Protein AF-0000000086188029 (afdb_homodimer)

Structure (mmCIF, N/CA/C/O backbone):
data_AF-0000000086188029-model_v1
#
loop_
_entity.id
_entity.type
_entity.pdbx_description
1 polymer 'Uncharacterized protein'
#
loop_
_atom_site.group_PDB
_atom_site.id
_atom_site.type_symbol
_atom_site.label_atom_id
_atom_site.label_alt_id
_atom_site.label_comp_id
_atom_site.label_asym_id
_atom_site.label_entity_id
_atom_site.label_seq_id
_atom_site.pdbx_PDB_ins_code
_atom_site.Cartn_x
_atom_site.Cartn_y
_atom_site.Cartn_z
_atom_site.occupancy
_atom_site.B_iso_or_equiv
_atom_site.auth_seq_id
_atom_site.auth_comp_id
_atom_site.auth_asym_id
_atom_site.auth_atom_id
_atom_site.pdbx_PDB_model_num
ATOM 1 N N . MET A 1 1 ? -3.707 -47.312 -7.195 1 42.97 1 MET A N 1
ATOM 2 C CA . MET A 1 1 ? -4.637 -46.344 -6.641 1 42.97 1 MET A CA 1
ATOM 3 C C . MET A 1 1 ? -4.766 -45.125 -7.566 1 42.97 1 MET A C 1
ATOM 5 O O . MET A 1 1 ? -3.785 -44.688 -8.172 1 42.97 1 MET A O 1
ATOM 9 N N . ALA A 1 2 ? -5.902 -44.906 -8.102 1 54.75 2 ALA A N 1
ATOM 10 C CA . ALA A 1 2 ? -6.168 -43.906 -9.141 1 54.75 2 ALA A CA 1
ATOM 11 C C . ALA A 1 2 ? -5.629 -42.531 -8.742 1 54.75 2 ALA A C 1
ATOM 13 O O . ALA A 1 2 ? -5.777 -42.094 -7.59 1 54.75 2 ALA A O 1
ATOM 14 N N . ILE A 1 3 ? -4.641 -42.188 -9.375 1 70.62 3 ILE A N 1
ATOM 15 C CA . ILE A 1 3 ? -4.051 -40.875 -9.125 1 70.62 3 ILE A CA 1
ATOM 16 C C . ILE A 1 3 ? -5.152 -39.812 -9.078 1 70.62 3 ILE A C 1
ATOM 18 O O . ILE A 1 3 ? -6.066 -39.812 -9.906 1 70.62 3 ILE A O 1
ATOM 22 N N . ASP A 1 4 ? -5.332 -39.062 -7.969 1 85.88 4 ASP A N 1
ATOM 23 C CA . ASP A 1 4 ? -6.234 -37.906 -7.812 1 85.88 4 ASP A CA 1
ATOM 24 C C . ASP A 1 4 ? -6.113 -36.938 -8.992 1 85.88 4 ASP A C 1
ATOM 26 O O . ASP A 1 4 ? -5.02 -36.719 -9.508 1 85.88 4 ASP A O 1
ATOM 30 N N . GLU A 1 5 ? -7.199 -36.656 -9.656 1 87.88 5 GLU A N 1
ATOM 31 C CA . GLU A 1 5 ? -7.285 -35.812 -10.852 1 87.88 5 GLU A CA 1
ATOM 32 C C . GLU A 1 5 ? -6.465 -34.531 -10.695 1 87.88 5 GLU A C 1
ATOM 34 O O . GLU A 1 5 ? -5.859 -34.062 -11.656 1 87.88 5 GLU A O 1
ATOM 39 N N . GLY A 1 6 ? -6.422 -34.125 -9.531 1 91.56 6 GLY A N 1
ATOM 40 C CA . GLY A 1 6 ? -5.641 -32.906 -9.266 1 91.56 6 GLY A CA 1
ATOM 41 C C . GLY A 1 6 ? -4.145 -33.156 -9.375 1 91.56 6 GLY A C 1
ATOM 42 O O . GLY A 1 6 ? -3.42 -32.312 -9.922 1 91.56 6 GLY A O 1
ATOM 43 N N . ARG A 1 7 ? -3.707 -34.25 -8.922 1 91.5 7 ARG A N 1
ATOM 44 C CA . ARG A 1 7 ? -2.295 -34.625 -9.008 1 91.5 7 ARG A CA 1
ATOM 45 C C . ARG A 1 7 ? -1.877 -34.844 -10.453 1 91.5 7 ARG A C 1
ATOM 47 O O . ARG A 1 7 ? -0.82 -34.375 -10.883 1 91.5 7 ARG A O 1
ATOM 54 N N . ALA A 1 8 ? -2.723 -35.531 -11.133 1 93.69 8 ALA A N 1
ATOM 55 C CA . ALA A 1 8 ? -2.439 -35.812 -12.539 1 93.69 8 ALA A CA 1
ATOM 56 C C . ALA A 1 8 ? -2.348 -34.5 -13.336 1 93.69 8 ALA A C 1
ATOM 58 O O . ALA A 1 8 ? -1.458 -34.344 -14.172 1 93.69 8 ALA A O 1
ATOM 59 N N . TRP A 1 9 ? -3.262 -33.625 -13.062 1 95.81 9 TRP A N 1
ATOM 60 C CA . TRP A 1 9 ? -3.273 -32.344 -13.75 1 95.81 9 TRP A CA 1
ATOM 61 C C . TRP A 1 9 ? -1.998 -31.562 -13.461 1 95.81 9 TRP A C 1
ATOM 63 O O . TRP A 1 9 ? -1.397 -31 -14.367 1 95.81 9 TRP A O 1
ATOM 73 N N . ALA A 1 10 ? -1.555 -31.594 -12.227 1 96.5 10 ALA A N 1
ATOM 74 C CA . ALA A 1 10 ? -0.354 -30.875 -11.82 1 96.5 10 ALA A CA 1
ATOM 75 C C . ALA A 1 10 ? 0.879 -31.406 -12.547 1 96.5 10 ALA A C 1
ATOM 77 O O . ALA A 1 10 ? 1.712 -30.625 -13.016 1 96.5 10 ALA A O 1
ATOM 78 N N . LEU A 1 11 ? 0.917 -32.688 -12.68 1 94.69 11 LEU A N 1
ATOM 79 C CA . LEU A 1 11 ? 2.045 -33.312 -13.359 1 94.69 11 LEU A CA 1
ATOM 80 C C . LEU A 1 11 ? 2.041 -33 -14.844 1 94.69 11 LEU A C 1
ATOM 82 O O . LEU A 1 11 ? 3.08 -32.625 -15.414 1 94.69 11 LEU A O 1
ATOM 86 N N . ARG A 1 12 ? 0.924 -33.031 -15.422 1 95.25 12 ARG A N 1
ATOM 87 C CA . ARG A 1 12 ? 0.798 -32.781 -16.844 1 95.25 12 ARG A CA 1
ATOM 88 C C . ARG A 1 12 ? 1.091 -31.312 -17.172 1 95.25 12 ARG A C 1
ATOM 90 O O . ARG A 1 12 ? 1.709 -31.016 -18.203 1 95.25 12 ARG A O 1
ATOM 97 N N . THR A 1 13 ? 0.708 -30.469 -16.297 1 95.69 13 THR A N 1
ATOM 98 C CA . THR A 1 13 ? 0.765 -29.047 -16.578 1 95.69 13 THR A CA 1
ATOM 99 C C . THR A 1 13 ? 2.119 -28.469 -16.188 1 95.69 13 THR A C 1
ATOM 101 O O . THR A 1 13 ? 2.719 -27.703 -16.938 1 95.69 13 THR A O 1
ATOM 104 N N . LEU A 1 14 ? 2.664 -28.875 -15 1 96.56 14 LEU A N 1
ATOM 105 C CA . LEU A 1 14 ? 3.824 -28.188 -14.453 1 96.56 14 LEU A CA 1
ATOM 106 C C . LEU A 1 14 ? 5.051 -29.094 -14.469 1 96.56 14 LEU A C 1
ATOM 108 O O . LEU A 1 14 ? 6.16 -28.656 -14.164 1 96.56 14 LEU A O 1
ATOM 112 N N . GLY A 1 15 ? 4.875 -30.297 -14.82 1 95.75 15 GLY A N 1
ATOM 113 C CA . GLY A 1 15 ? 6.008 -31.203 -14.898 1 95.75 15 GLY A CA 1
ATOM 114 C C . GLY A 1 15 ? 6.332 -31.875 -13.586 1 95.75 15 GLY A C 1
ATOM 115 O O . GLY A 1 15 ? 5.441 -32.094 -12.758 1 95.75 15 GLY A O 1
ATOM 116 N N . ALA A 1 16 ? 7.617 -32.25 -13.414 1 95 16 ALA A N 1
ATOM 117 C CA . ALA A 1 16 ? 8.07 -33.156 -12.359 1 95 16 ALA A CA 1
ATOM 118 C C . ALA A 1 16 ? 7.762 -32.594 -10.977 1 95 16 ALA A C 1
ATOM 120 O O . ALA A 1 16 ? 7.434 -33.344 -10.047 1 95 16 ALA A O 1
ATOM 121 N N . ASP A 1 17 ? 7.805 -31.297 -10.891 1 96.88 17 ASP A N 1
ATOM 122 C CA . ASP A 1 17 ? 7.609 -30.688 -9.578 1 96.88 17 ASP A CA 1
ATOM 123 C C . ASP A 1 17 ? 6.156 -30.266 -9.383 1 96.88 17 ASP A C 1
ATOM 125 O O . ASP A 1 17 ? 5.82 -29.625 -8.383 1 96.88 17 ASP A O 1
ATOM 129 N N . GLY A 1 18 ? 5.32 -30.609 -10.273 1 96.94 18 GLY A N 1
ATOM 130 C CA . GLY A 1 18 ? 3.943 -30.141 -10.273 1 96.94 18 GLY A CA 1
ATOM 131 C C . GLY A 1 18 ? 3.193 -30.5 -9.008 1 96.94 18 GLY A C 1
ATOM 132 O O . GLY A 1 18 ? 2.461 -29.672 -8.461 1 96.94 18 GLY A O 1
ATOM 133 N N . VAL A 1 19 ? 3.371 -31.719 -8.531 1 94.75 19 VAL A N 1
ATOM 134 C CA . VAL A 1 19 ? 2.643 -32.188 -7.355 1 94.75 19 VAL A CA 1
ATOM 135 C C . VAL A 1 19 ? 3.127 -31.422 -6.117 1 94.75 19 VAL A C 1
ATOM 137 O O . VAL A 1 19 ? 2.322 -31.031 -5.266 1 94.75 19 VAL A O 1
ATOM 140 N N . LEU A 1 20 ? 4.383 -31.203 -6.051 1 95.56 20 LEU A N 1
ATOM 141 C CA . LEU A 1 20 ? 4.938 -30.453 -4.93 1 95.56 20 LEU A CA 1
ATOM 142 C C . LEU A 1 20 ? 4.441 -29.016 -4.945 1 95.56 20 LEU A C 1
ATOM 144 O O . LEU A 1 20 ? 4.113 -28.453 -3.895 1 95.56 20 LEU A O 1
ATOM 148 N N . VAL A 1 21 ? 4.359 -28.422 -6.098 1 97.75 21 VAL A N 1
ATOM 149 C CA . VAL A 1 21 ? 3.84 -27.078 -6.246 1 97.75 21 VAL A CA 1
ATOM 150 C C . VAL A 1 21 ? 2.398 -27.016 -5.742 1 97.75 21 VAL A C 1
ATOM 152 O O . VAL A 1 21 ? 2.045 -26.141 -4.949 1 97.75 21 VAL A O 1
ATOM 155 N N . ARG A 1 22 ? 1.617 -27.984 -6.168 1 97 22 ARG A N 1
ATOM 156 C CA . ARG A 1 22 ? 0.218 -28.094 -5.766 1 97 22 ARG A CA 1
ATOM 157 C C . ARG A 1 22 ? 0.084 -28.125 -4.25 1 97 22 ARG A C 1
ATOM 159 O O . ARG A 1 22 ? -0.774 -27.453 -3.678 1 97 22 ARG A O 1
ATOM 166 N N . GLU A 1 23 ? 0.95 -28.75 -3.605 1 95.31 23 GLU A N 1
ATOM 167 C CA . GLU A 1 23 ? 0.865 -28.969 -2.164 1 95.31 23 GLU A CA 1
ATOM 168 C C . GLU A 1 23 ? 1.388 -27.766 -1.393 1 95.31 23 GLU A C 1
ATOM 170 O O . GLU A 1 23 ? 0.994 -27.531 -0.247 1 95.31 23 GLU A O 1
ATOM 175 N N . GLN A 1 24 ? 2.223 -26.938 -2.029 1 97.19 24 GLN A N 1
ATOM 176 C CA . GLN A 1 24 ? 2.9 -25.859 -1.31 1 97.19 24 GLN A CA 1
ATOM 177 C C . GLN A 1 24 ? 2.146 -24.547 -1.448 1 97.19 24 GLN A C 1
ATOM 179 O O . GLN A 1 24 ? 2.281 -23.656 -0.606 1 97.19 24 GLN A O 1
ATOM 184 N N . ILE A 1 25 ? 1.317 -24.391 -2.43 1 98.19 25 ILE A N 1
ATOM 185 C CA . ILE A 1 25 ? 0.701 -23.125 -2.775 1 98.19 25 ILE A CA 1
ATOM 186 C C . ILE A 1 25 ? -0.103 -22.594 -1.588 1 98.19 25 ILE A C 1
ATOM 188 O O . ILE A 1 25 ? 0.079 -21.453 -1.16 1 98.19 25 ILE A O 1
ATOM 192 N N . SER A 1 26 ? -0.961 -23.438 -1.042 1 97.69 26 SER A N 1
ATOM 193 C CA . SER A 1 26 ? -1.829 -22.984 0.039 1 97.69 26 SER A CA 1
ATOM 194 C C . SER A 1 26 ? -1.02 -22.578 1.268 1 97.69 26 SER A C 1
ATOM 196 O O . SER A 1 26 ? -1.342 -21.594 1.937 1 97.69 26 SER A O 1
ATOM 198 N N . ALA A 1 27 ? 0.042 -23.328 1.546 1 97.06 27 ALA A N 1
ATOM 199 C CA . ALA A 1 27 ? 0.89 -23.016 2.695 1 97.06 27 ALA A CA 1
ATOM 200 C C . ALA A 1 27 ? 1.595 -21.672 2.512 1 97.06 27 ALA A C 1
ATOM 202 O O . ALA A 1 27 ? 1.707 -20.891 3.457 1 97.06 27 ALA A O 1
ATOM 203 N N . ILE A 1 28 ? 2.037 -21.422 1.304 1 98.25 28 ILE A N 1
ATOM 204 C CA . ILE A 1 28 ? 2.717 -20.172 1.01 1 98.25 28 ILE A CA 1
ATOM 205 C C . ILE A 1 28 ? 1.755 -19 1.213 1 98.25 28 ILE A C 1
ATOM 207 O O . ILE A 1 28 ? 2.09 -18.016 1.884 1 98.25 28 ILE A O 1
ATOM 211 N N . ILE A 1 29 ? 0.528 -19.094 0.675 1 98.44 29 ILE A N 1
ATOM 212 C CA . ILE A 1 29 ? -0.437 -18 0.744 1 98.44 29 ILE A CA 1
ATOM 213 C C . ILE A 1 29 ? -0.903 -17.812 2.186 1 98.44 29 ILE A C 1
ATOM 215 O O . ILE A 1 29 ? -1.102 -16.688 2.639 1 98.44 29 ILE A O 1
ATOM 219 N N . ARG A 1 30 ? -1.008 -18.875 2.922 1 98 30 ARG A N 1
ATOM 220 C CA . ARG A 1 30 ? -1.372 -18.781 4.332 1 98 30 ARG A CA 1
ATOM 221 C C . ARG A 1 30 ? -0.3 -18.047 5.133 1 98 30 ARG A C 1
ATOM 223 O O . ARG A 1 30 ? -0.615 -17.219 5.98 1 98 30 ARG A O 1
ATOM 230 N N . ASP A 1 31 ? 0.893 -18.406 4.859 1 98.06 31 ASP A N 1
ATOM 231 C CA . ASP A 1 31 ? 1.989 -17.719 5.535 1 98.06 31 ASP A CA 1
ATOM 232 C C . ASP A 1 31 ? 1.995 -16.234 5.203 1 98.06 31 ASP A C 1
ATOM 234 O O . ASP A 1 31 ? 2.164 -15.398 6.09 1 98.06 31 ASP A O 1
ATOM 238 N N . CYS A 1 32 ? 1.836 -15.914 3.922 1 98.5 32 CYS A N 1
ATOM 239 C CA . CYS A 1 32 ? 1.718 -14.523 3.518 1 98.5 32 CYS A CA 1
ATOM 240 C C . CYS A 1 32 ? 0.578 -13.836 4.258 1 98.5 32 CYS A C 1
ATOM 242 O O . CYS A 1 32 ? 0.743 -12.727 4.77 1 98.5 32 CYS A O 1
ATOM 244 N N . HIS A 1 33 ? -0.571 -14.547 4.344 1 98.56 33 HIS A N 1
ATOM 245 C CA . HIS A 1 33 ? -1.747 -14 5.016 1 98.56 33 HIS A CA 1
ATOM 246 C C . HIS A 1 33 ? -1.452 -13.688 6.477 1 98.56 33 HIS A C 1
ATOM 248 O O . HIS A 1 33 ? -1.731 -12.586 6.949 1 98.56 33 HIS A O 1
ATOM 254 N N . GLU A 1 34 ? -0.835 -14.562 7.125 1 98.31 34 GLU A N 1
ATOM 255 C CA . GLU A 1 34 ? -0.554 -14.398 8.547 1 98.31 34 GLU A CA 1
ATOM 256 C C . GLU A 1 34 ? 0.415 -13.242 8.789 1 98.31 34 GLU A C 1
ATOM 258 O O . GLU A 1 34 ? 0.197 -12.422 9.68 1 98.31 34 GLU A O 1
ATOM 263 N N . LYS A 1 35 ? 1.438 -13.203 7.996 1 98.5 35 LYS A N 1
ATOM 264 C CA . LYS A 1 35 ? 2.412 -12.125 8.141 1 98.5 35 LYS A CA 1
ATOM 265 C C . LYS A 1 35 ? 1.764 -10.766 7.898 1 98.5 35 LYS A C 1
ATOM 267 O O . LYS A 1 35 ? 2.023 -9.812 8.633 1 98.5 35 LYS A O 1
ATOM 272 N N . MET A 1 36 ? 0.879 -10.727 6.949 1 98.56 36 MET A N 1
ATOM 273 C CA . MET A 1 36 ? 0.275 -9.445 6.602 1 98.56 36 MET A CA 1
ATOM 274 C C . MET A 1 36 ? -0.797 -9.055 7.613 1 98.56 36 MET A C 1
ATOM 276 O O . MET A 1 36 ? -0.998 -7.867 7.887 1 98.56 36 MET A O 1
ATOM 280 N N . VAL A 1 37 ? -1.455 -10.062 8.203 1 98.5 37 VAL A N 1
ATOM 281 C CA . VAL A 1 37 ? -2.383 -9.789 9.297 1 98.5 37 VAL A CA 1
ATOM 282 C C . VAL A 1 37 ? -1.632 -9.172 10.469 1 98.5 37 VAL A C 1
ATOM 284 O O . VAL A 1 37 ? -2.07 -8.164 11.031 1 98.5 37 VAL A O 1
ATOM 287 N N . ASN A 1 38 ? -0.541 -9.742 10.742 1 98.38 38 ASN A N 1
ATOM 288 C CA . ASN A 1 38 ? 0.282 -9.227 11.828 1 98.38 38 ASN A CA 1
ATOM 289 C C . ASN A 1 38 ? 0.8 -7.82 11.523 1 98.38 38 ASN A C 1
ATOM 291 O O . ASN A 1 38 ? 0.809 -6.953 12.398 1 98.38 38 ASN A O 1
ATOM 295 N N . ALA A 1 39 ? 1.244 -7.598 10.344 1 98.62 39 ALA A N 1
ATOM 296 C CA . ALA A 1 39 ? 1.725 -6.281 9.938 1 98.62 39 ALA A CA 1
ATOM 297 C C . ALA A 1 39 ? 0.612 -5.238 10.023 1 98.62 39 ALA A C 1
ATOM 299 O O . ALA A 1 39 ? 0.837 -4.117 10.484 1 98.62 39 ALA A O 1
ATOM 300 N N . GLN A 1 40 ? -0.575 -5.637 9.609 1 98.12 40 GLN A N 1
ATOM 301 C CA . GLN A 1 40 ? -1.731 -4.75 9.688 1 98.12 40 GLN A CA 1
ATOM 302 C C . GLN A 1 40 ? -2.041 -4.375 11.133 1 98.12 40 GLN A C 1
ATOM 304 O O . GLN A 1 40 ? -2.326 -3.213 11.43 1 98.12 40 GLN A O 1
ATOM 309 N N . ALA A 1 41 ? -2.002 -5.32 11.977 1 97.69 41 ALA A N 1
ATOM 310 C CA . ALA A 1 41 ? -2.252 -5.082 13.398 1 97.69 41 ALA A CA 1
ATOM 311 C C . ALA A 1 41 ? -1.208 -4.141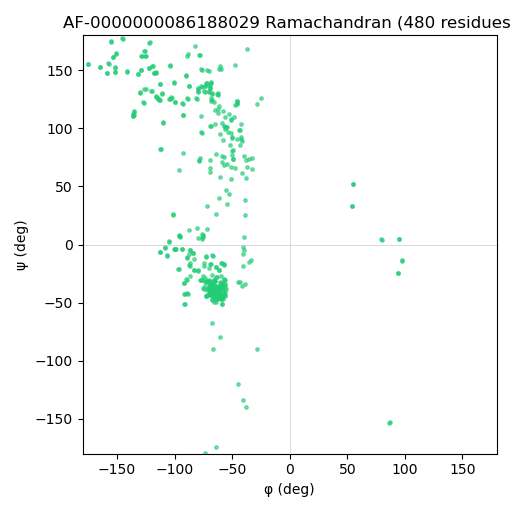 13.992 1 97.69 41 ALA A C 1
ATOM 313 O O . ALA A 1 41 ? -1.543 -3.23 14.75 1 97.69 41 ALA A O 1
ATOM 314 N N . GLU A 1 42 ? 0.048 -4.352 13.609 1 97.56 42 GLU A N 1
ATOM 315 C CA . GLU A 1 42 ? 1.138 -3.52 14.109 1 97.56 42 GLU A CA 1
ATOM 316 C C . GLU A 1 42 ? 0.981 -2.072 13.648 1 97.56 42 GLU A C 1
ATOM 318 O O . GLU A 1 42 ? 1.288 -1.142 14.398 1 97.56 42 GLU A O 1
ATOM 323 N N . ALA A 1 43 ? 0.568 -1.874 12.461 1 97.5 43 ALA A N 1
ATOM 324 C CA . ALA A 1 43 ? 0.39 -0.534 11.906 1 97.5 43 ALA A CA 1
ATOM 325 C C . ALA A 1 43 ? -0.685 0.235 12.672 1 97.5 43 ALA A C 1
ATOM 327 O O . ALA A 1 43 ? -0.65 1.467 12.727 1 97.5 43 ALA A O 1
ATOM 328 N N . ASP A 1 44 ? -1.634 -0.504 13.25 1 96.5 44 ASP A N 1
ATOM 329 C CA . ASP A 1 44 ? -2.707 0.105 14.031 1 96.5 44 ASP A CA 1
ATOM 330 C C . ASP A 1 44 ? -3.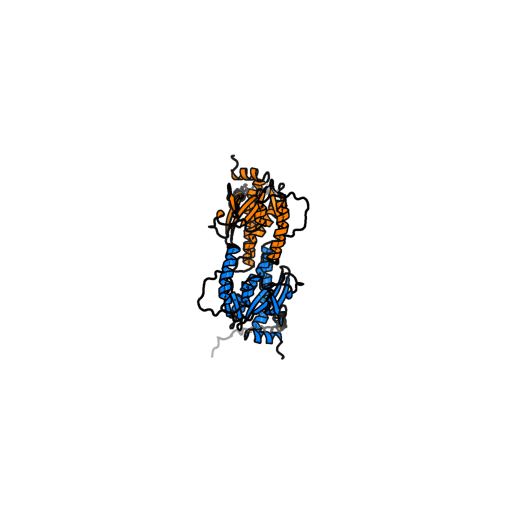451 1.158 13.211 1 96.5 44 ASP A C 1
ATOM 332 O O . ASP A 1 44 ? -3.553 2.314 13.625 1 96.5 44 ASP A O 1
ATOM 336 N N . MET A 1 45 ? -3.865 0.73 12.039 1 95 45 MET A N 1
ATOM 337 C CA . MET A 1 45 ? -4.617 1.574 11.117 1 95 45 MET A CA 1
ATOM 338 C C . MET A 1 45 ? -6.023 1.023 10.898 1 95 45 MET A C 1
ATOM 340 O O . MET A 1 45 ? -6.223 -0.193 10.883 1 95 45 MET A O 1
ATOM 344 N N . LYS A 1 46 ? -6.938 1.951 10.68 1 89.5 46 LYS A N 1
ATOM 345 C CA . LYS A 1 46 ? -8.297 1.542 10.328 1 89.5 46 LYS A CA 1
ATOM 346 C C . LYS A 1 46 ? -8.367 1.04 8.891 1 89.5 46 LYS A C 1
ATOM 348 O O . LYS A 1 46 ? -9.023 0.034 8.609 1 89.5 46 LYS A O 1
ATOM 353 N N . HIS A 1 47 ? -7.641 1.663 8.016 1 90.12 47 HIS A N 1
ATOM 354 C CA . HIS A 1 47 ? -7.574 1.242 6.621 1 90.12 47 HIS A CA 1
ATOM 355 C C . HIS A 1 47 ? -6.699 0.004 6.461 1 90.12 47 HIS A C 1
ATOM 357 O O . HIS A 1 47 ? -5.691 -0.144 7.156 1 90.12 47 HIS A O 1
ATOM 363 N N . THR A 1 48 ? -7.02 -0.759 5.504 1 93 48 THR A N 1
ATOM 364 C CA . THR A 1 48 ? -6.352 -2.051 5.379 1 93 48 THR A CA 1
ATOM 365 C C . THR A 1 48 ? -5.277 -2 4.301 1 93 48 THR A C 1
ATOM 367 O O . THR A 1 48 ? -4.996 -3.008 3.646 1 93 48 THR A O 1
ATOM 370 N N . GLY A 1 49 ? -4.785 -0.857 4.062 1 91.88 49 GLY A N 1
ATOM 371 C CA . GLY A 1 49 ? -3.775 -0.692 3.027 1 91.88 49 GLY A CA 1
ATOM 372 C C . GLY A 1 49 ? -2.531 -1.526 3.268 1 91.88 49 GLY A C 1
ATOM 373 O O . GLY A 1 49 ? -1.899 -1.997 2.32 1 91.88 49 GLY A O 1
ATOM 374 N N . VAL A 1 50 ? -2.176 -1.706 4.504 1 95.12 50 VAL A N 1
ATOM 375 C CA . VAL A 1 50 ? -1.017 -2.52 4.859 1 95.12 50 VAL A CA 1
ATOM 376 C C . VAL A 1 50 ? -1.259 -3.971 4.449 1 95.12 50 VAL A C 1
ATOM 378 O O . VAL A 1 50 ? -0.465 -4.555 3.707 1 95.12 50 VAL A O 1
ATOM 381 N N . TYR A 1 51 ? -2.426 -4.523 4.824 1 97.56 51 TYR A N 1
ATOM 382 C CA . TYR A 1 51 ? -2.762 -5.887 4.441 1 97.56 51 TYR A CA 1
ATOM 383 C C . TYR A 1 51 ? -2.828 -6.027 2.924 1 97.56 51 TYR A C 1
ATOM 385 O O . TYR A 1 51 ? -2.443 -7.062 2.373 1 97.56 51 TYR A O 1
ATOM 393 N N . GLY A 1 52 ? -3.273 -5.051 2.33 1 94.31 52 GLY A N 1
ATOM 394 C CA . GLY A 1 52 ? -3.455 -5.078 0.888 1 94.31 52 GLY A CA 1
ATOM 395 C C . GLY A 1 52 ? -2.17 -5.344 0.128 1 94.31 52 GLY A C 1
ATOM 396 O O . GLY A 1 52 ? -2.205 -5.766 -1.03 1 94.31 52 GLY A O 1
ATOM 397 N N . GLN A 1 53 ? -1.041 -5.199 0.756 1 94.25 53 GLN A N 1
ATOM 398 C CA . GLN A 1 53 ? 0.244 -5.457 0.116 1 94.25 53 GLN A CA 1
ATOM 399 C C . GLN A 1 53 ? 0.5 -6.957 -0.02 1 94.25 53 GLN A C 1
ATOM 401 O O . GLN A 1 53 ? 1.529 -7.371 -0.559 1 94.25 53 GLN A O 1
ATOM 406 N N . ILE A 1 54 ? -0.468 -7.766 0.314 1 96.88 54 ILE A N 1
ATOM 407 C CA . ILE A 1 54 ? -0.314 -9.219 0.292 1 96.88 54 ILE A CA 1
ATOM 408 C C . ILE A 1 54 ? -0.093 -9.688 -1.143 1 96.88 54 ILE A C 1
ATOM 410 O O . ILE A 1 54 ? 0.628 -10.664 -1.378 1 96.88 54 ILE A O 1
ATOM 414 N N . TRP A 1 55 ? -0.63 -9.047 -2.025 1 93.75 55 TRP A N 1
ATOM 415 C CA . TRP A 1 55 ? -0.47 -9.484 -3.408 1 93.75 55 TRP A CA 1
ATOM 416 C C . TRP A 1 55 ? 1.003 -9.516 -3.801 1 93.75 55 TRP A C 1
ATOM 418 O O . TRP A 1 55 ? 1.458 -10.461 -4.449 1 93.75 55 TRP A O 1
ATOM 428 N N . ARG A 1 56 ? 1.727 -8.508 -3.432 1 93 56 ARG A N 1
ATOM 429 C CA . ARG A 1 56 ? 3.152 -8.445 -3.736 1 93 56 ARG A CA 1
ATOM 430 C C . ARG A 1 56 ? 3.93 -9.484 -2.938 1 93 56 ARG A C 1
ATOM 432 O O . ARG A 1 56 ? 4.855 -10.109 -3.459 1 93 56 ARG A O 1
ATOM 439 N N . LYS A 1 57 ? 3.576 -9.641 -1.699 1 96.12 57 LYS A N 1
ATOM 440 C CA . LYS A 1 57 ? 4.246 -10.633 -0.865 1 96.12 57 LYS A CA 1
ATOM 441 C C . LYS A 1 57 ? 4.102 -12.031 -1.451 1 96.12 57 LYS A C 1
ATOM 443 O O . LYS A 1 57 ? 5.074 -12.789 -1.52 1 96.12 57 LYS A O 1
ATOM 448 N N . CYS A 1 58 ? 2.859 -12.352 -1.879 1 97.12 58 CYS A N 1
ATOM 449 C CA . CYS A 1 58 ? 2.615 -13.68 -2.432 1 97.12 58 CYS A CA 1
ATOM 450 C C . CYS A 1 58 ? 3.428 -13.906 -3.701 1 97.12 58 CYS A C 1
ATOM 452 O O . CYS A 1 58 ? 3.992 -14.977 -3.902 1 97.12 58 CYS A O 1
ATOM 454 N N . LEU A 1 59 ? 3.461 -12.906 -4.508 1 95.12 59 LEU A N 1
ATOM 455 C CA . LEU A 1 59 ? 4.25 -13 -5.73 1 95.12 59 LEU A CA 1
ATOM 456 C C . LEU A 1 59 ? 5.715 -13.297 -5.414 1 95.12 59 LEU A C 1
ATOM 458 O O . LEU A 1 59 ? 6.301 -14.227 -5.969 1 95.12 59 LEU A O 1
ATOM 462 N N . ASP A 1 60 ? 6.258 -12.594 -4.484 1 96.12 60 ASP A N 1
ATOM 463 C CA . ASP A 1 60 ? 7.656 -12.758 -4.102 1 96.12 60 ASP A CA 1
ATOM 464 C C . ASP A 1 60 ? 7.895 -14.117 -3.441 1 96.12 60 ASP A C 1
ATOM 466 O O . ASP A 1 60 ? 8.914 -14.766 -3.691 1 96.12 60 ASP A O 1
ATOM 470 N N . GLU A 1 61 ? 6.957 -14.516 -2.605 1 97.88 61 GLU A N 1
ATOM 471 C CA . GLU A 1 61 ? 7.121 -15.773 -1.881 1 97.88 61 GLU A CA 1
ATOM 472 C C . GLU A 1 61 ? 6.996 -16.969 -2.818 1 97.88 61 GLU A C 1
ATOM 474 O O . GLU A 1 61 ? 7.633 -18 -2.605 1 97.88 61 GLU A O 1
ATOM 479 N N . PHE A 1 62 ? 6.129 -16.844 -3.895 1 98.25 62 PHE A N 1
ATOM 480 C CA . PHE A 1 62 ? 6.105 -17.891 -4.91 1 98.25 62 PHE A CA 1
ATOM 481 C C . PHE A 1 62 ? 7.492 -18.094 -5.504 1 98.25 62 PHE A C 1
ATOM 483 O O . PHE A 1 62 ? 7.945 -19.234 -5.648 1 98.25 62 PHE A O 1
ATOM 490 N N . VAL A 1 63 ? 8.188 -16.969 -5.742 1 97.31 63 VAL A N 1
ATOM 491 C CA . VAL A 1 63 ? 9.523 -17.047 -6.324 1 97.31 63 VAL A CA 1
ATOM 492 C C . VAL A 1 63 ? 10.508 -17.578 -5.289 1 97.31 63 VAL A C 1
ATOM 494 O O . VAL A 1 63 ? 11.305 -18.469 -5.582 1 97.31 63 VAL A O 1
ATOM 497 N N . THR A 1 64 ? 10.438 -17.094 -4.059 1 97.31 64 THR A N 1
ATOM 498 C CA . THR A 1 64 ? 11.391 -17.438 -3.006 1 97.31 64 THR A CA 1
ATOM 499 C C . THR A 1 64 ? 11.258 -18.922 -2.627 1 97.31 64 THR A C 1
ATOM 501 O O . THR A 1 64 ? 12.266 -19.609 -2.469 1 97.31 64 THR A O 1
ATOM 504 N N . VAL A 1 65 ? 10.031 -19.438 -2.514 1 98 65 VAL A N 1
ATOM 505 C CA . VAL A 1 65 ? 9.805 -20.781 -1.997 1 98 65 VAL A CA 1
ATOM 506 C C . VAL A 1 65 ? 9.797 -21.781 -3.15 1 98 65 VAL A C 1
ATOM 508 O O . VAL A 1 65 ? 10.562 -22.75 -3.152 1 98 65 VAL A O 1
ATOM 511 N N . LEU A 1 66 ? 9 -21.516 -4.203 1 98.38 66 LEU A N 1
ATOM 512 C CA . LEU A 1 66 ? 8.852 -22.469 -5.301 1 98.38 66 LEU A CA 1
ATOM 513 C C . LEU A 1 66 ? 10.039 -22.391 -6.254 1 98.38 66 LEU A C 1
ATOM 515 O O . LEU A 1 66 ? 10.312 -23.328 -6.996 1 98.38 66 LEU A O 1
ATOM 519 N N . GLY A 1 67 ? 10.703 -21.234 -6.227 1 97.5 67 GLY A N 1
ATOM 520 C CA . GLY A 1 67 ? 11.867 -21.047 -7.078 1 97.5 67 GLY A CA 1
ATOM 521 C C . GLY A 1 67 ? 13.039 -21.938 -6.699 1 97.5 67 GLY A C 1
ATOM 522 O O . GLY A 1 67 ? 13.977 -22.109 -7.477 1 97.5 67 GLY A O 1
ATOM 523 N N . ARG A 1 68 ? 12.945 -22.578 -5.59 1 97.31 68 ARG A N 1
ATOM 524 C CA . ARG A 1 68 ? 14.023 -23.438 -5.105 1 97.31 68 ARG A CA 1
ATOM 525 C C . ARG A 1 68 ? 13.859 -24.859 -5.633 1 97.31 68 ARG A C 1
ATOM 527 O O . ARG A 1 68 ? 14.773 -25.688 -5.512 1 97.31 68 ARG A O 1
ATOM 534 N N . LEU A 1 69 ? 12.711 -25.172 -6.219 1 97.19 69 LEU A N 1
ATOM 535 C CA . LEU A 1 69 ? 12.477 -26.5 -6.75 1 97.19 69 LEU A CA 1
ATOM 536 C C . LEU A 1 69 ? 13.32 -26.75 -7.996 1 97.19 69 LEU A C 1
ATOM 538 O O . LEU A 1 69 ? 13.594 -25.828 -8.758 1 97.19 69 LEU A O 1
ATOM 542 N N . PRO A 1 70 ? 13.719 -27.969 -8.25 1 96.44 70 PRO A N 1
ATOM 543 C CA . PRO A 1 70 ? 14.688 -28.312 -9.297 1 96.44 70 PRO A CA 1
ATOM 544 C C . PRO A 1 70 ? 14.242 -27.859 -10.688 1 96.44 70 PRO A C 1
ATOM 546 O O . PRO A 1 70 ? 15.062 -27.375 -11.477 1 96.44 70 PRO A O 1
ATOM 549 N N . SER A 1 71 ? 12.992 -27.953 -11 1 96.19 71 SER A N 1
ATOM 550 C CA . SER A 1 71 ? 12.555 -27.688 -12.359 1 96.19 71 SER A CA 1
ATOM 551 C C . SER A 1 71 ? 12.07 -26.25 -12.508 1 96.19 71 SER A C 1
ATOM 553 O O . SER A 1 71 ? 11.586 -25.859 -13.57 1 96.19 71 SER A O 1
ATOM 555 N N . ALA A 1 72 ? 12.273 -25.438 -11.445 1 97.75 72 ALA A N 1
ATOM 556 C CA . ALA A 1 72 ? 11.75 -24.078 -11.445 1 97.75 72 ALA A CA 1
ATOM 557 C C . ALA A 1 72 ? 12.555 -23.188 -12.398 1 97.75 72 ALA A C 1
ATOM 559 O O . ALA A 1 72 ? 13.773 -23.297 -12.484 1 97.75 72 ALA A O 1
ATOM 560 N N . GLU A 1 73 ? 11.844 -22.344 -13.125 1 95.69 73 GLU A N 1
ATOM 561 C CA . GLU A 1 73 ? 12.422 -21.281 -13.938 1 95.69 73 GLU A CA 1
ATOM 562 C C . GLU A 1 73 ? 11.992 -19.906 -13.438 1 95.69 73 GLU A C 1
ATOM 564 O O . GLU A 1 73 ? 10.797 -19.656 -13.211 1 95.69 73 GLU A O 1
ATOM 569 N N . ILE A 1 74 ? 12.945 -19.094 -13.227 1 95.81 74 ILE A N 1
ATOM 570 C CA . ILE A 1 74 ? 12.633 -17.734 -12.82 1 95.81 74 ILE A CA 1
ATOM 571 C C . ILE A 1 74 ? 12.477 -16.859 -14.062 1 95.81 74 ILE A C 1
ATOM 573 O O . ILE A 1 74 ? 13.352 -16.828 -14.93 1 95.81 74 ILE A O 1
ATOM 577 N N . VAL A 1 75 ? 11.367 -16.188 -14.164 1 91.44 75 VAL A N 1
ATOM 578 C CA . VAL A 1 75 ? 11.031 -15.344 -15.305 1 91.44 75 VAL A CA 1
ATOM 579 C C . VAL A 1 75 ? 11.055 -13.875 -14.891 1 91.44 75 VAL A C 1
ATOM 581 O O . VAL A 1 75 ? 10.109 -13.391 -14.258 1 91.44 75 VAL A O 1
ATOM 584 N N . PRO A 1 76 ? 12.07 -13.234 -15.297 1 88.75 76 PRO A N 1
ATOM 585 C CA . PRO A 1 76 ? 12.148 -11.82 -14.93 1 88.75 76 PRO A CA 1
ATOM 586 C C . PRO A 1 76 ? 11.094 -10.969 -15.641 1 88.75 76 PRO A C 1
ATOM 588 O O . PRO A 1 76 ? 10.789 -11.211 -16.812 1 88.75 76 PRO A O 1
ATOM 591 N N . ARG A 1 77 ? 10.492 -10.141 -14.883 1 82.38 77 ARG A N 1
ATOM 592 C CA . ARG A 1 77 ? 9.586 -9.109 -15.398 1 82.38 77 ARG A CA 1
ATOM 593 C C . ARG A 1 77 ? 10.055 -7.719 -14.984 1 82.38 77 ARG A C 1
ATOM 595 O O . ARG A 1 77 ? 11.047 -7.578 -14.266 1 82.38 77 ARG A O 1
ATOM 602 N N . ARG A 1 78 ? 9.367 -6.738 -15.523 1 72.38 78 ARG A N 1
ATOM 603 C CA . ARG A 1 78 ? 9.68 -5.379 -15.102 1 72.38 78 ARG A CA 1
ATOM 604 C C . ARG A 1 78 ? 9.266 -5.141 -13.656 1 72.38 78 ARG A C 1
ATOM 606 O O . ARG A 1 78 ? 8.07 -5.086 -13.352 1 72.38 78 ARG A O 1
ATOM 613 N N . GLY A 1 79 ? 10.203 -5.164 -12.781 1 74.81 79 GLY A N 1
ATOM 614 C CA . GLY A 1 79 ? 9.93 -4.801 -11.398 1 74.81 79 GLY A CA 1
ATOM 615 C C . GLY A 1 79 ? 9.695 -6 -10.5 1 74.81 79 GLY A C 1
ATOM 616 O O . GLY A 1 79 ? 9.531 -5.855 -9.289 1 74.81 79 GLY A O 1
ATOM 617 N N . TYR A 1 80 ? 9.492 -7.156 -11.188 1 83.06 80 TYR A N 1
ATOM 618 C CA . TYR A 1 80 ? 9.336 -8.336 -10.344 1 83.06 80 TYR A CA 1
ATOM 619 C C . TYR A 1 80 ? 9.727 -9.602 -11.102 1 83.06 80 TYR A C 1
ATOM 621 O O . TYR A 1 80 ? 10.148 -9.539 -12.258 1 83.06 80 TYR A O 1
ATOM 629 N N . LYS A 1 81 ? 9.727 -10.688 -10.43 1 89.75 81 LYS A N 1
ATOM 630 C CA . LYS A 1 81 ? 10.016 -12 -10.992 1 89.75 81 LYS A CA 1
ATOM 631 C C . LYS A 1 81 ? 8.828 -12.945 -10.82 1 89.75 81 LYS A C 1
ATOM 633 O O . LYS A 1 81 ? 7.992 -12.742 -9.938 1 89.75 81 LYS A O 1
ATOM 638 N N . LEU A 1 82 ? 8.828 -13.875 -11.75 1 94.62 82 LEU A N 1
ATOM 639 C CA . LEU A 1 82 ? 7.84 -14.945 -11.68 1 94.62 82 LEU A CA 1
ATOM 640 C C . LEU A 1 82 ? 8.516 -16.312 -11.711 1 94.62 82 LEU A C 1
ATOM 642 O O . LEU A 1 82 ? 9.703 -16.422 -12.031 1 94.62 82 LEU A O 1
ATOM 646 N N . VAL A 1 83 ? 7.785 -17.281 -11.305 1 97.06 83 VAL A N 1
ATOM 647 C CA . VAL A 1 83 ? 8.281 -18.656 -11.391 1 97.06 83 VAL A CA 1
ATOM 648 C C . VAL A 1 83 ? 7.465 -19.438 -12.406 1 97.06 83 VAL A C 1
ATOM 650 O O . VAL A 1 83 ? 6.246 -19.266 -12.5 1 97.06 83 VAL A O 1
ATOM 653 N N . ALA A 1 84 ? 8.18 -20.234 -13.195 1 96.5 84 ALA A N 1
ATOM 654 C CA . ALA A 1 84 ? 7.543 -21.109 -14.188 1 96.5 84 ALA A CA 1
ATOM 655 C C . ALA A 1 84 ? 8.039 -22.547 -14.062 1 96.5 84 ALA A C 1
ATOM 657 O O . ALA A 1 84 ? 9.133 -22.781 -13.555 1 96.5 84 ALA A O 1
ATOM 658 N N . PHE A 1 85 ? 7.176 -23.438 -14.414 1 95.62 85 PHE A N 1
ATOM 659 C CA . PHE A 1 85 ? 7.461 -24.859 -14.5 1 95.62 85 PHE A CA 1
ATOM 660 C C . PHE A 1 85 ? 7.008 -25.422 -15.844 1 95.62 85 PHE A C 1
ATOM 662 O O . PHE A 1 85 ? 5.871 -25.188 -16.266 1 95.62 85 PHE A O 1
ATOM 669 N N . ASN A 1 86 ? 7.852 -26.109 -16.453 1 94.69 86 ASN A N 1
ATOM 670 C CA . ASN A 1 86 ? 7.477 -26.703 -17.734 1 94.69 86 ASN A CA 1
ATOM 671 C C . ASN A 1 86 ? 6.953 -25.656 -18.703 1 94.69 86 ASN A C 1
ATOM 673 O O . ASN A 1 86 ? 5.969 -25.891 -19.406 1 94.69 86 ASN A O 1
ATOM 677 N N . GLY A 1 87 ? 7.523 -24.438 -18.594 1 90.81 87 GLY A N 1
ATOM 678 C CA . GLY A 1 87 ? 7.16 -23.359 -19.5 1 90.81 87 GLY A CA 1
ATOM 679 C C . GLY A 1 87 ? 5.855 -22.688 -19.125 1 90.81 87 GLY A C 1
ATOM 680 O O . GLY A 1 87 ? 5.363 -21.812 -19.844 1 90.81 87 GLY A O 1
ATOM 681 N N . VAL A 1 88 ? 5.266 -23.078 -18.016 1 94 88 VAL A N 1
ATOM 682 C CA . VAL A 1 88 ? 3.988 -22.516 -17.578 1 94 88 VAL A CA 1
ATOM 683 C C . VAL A 1 88 ? 4.219 -21.547 -16.422 1 94 88 VAL A C 1
ATOM 685 O O . VAL A 1 88 ? 4.754 -21.938 -15.375 1 94 88 VAL A O 1
ATOM 688 N N . ILE A 1 89 ? 3.754 -20.328 -16.547 1 95.81 89 ILE A N 1
ATOM 689 C CA . ILE A 1 89 ? 3.924 -19.297 -15.539 1 95.81 89 ILE A CA 1
ATOM 690 C C . ILE A 1 89 ? 2.898 -19.5 -14.422 1 95.81 89 ILE A C 1
ATOM 692 O O . ILE A 1 89 ? 1.73 -19.781 -14.688 1 95.81 89 ILE A O 1
ATOM 696 N N . LEU A 1 90 ? 3.369 -19.391 -13.203 1 97.31 90 LEU A N 1
ATOM 697 C CA . LEU A 1 90 ? 2.49 -19.422 -12.039 1 97.31 90 LEU A CA 1
ATOM 698 C C . LEU A 1 90 ? 2.283 -18.016 -11.477 1 97.31 90 LEU A C 1
ATOM 700 O O . LEU A 1 90 ? 3.25 -17.312 -11.172 1 97.31 90 LEU A O 1
ATOM 704 N N . PHE A 1 91 ? 0.963 -17.609 -11.32 1 97.06 91 PHE A N 1
ATOM 705 C CA . PHE A 1 91 ? 0.703 -16.234 -10.938 1 97.06 91 PHE A CA 1
ATOM 706 C C . PHE A 1 91 ? -0.367 -16.156 -9.852 1 97.06 91 PHE A C 1
ATOM 708 O O . PHE A 1 91 ? -1.542 -16.422 -10.117 1 97.06 91 PHE A O 1
ATOM 715 N N . PRO A 1 92 ? 0.037 -15.734 -8.609 1 98 92 PRO A N 1
ATOM 716 C CA . PRO A 1 92 ? -0.986 -15.484 -7.586 1 98 92 PRO A CA 1
ATOM 717 C C . PRO A 1 92 ? -1.774 -14.203 -7.844 1 98 92 PRO A C 1
ATOM 719 O O . PRO A 1 92 ? -1.198 -13.188 -8.242 1 98 92 PRO A O 1
ATOM 722 N N . TRP A 1 93 ? -3.102 -14.336 -7.66 1 97.56 93 TRP A N 1
ATOM 723 C CA . TRP A 1 93 ? -3.99 -13.211 -7.945 1 97.56 93 TRP A CA 1
ATOM 724 C C . TRP A 1 93 ? -5.027 -13.047 -6.84 1 97.56 93 TRP A C 1
ATOM 726 O O . TRP A 1 93 ? -5.938 -13.867 -6.707 1 97.56 93 TRP A O 1
ATOM 736 N N . ARG A 1 94 ? -4.887 -11.961 -6.078 1 97.5 94 ARG A N 1
ATOM 737 C CA . ARG A 1 94 ? -5.941 -11.641 -5.117 1 97.5 94 ARG A CA 1
ATOM 738 C C . ARG A 1 94 ? -7.152 -11.031 -5.816 1 97.5 94 ARG A C 1
ATOM 740 O O . ARG A 1 94 ? -7.23 -9.812 -5.977 1 97.5 94 ARG A O 1
ATOM 747 N N . PHE A 1 95 ? -8.109 -11.844 -6.121 1 95.44 95 PHE A N 1
ATOM 748 C CA . PHE A 1 95 ? -9.195 -11.383 -6.977 1 95.44 95 PHE A CA 1
ATOM 749 C C . PHE A 1 95 ? -10.289 -10.719 -6.148 1 95.44 95 PHE A C 1
ATOM 751 O O . PHE A 1 95 ? -11.117 -9.984 -6.688 1 95.44 95 PHE A O 1
ATOM 758 N N . ALA A 1 96 ? -10.258 -11.031 -4.762 1 95.38 96 ALA A N 1
ATOM 759 C CA . ALA A 1 96 ? -11.359 -10.508 -3.957 1 95.38 96 ALA A CA 1
ATOM 760 C C . ALA A 1 96 ? -10.938 -10.32 -2.502 1 95.38 96 ALA A C 1
ATOM 762 O O . ALA A 1 96 ? -9.984 -10.961 -2.041 1 95.38 96 ALA A O 1
ATOM 763 N N . ARG A 1 97 ? -11.758 -9.477 -1.781 1 95.31 97 ARG A N 1
ATOM 764 C CA . ARG A 1 97 ? -11.547 -9.227 -0.358 1 95.31 97 ARG A CA 1
ATOM 765 C C . ARG A 1 97 ? -12.602 -9.938 0.483 1 95.31 97 ARG A C 1
ATOM 767 O O . ARG A 1 97 ? -12.5 -9.984 1.71 1 95.31 97 ARG A O 1
ATOM 774 N N . GLU A 1 98 ? -13.57 -10.445 -0.307 1 95.12 98 GLU A N 1
ATOM 775 C CA . GLU A 1 98 ? -14.688 -11.094 0.367 1 95.12 98 GLU A CA 1
ATOM 776 C C . GLU A 1 98 ? -14.961 -12.477 -0.211 1 95.12 98 GLU A C 1
ATOM 778 O O . GLU A 1 98 ? -14.625 -12.75 -1.364 1 95.12 98 GLU A O 1
ATOM 783 N N . ARG A 1 99 ? -15.688 -13.25 0.577 1 93.56 99 ARG A N 1
ATOM 784 C CA . ARG A 1 99 ? -15.945 -14.641 0.225 1 93.56 99 ARG A CA 1
ATOM 785 C C . ARG A 1 99 ? -16.938 -14.734 -0.937 1 93.56 99 ARG A C 1
ATOM 787 O O . ARG A 1 99 ? -16.812 -15.633 -1.779 1 93.56 99 ARG A O 1
ATOM 794 N N . SER A 1 100 ? -17.797 -13.852 -1.036 1 95.12 100 SER A N 1
ATOM 795 C CA . SER A 1 100 ? -18.938 -13.992 -1.925 1 95.12 100 SER A CA 1
ATOM 796 C C . SER A 1 100 ? -18.609 -13.523 -3.336 1 95.12 100 SER A C 1
ATOM 798 O O . SER A 1 100 ? -19.406 -13.688 -4.258 1 95.12 100 SER A O 1
ATOM 800 N N . THR A 1 101 ? -17.484 -13.016 -3.525 1 94.75 101 THR A N 1
ATOM 801 C CA . THR A 1 101 ? -17.141 -12.461 -4.836 1 94.75 101 THR A CA 1
ATOM 802 C C . THR A 1 101 ? -16.828 -13.578 -5.824 1 94.75 101 THR A C 1
ATOM 804 O O . THR A 1 101 ? -16.078 -14.508 -5.504 1 94.75 101 THR A O 1
ATOM 807 N N . ASP A 1 102 ? -17.359 -13.414 -6.969 1 94.56 102 ASP A N 1
ATOM 808 C CA . ASP A 1 102 ? -17.109 -14.383 -8.039 1 94.56 102 ASP A CA 1
ATOM 809 C C . ASP A 1 102 ? -15.836 -14.023 -8.812 1 94.56 102 ASP A C 1
ATOM 811 O O . ASP A 1 102 ? -15.641 -12.867 -9.195 1 94.56 102 ASP A O 1
ATOM 815 N N . ILE A 1 103 ? -15.039 -15.008 -9.086 1 94.75 103 ILE A N 1
ATOM 816 C CA . ILE A 1 103 ? -13.789 -14.82 -9.812 1 94.75 103 ILE A CA 1
ATOM 817 C C . ILE A 1 103 ? -14.078 -14.227 -11.188 1 94.75 103 ILE A C 1
ATOM 819 O O . ILE A 1 103 ? -13.352 -13.336 -11.648 1 94.75 103 ILE A O 1
ATOM 823 N N . GLY A 1 104 ? -15.109 -14.648 -11.789 1 93.25 104 GLY A N 1
ATOM 824 C CA . GLY A 1 104 ? -15.461 -14.211 -13.125 1 93.25 104 GLY A CA 1
ATOM 825 C C . GLY A 1 104 ? -15.977 -12.781 -13.172 1 93.25 104 GLY A C 1
ATOM 826 O O . GLY A 1 104 ? -16.109 -12.195 -14.258 1 93.25 104 GLY A O 1
ATOM 827 N N . SER A 1 105 ? -16.234 -12.195 -12.094 1 92.19 105 SER A N 1
ATOM 828 C CA . SER A 1 105 ? -16.781 -10.844 -12.047 1 92.19 105 SER A CA 1
ATOM 829 C C . SER A 1 105 ? -15.672 -9.805 -11.922 1 92.19 105 SER A C 1
ATOM 831 O O . SER A 1 105 ? -15.938 -8.594 -11.961 1 92.19 105 SER A O 1
ATOM 833 N N . ARG A 1 106 ? -14.422 -10.32 -11.805 1 92.56 106 ARG A N 1
ATOM 834 C CA . ARG A 1 106 ? -13.305 -9.406 -11.586 1 92.56 106 ARG A CA 1
ATOM 835 C C . ARG A 1 106 ? -12.367 -9.391 -12.789 1 92.56 106 ARG A C 1
ATOM 837 O O . ARG A 1 106 ? -11.906 -10.445 -13.234 1 92.56 106 ARG A O 1
ATOM 844 N N . PRO A 1 107 ? -12.164 -8.195 -13.305 1 91.31 107 PRO A N 1
ATOM 845 C CA . PRO A 1 107 ? -11.203 -8.141 -14.406 1 91.31 107 PRO A CA 1
ATOM 846 C C . PRO A 1 107 ? -9.773 -8.43 -13.953 1 91.31 107 PRO A C 1
ATOM 848 O O . PRO A 1 107 ? -9.359 -7.984 -12.883 1 91.31 107 PRO A O 1
ATOM 851 N N . PHE A 1 108 ? -9.125 -9.164 -14.773 1 90.88 108 PHE A N 1
ATOM 852 C CA . PHE A 1 108 ? -7.723 -9.469 -14.508 1 90.88 108 PHE A CA 1
ATOM 853 C C . PHE A 1 108 ? -6.812 -8.438 -15.164 1 90.88 108 PHE A C 1
ATOM 855 O O . PHE A 1 108 ? -5.832 -7.996 -14.57 1 90.88 108 PHE A O 1
ATOM 862 N N . ALA A 1 109 ? -7.105 -8.047 -16.391 1 85.19 109 ALA A N 1
ATOM 863 C CA . ALA A 1 109 ? -6.27 -7.188 -17.234 1 85.19 109 ALA A CA 1
ATOM 864 C C . ALA A 1 109 ? -6.422 -5.723 -16.828 1 85.19 109 ALA A C 1
ATOM 866 O O . ALA A 1 109 ? -6.945 -4.914 -17.594 1 85.19 109 ALA A O 1
ATOM 867 N N . VAL A 1 110 ? -5.859 -5.438 -15.734 1 81 110 VAL A N 1
ATOM 868 C CA . VAL A 1 110 ? -5.992 -4.074 -15.227 1 81 110 VAL A CA 1
ATOM 869 C C . VAL A 1 110 ? -4.719 -3.285 -15.531 1 81 110 VAL A C 1
ATOM 871 O O . VAL A 1 110 ? -4.629 -2.098 -15.219 1 81 110 VAL A O 1
ATOM 874 N N . SER A 1 111 ? -3.725 -3.988 -16.109 1 74.56 111 SER A N 1
ATOM 875 C CA . SER A 1 111 ? -2.467 -3.354 -16.484 1 74.56 111 SER A CA 1
ATOM 876 C C . SER A 1 111 ? -1.834 -4.059 -17.688 1 74.56 111 SER A C 1
ATOM 878 O O . SER A 1 111 ? -2.148 -5.215 -17.969 1 74.56 111 SER A O 1
ATOM 880 N N . ASP A 1 112 ? -0.922 -3.395 -18.266 1 74.12 112 ASP A N 1
ATOM 881 C CA . ASP A 1 112 ? -0.198 -3.977 -19.391 1 74.12 112 ASP A CA 1
ATOM 882 C C . ASP A 1 112 ? 0.636 -5.176 -18.953 1 74.12 112 ASP A C 1
ATOM 884 O O . ASP A 1 112 ? 0.8 -6.137 -19.703 1 74.12 112 ASP A O 1
ATOM 888 N N . THR A 1 113 ? 1.06 -5.109 -17.766 1 74 113 THR A N 1
ATOM 889 C CA . THR A 1 113 ? 1.881 -6.184 -17.219 1 74 113 THR A CA 1
ATOM 890 C C . THR A 1 113 ? 1.073 -7.473 -17.094 1 74 113 THR A C 1
ATOM 892 O O . THR A 1 113 ? 1.545 -8.547 -17.469 1 74 113 THR A O 1
ATOM 895 N N . ARG A 1 114 ? -0.17 -7.336 -16.672 1 85.12 114 ARG A N 1
ATOM 896 C CA . ARG A 1 114 ? -1.045 -8.5 -16.547 1 85.12 114 ARG A CA 1
ATOM 897 C C . ARG A 1 114 ? -1.408 -9.062 -17.906 1 85.12 114 ARG A C 1
ATOM 899 O O . ARG A 1 114 ? -1.443 -10.281 -18.094 1 85.12 114 ARG A O 1
ATOM 906 N N . VAL A 1 115 ? -1.584 -8.148 -18.766 1 83.75 115 VAL A N 1
ATOM 907 C CA . VAL A 1 115 ? -1.931 -8.57 -20.125 1 83.75 115 VAL A CA 1
ATOM 908 C C . VAL A 1 115 ? -0.748 -9.305 -20.75 1 83.75 115 VAL A C 1
ATOM 910 O O . VAL A 1 115 ? -0.924 -10.344 -21.391 1 83.75 115 VAL A O 1
ATOM 913 N N . SER A 1 116 ? 0.425 -8.789 -20.453 1 83.94 116 SER A N 1
ATOM 914 C CA . SER A 1 116 ? 1.634 -9.328 -21.078 1 83.94 116 SER A CA 1
ATOM 915 C C . SER A 1 116 ? 1.935 -10.734 -20.578 1 83.94 116 SER A C 1
ATOM 917 O O . SER A 1 116 ? 2.68 -11.477 -21.219 1 83.94 116 SER A O 1
ATOM 919 N N . LEU A 1 117 ? 1.351 -11.109 -19.516 1 88.62 117 LEU A N 1
ATOM 920 C CA . LEU A 1 117 ? 1.529 -12.469 -19 1 88.62 117 LEU A CA 1
ATOM 921 C C . LEU A 1 117 ? 1.062 -13.5 -20.031 1 88.62 117 LEU A C 1
ATOM 923 O O . LEU A 1 117 ? 1.593 -14.609 -20.094 1 88.62 117 LEU A O 1
ATOM 927 N N . PHE A 1 118 ? 0.07 -13.102 -20.703 1 88.75 118 PHE A N 1
ATOM 928 C CA . PHE A 1 118 ? -0.573 -14.031 -21.625 1 88.75 118 PHE A CA 1
ATOM 929 C C . PHE A 1 118 ? -0.099 -13.805 -23.047 1 88.75 118 PHE A C 1
ATOM 931 O O . PHE A 1 118 ? -0.517 -14.516 -23.969 1 88.75 118 PHE A O 1
ATOM 938 N N . GLY A 1 119 ? 0.685 -12.812 -23.094 1 74.75 119 GLY A N 1
ATOM 939 C CA . GLY A 1 119 ? 1.152 -12.492 -24.422 1 74.75 119 GLY A CA 1
ATOM 940 C C . GLY A 1 119 ? 2.418 -13.234 -24.812 1 74.75 119 GLY A C 1
ATOM 941 O O . GLY A 1 119 ? 3.012 -13.93 -23.984 1 74.75 119 GLY A O 1
ATOM 942 N N . GLU A 1 120 ? 2.939 -13.422 -25.906 1 54.94 120 GLU A N 1
ATOM 943 C CA . GLU A 1 120 ? 4.016 -14.133 -26.578 1 54.94 120 GLU A CA 1
ATOM 944 C C . GLU A 1 120 ? 5.363 -13.875 -25.906 1 54.94 120 GLU A C 1
ATOM 946 O O . GLU A 1 120 ? 5.691 -12.727 -25.594 1 54.94 120 GLU A O 1
ATOM 951 N N . GLN A 1 121 ? 6.027 -15.055 -25.188 1 47.47 121 GLN A N 1
ATOM 952 C CA . GLN A 1 121 ? 7.395 -15.133 -24.688 1 47.47 121 GLN A CA 1
ATOM 953 C C . GLN A 1 121 ? 8.383 -14.547 -25.688 1 47.47 121 GLN A C 1
ATOM 955 O O . GLN A 1 121 ? 8.477 -15.023 -26.828 1 47.47 121 GLN A O 1
ATOM 960 N N . ARG A 1 122 ? 8.797 -13.43 -25.75 1 40.03 122 ARG A N 1
ATOM 961 C CA . ARG A 1 122 ? 9.914 -13.039 -26.594 1 40.03 122 ARG A CA 1
ATOM 962 C C . ARG A 1 122 ? 11.195 -13.758 -26.188 1 40.03 122 ARG A C 1
ATOM 964 O O . ARG A 1 122 ? 11.43 -13.992 -25 1 40.03 122 ARG A O 1
ATOM 971 N N . GLU A 1 123 ? 11.883 -14.727 -26.969 1 37.28 123 GLU A N 1
ATOM 972 C CA . GLU A 1 123 ? 13.297 -15.039 -26.812 1 37.28 123 GLU A CA 1
ATOM 973 C C . GLU A 1 123 ? 14.07 -13.867 -26.219 1 37.28 123 GLU A C 1
ATOM 975 O O . GLU A 1 123 ? 13.781 -12.711 -26.531 1 37.28 123 GLU A O 1
ATOM 980 N N . SER A 1 124 ? 14.805 -14.07 -25.125 1 33.91 124 SER A N 1
ATOM 981 C CA . SER A 1 124 ? 15.805 -13.312 -24.375 1 33.91 124 SER A CA 1
ATOM 982 C C . SER A 1 124 ? 16.75 -12.578 -25.328 1 33.91 124 SER A C 1
ATOM 984 O O . SER A 1 124 ? 17.797 -12.078 -24.891 1 33.91 124 SER A O 1
ATOM 986 N N . THR A 1 125 ? 16.922 -12.844 -26.578 1 30.19 125 THR A N 1
ATOM 987 C CA . THR A 1 125 ? 18.141 -12.148 -26.984 1 30.19 125 THR A CA 1
ATOM 988 C C . THR A 1 125 ? 18.234 -10.773 -26.312 1 30.19 125 THR A C 1
ATOM 990 O O . THR A 1 125 ? 19.234 -10.453 -25.688 1 30.19 125 THR A O 1
ATOM 993 N N . GLN A 1 126 ? 18.734 -9.664 -27.141 1 30.69 126 GLN A N 1
ATOM 994 C CA . GLN A 1 126 ? 19.5 -8.469 -26.797 1 30.69 126 GLN A CA 1
ATOM 995 C C . GLN A 1 126 ? 18.672 -7.52 -25.938 1 30.69 126 GLN A C 1
ATOM 997 O O . GLN A 1 126 ? 19.188 -6.512 -25.438 1 30.69 126 GLN A O 1
ATOM 1002 N N . GLN A 1 127 ? 17.453 -7.25 -26.172 1 29.89 127 GLN A N 1
ATOM 1003 C CA . GLN A 1 127 ? 17.156 -5.844 -25.938 1 29.89 127 GLN A CA 1
ATOM 1004 C C . GLN A 1 127 ? 17.109 -5.535 -24.438 1 29.89 127 GLN A C 1
ATOM 1006 O O . GLN A 1 127 ? 16.906 -6.438 -23.625 1 29.89 127 GLN A O 1
ATOM 1011 N N . ARG A 1 128 ? 16.781 -4.078 -24.016 1 28.64 128 ARG A N 1
ATOM 1012 C CA . ARG A 1 128 ? 16.953 -2.861 -23.234 1 28.64 128 ARG A CA 1
ATOM 1013 C C . ARG A 1 128 ? 16.234 -2.967 -21.891 1 28.64 128 ARG A C 1
ATOM 1015 O O . ARG A 1 128 ? 15.344 -3.793 -21.719 1 28.64 128 ARG A O 1
ATOM 1022 N N . LEU A 1 129 ? 16.453 -1.961 -20.938 1 28.11 129 LEU A N 1
ATOM 1023 C CA . LEU A 1 129 ? 16.531 -1.368 -19.594 1 28.11 129 LEU A CA 1
ATOM 1024 C C . LEU A 1 129 ? 15.141 -1.169 -19.016 1 28.11 129 LEU A C 1
ATOM 1026 O O . LEU A 1 129 ? 14.656 -0.039 -18.922 1 28.11 129 LEU A O 1
ATOM 1030 N N . ASP A 1 130 ? 14.266 -1.981 -19.312 1 28.66 130 ASP A N 1
ATOM 1031 C CA . ASP A 1 130 ? 12.938 -1.531 -18.906 1 28.66 130 ASP A CA 1
ATOM 1032 C C . ASP A 1 130 ? 12.844 -1.423 -17.375 1 28.66 130 ASP A C 1
ATOM 1034 O O . ASP A 1 130 ? 12.883 -2.434 -16.672 1 28.66 130 ASP A O 1
ATOM 1038 N N . ILE A 1 131 ? 13.352 -0.448 -16.781 1 27.89 131 ILE A N 1
ATOM 1039 C CA . ILE A 1 131 ? 13.383 0.033 -15.398 1 27.89 131 ILE A CA 1
ATOM 1040 C C . ILE A 1 131 ? 11.961 0.086 -14.836 1 27.89 131 ILE A C 1
ATOM 1042 O O . ILE A 1 131 ? 11.188 0.983 -15.18 1 27.89 131 ILE A O 1
ATOM 1046 N N . GLU A 1 132 ? 11.328 -0.93 -14.859 1 30.22 132 GLU A N 1
ATOM 1047 C CA . GLU A 1 132 ? 10.023 -0.881 -14.203 1 30.22 132 GLU A CA 1
ATOM 1048 C C . GLU A 1 132 ? 10.156 -0.408 -12.758 1 30.22 132 GLU A C 1
ATOM 1050 O O . GLU A 1 132 ? 10.367 -1.217 -11.852 1 30.22 132 GLU A O 1
ATOM 1055 N N . PHE A 1 133 ? 10.914 0.669 -12.562 1 28.58 133 PHE A N 1
ATOM 1056 C CA . PHE A 1 133 ? 10.977 1.295 -11.242 1 28.58 133 PHE A CA 1
ATOM 1057 C C . PHE A 1 133 ? 9.578 1.548 -10.695 1 28.58 133 PHE A C 1
ATOM 1059 O O . PHE A 1 133 ? 8.758 2.199 -11.344 1 28.58 133 PHE A O 1
ATOM 1066 N N . GLU A 1 134 ? 9.055 0.599 -10.273 1 32.69 134 GLU A N 1
ATOM 1067 C CA . GLU A 1 134 ? 7.977 1.059 -9.406 1 32.69 134 GLU A CA 1
ATOM 1068 C C . GLU A 1 134 ? 8.391 2.297 -8.617 1 32.69 134 GLU A C 1
ATOM 1070 O O . GLU A 1 134 ? 9.203 2.209 -7.695 1 32.69 134 GLU A O 1
ATOM 1075 N N . HIS A 1 135 ? 8.781 3.307 -9.383 1 30.66 135 HIS A N 1
ATOM 1076 C CA . HIS A 1 135 ? 9.188 4.598 -8.844 1 30.66 135 HIS A CA 1
ATOM 1077 C C . HIS A 1 135 ? 7.996 5.344 -8.25 1 30.66 135 HIS A C 1
ATOM 1079 O O . HIS A 1 135 ? 7.316 6.098 -8.945 1 30.66 135 HIS A O 1
ATOM 1085 N N . PRO A 1 136 ? 7.578 4.754 -7.395 1 37.56 136 PRO A N 1
ATOM 1086 C CA . PRO A 1 136 ? 6.465 5.438 -6.734 1 37.56 136 PRO A CA 1
ATOM 1087 C C . PRO A 1 136 ? 6.629 6.957 -6.727 1 37.56 136 PRO A C 1
ATOM 1089 O O . PRO A 1 136 ? 5.664 7.684 -6.473 1 37.56 136 PRO A O 1
ATOM 1092 N N . GLU A 1 137 ? 7.82 7.422 -7.039 1 35.53 137 GLU A N 1
ATOM 1093 C CA . GLU A 1 137 ? 8.203 8.812 -7.27 1 35.53 137 GLU A CA 1
ATOM 1094 C C . GLU A 1 137 ? 7.957 9.219 -8.719 1 35.53 137 GLU A C 1
ATOM 1096 O O . GLU A 1 137 ? 8.055 10.398 -9.062 1 35.53 137 GLU A O 1
ATOM 1101 N N . LEU A 1 138 ? 7.754 8.258 -9.672 1 39.38 138 LEU A N 1
ATOM 1102 C CA . LEU A 1 138 ? 7.461 8.578 -11.062 1 39.38 138 LEU A CA 1
ATOM 1103 C C . LEU A 1 138 ? 5.992 8.953 -11.234 1 39.38 138 LEU A C 1
ATOM 1105 O O . LEU A 1 138 ? 5.117 8.375 -10.594 1 39.38 138 LEU A O 1
ATOM 1109 N N . THR A 1 139 ? 5.746 10.07 -11.93 1 36.34 139 THR A N 1
ATOM 1110 C CA . THR A 1 139 ? 4.398 10.531 -12.25 1 36.34 139 THR A CA 1
ATOM 1111 C C . THR A 1 139 ? 3.652 9.492 -13.078 1 36.34 139 THR A C 1
ATOM 1113 O O . THR A 1 139 ? 4.27 8.602 -13.664 1 36.34 139 THR A O 1
ATOM 1116 N N . GLU A 1 140 ? 2.379 9.375 -13.023 1 42.41 140 GLU A N 1
ATOM 1117 C CA . GLU A 1 140 ? 1.521 8.539 -13.859 1 42.41 140 GLU A CA 1
ATOM 1118 C C . GLU A 1 140 ? 1.995 8.531 -15.312 1 42.41 140 GLU A C 1
ATOM 1120 O O . GLU A 1 140 ? 1.994 7.488 -15.969 1 42.41 140 GLU A O 1
ATOM 1125 N N . GLU A 1 141 ? 2.475 9.57 -15.695 1 42.56 141 GLU A N 1
ATOM 1126 C CA . GLU A 1 141 ? 2.93 9.742 -17.078 1 42.56 141 GLU A CA 1
ATOM 1127 C C . GLU A 1 141 ? 4.195 8.938 -17.344 1 42.56 141 GLU A C 1
ATOM 1129 O O . GLU A 1 141 ? 4.32 8.312 -18.391 1 42.56 141 GLU A O 1
ATOM 1134 N N . GLU A 1 142 ? 5.059 9.008 -16.406 1 43.69 142 GLU A N 1
ATOM 1135 C CA . GLU A 1 142 ? 6.324 8.305 -16.609 1 43.69 142 GLU A CA 1
ATOM 1136 C C . GLU A 1 142 ? 6.125 6.793 -16.578 1 43.69 142 GLU A C 1
ATOM 1138 O O . GLU A 1 142 ? 6.742 6.062 -17.359 1 43.69 142 GLU A O 1
ATOM 1143 N N . ARG A 1 143 ? 5.207 6.434 -15.812 1 46.91 143 ARG A N 1
ATOM 1144 C CA . ARG A 1 143 ? 4.867 5.016 -15.727 1 46.91 143 ARG A CA 1
ATOM 1145 C C . ARG A 1 143 ? 4.207 4.531 -17.016 1 46.91 143 ARG A C 1
ATOM 1147 O O . ARG A 1 143 ? 4.496 3.428 -17.484 1 46.91 143 ARG A O 1
ATOM 1154 N N . GLU A 1 144 ? 3.418 5.367 -17.547 1 46.88 144 GLU A N 1
ATOM 1155 C CA . GLU A 1 144 ? 2.771 5.059 -18.812 1 46.88 144 GLU A CA 1
ATOM 1156 C C . GLU A 1 144 ? 3.797 4.91 -19.938 1 46.88 144 GLU A C 1
ATOM 1158 O O . GLU A 1 144 ? 3.662 4.035 -20.797 1 46.88 144 GLU A O 1
ATOM 1163 N N . LEU A 1 145 ? 4.789 5.723 -19.812 1 44.91 145 LEU A N 1
ATOM 1164 C CA . LEU A 1 145 ? 5.816 5.691 -20.859 1 44.91 145 LEU A CA 1
ATOM 1165 C C . LEU A 1 145 ? 6.645 4.414 -20.75 1 44.91 145 LEU A C 1
ATOM 1167 O O . LEU A 1 145 ? 6.945 3.783 -21.766 1 44.91 145 LEU A O 1
ATOM 1171 N N . LEU A 1 146 ? 6.973 4.098 -19.594 1 46.06 146 LEU A N 1
ATOM 1172 C CA . LEU A 1 146 ? 7.762 2.883 -19.422 1 46.06 146 LEU A CA 1
ATOM 1173 C C . LEU A 1 146 ? 6.941 1.648 -19.781 1 46.06 146 LEU A C 1
ATOM 1175 O O . LEU A 1 146 ? 7.465 0.711 -20.391 1 46.06 146 LEU A O 1
ATOM 1179 N N . ASP A 1 147 ? 5.723 1.789 -19.422 1 47.59 147 ASP A N 1
ATOM 1180 C CA . ASP A 1 147 ? 4.84 0.681 -19.781 1 47.59 147 ASP A CA 1
ATOM 1181 C C . ASP A 1 147 ? 4.684 0.563 -21.297 1 47.59 147 ASP A C 1
ATOM 1183 O O . ASP A 1 147 ? 4.648 -0.543 -21.828 1 47.59 147 ASP A O 1
ATOM 1187 N N . ALA A 1 148 ? 4.695 1.675 -21.922 1 46.19 148 ALA A N 1
ATOM 1188 C CA . ALA A 1 148 ? 4.531 1.678 -23.375 1 46.19 148 ALA A CA 1
ATOM 1189 C C . ALA A 1 148 ? 5.734 1.046 -24.062 1 46.19 148 ALA A C 1
ATOM 1191 O O . ALA A 1 148 ? 5.578 0.254 -25 1 46.19 148 ALA A O 1
ATOM 1192 N N . GLU A 1 149 ? 6.891 1.414 -23.672 1 43.59 149 GLU A N 1
ATOM 1193 C CA . GLU A 1 149 ? 8.094 0.887 -24.312 1 43.59 149 GLU A CA 1
ATOM 1194 C C . GLU A 1 149 ? 8.266 -0.602 -24.031 1 43.59 149 GLU A C 1
ATOM 1196 O O . GLU A 1 149 ? 8.648 -1.369 -24.906 1 43.59 149 GLU A O 1
ATOM 1201 N N . SER A 1 150 ? 7.91 -0.928 -22.859 1 43.25 150 SER A N 1
ATOM 1202 C CA . SER A 1 150 ? 8.008 -2.342 -22.516 1 43.25 150 SER A CA 1
ATOM 1203 C C . SER A 1 150 ? 6.969 -3.168 -23.266 1 43.25 150 SER A C 1
ATOM 1205 O O . SER A 1 150 ? 7.254 -4.281 -23.703 1 43.25 150 SER A O 1
ATOM 1207 N N . LYS A 1 151 ? 5.793 -2.512 -23.5 1 44.12 151 LYS A N 1
ATOM 1208 C CA . LYS A 1 151 ? 4.738 -3.145 -24.281 1 44.12 151 LYS A CA 1
ATOM 1209 C C . LYS A 1 151 ? 5.219 -3.467 -25.688 1 44.12 151 LYS A C 1
ATOM 1211 O O . LYS A 1 151 ? 4.914 -4.535 -26.219 1 44.12 151 LYS A O 1
ATOM 1216 N N . ALA A 1 152 ? 5.914 -2.557 -26.312 1 42.78 152 ALA A N 1
ATOM 1217 C CA . ALA A 1 152 ? 6.359 -2.727 -27.703 1 42.78 152 ALA A CA 1
ATOM 1218 C C . ALA A 1 152 ? 7.332 -3.895 -27.828 1 42.78 152 ALA A C 1
ATOM 1220 O O . ALA A 1 152 ? 7.258 -4.676 -28.781 1 42.78 152 ALA A O 1
ATOM 1221 N N . LEU A 1 153 ? 8.133 -4.027 -26.891 1 40.53 153 LEU A N 1
ATOM 1222 C CA . LEU A 1 153 ? 9.109 -5.105 -26.938 1 40.53 153 LEU A CA 1
ATOM 1223 C C . LEU A 1 153 ? 8.445 -6.453 -26.672 1 40.53 153 LEU A C 1
ATOM 1225 O O . LEU A 1 153 ? 8.773 -7.449 -27.328 1 40.53 153 LEU A O 1
ATOM 1229 N N . GLU A 1 154 ? 7.449 -6.449 -25.781 1 44.53 154 GLU A N 1
ATOM 1230 C CA . GLU A 1 154 ? 6.707 -7.664 -25.453 1 44.53 154 GLU A CA 1
ATOM 1231 C C . GLU A 1 154 ? 5.887 -8.148 -26.641 1 44.53 154 GLU A C 1
ATOM 1233 O O . GLU A 1 154 ? 5.75 -9.352 -26.859 1 44.53 154 GLU A O 1
ATOM 1238 N N . GLU A 1 155 ? 5.332 -7.262 -27.438 1 41 155 GLU A N 1
ATOM 1239 C CA . GLU A 1 155 ? 4.504 -7.641 -28.578 1 41 155 GLU A CA 1
ATOM 1240 C C . GLU A 1 155 ? 5.301 -8.453 -29.594 1 41 155 GLU A C 1
ATOM 1242 O O . GLU A 1 155 ? 4.754 -9.352 -30.25 1 41 155 GLU A O 1
ATOM 1247 N N . ALA A 1 156 ? 6.492 -8.211 -29.812 1 40.03 156 ALA A N 1
ATOM 1248 C CA . ALA A 1 156 ? 7.215 -8.82 -30.938 1 40.03 156 ALA A CA 1
ATOM 1249 C C . ALA A 1 156 ? 7.547 -10.281 -30.641 1 40.03 156 ALA A C 1
ATOM 1251 O O . ALA A 1 156 ? 7.781 -11.062 -31.562 1 40.03 156 ALA A O 1
ATOM 1252 N N . LEU A 1 157 ? 7.703 -10.773 -29.375 1 41.66 157 LEU A N 1
ATOM 1253 C CA . LEU A 1 157 ? 8.094 -12.156 -29.109 1 41.66 157 LEU A CA 1
ATOM 1254 C C . LEU A 1 157 ? 6.867 -13.023 -28.844 1 41.66 157 LEU A C 1
ATOM 1256 O O . LEU A 1 157 ? 6.383 -13.086 -27.719 1 41.66 157 LEU A O 1
ATOM 1260 N N . SER A 1 158 ? 5.902 -13.32 -29.656 1 42.09 158 SER A N 1
ATOM 1261 C CA . SER A 1 158 ? 4.484 -13.664 -29.656 1 42.09 158 SER A CA 1
ATOM 1262 C C . SER A 1 158 ? 4.273 -15.125 -29.297 1 42.09 158 SER A C 1
ATOM 1264 O O . SER A 1 158 ? 3.17 -15.656 -29.453 1 42.09 158 SER A O 1
ATOM 1266 N N . THR A 1 159 ? 5.18 -16.109 -28.891 1 52.12 159 THR A N 1
ATOM 1267 C CA . THR A 1 159 ? 4.512 -17.328 -28.453 1 52.12 159 THR A CA 1
ATOM 1268 C C . THR A 1 159 ? 3.75 -17.094 -27.156 1 52.12 159 THR A C 1
ATOM 1270 O O . THR A 1 159 ? 4.227 -16.375 -26.281 1 52.12 159 THR A O 1
ATOM 1273 N N . HIS A 1 160 ? 2.43 -17.406 -27.094 1 62.12 160 HIS A N 1
ATOM 1274 C CA . HIS A 1 160 ? 1.52 -17.172 -25.969 1 62.12 160 HIS A CA 1
ATOM 1275 C C . HIS A 1 160 ? 1.937 -18 -24.75 1 62.12 160 HIS A C 1
ATOM 1277 O O . HIS A 1 160 ? 2.166 -19.203 -24.859 1 62.12 160 HIS A O 1
ATOM 1283 N N . SER A 1 161 ? 2.309 -17.469 -23.719 1 82.56 161 SER A N 1
ATOM 1284 C CA . SER A 1 161 ? 2.705 -18.125 -22.484 1 82.56 161 SER A CA 1
ATOM 1285 C C . SER A 1 161 ? 1.519 -18.812 -21.812 1 82.56 161 SER A C 1
ATOM 1287 O O . SER A 1 161 ? 0.394 -18.312 -21.859 1 82.56 161 SER A O 1
ATOM 1289 N N . ARG A 1 162 ? 1.669 -20.156 -21.547 1 92.25 162 ARG A N 1
ATOM 1290 C CA . ARG A 1 162 ? 0.703 -20.812 -20.672 1 92.25 162 ARG A CA 1
ATOM 1291 C C . ARG A 1 162 ? 0.819 -20.312 -19.25 1 92.25 162 ARG A C 1
ATOM 1293 O O . ARG A 1 162 ? 1.924 -20.172 -18.719 1 92.25 162 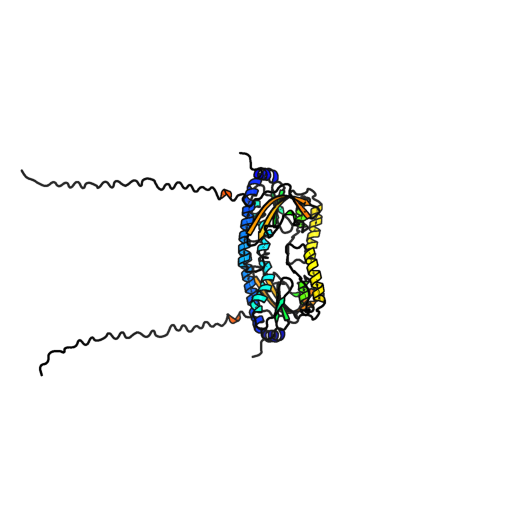ARG A O 1
ATOM 1300 N N . VAL A 1 163 ? -0.383 -19.953 -18.719 1 96.25 163 VAL A N 1
ATOM 1301 C CA . VAL A 1 163 ? -0.374 -19.328 -17.406 1 96.25 163 VAL A CA 1
ATOM 1302 C C . VAL A 1 163 ? -1.338 -20.078 -16.484 1 96.25 163 VAL A C 1
ATOM 1304 O O . VAL A 1 163 ? -2.506 -20.266 -16.828 1 96.25 163 VAL A O 1
ATOM 1307 N N . VAL A 1 164 ? -0.771 -20.547 -15.391 1 97.69 164 VAL A N 1
ATOM 1308 C CA . VAL A 1 164 ? -1.61 -20.984 -14.281 1 97.69 164 VAL A CA 1
ATOM 1309 C C . VAL A 1 164 ? -1.8 -19.844 -13.289 1 97.69 164 VAL A C 1
ATOM 1311 O O . VAL A 1 164 ? -0.825 -19.281 -12.781 1 97.69 164 VAL A O 1
ATOM 1314 N N . VAL A 1 165 ? -3.068 -19.469 -13.055 1 98.12 165 VAL A N 1
ATOM 1315 C CA . VAL A 1 165 ? -3.404 -18.422 -12.094 1 98.12 165 VAL A CA 1
ATOM 1316 C C . VAL A 1 165 ? -3.875 -19.062 -10.789 1 98.12 165 VAL A C 1
ATOM 1318 O O . VAL A 1 165 ? -4.574 -20.078 -10.797 1 98.12 165 VAL A O 1
ATOM 1321 N N . VAL A 1 166 ? -3.422 -18.453 -9.664 1 98.31 166 VAL A N 1
ATOM 1322 C CA . VAL A 1 166 ? -3.838 -18.859 -8.328 1 98.31 166 VAL A CA 1
ATOM 1323 C C . VAL A 1 166 ? -4.676 -17.75 -7.688 1 98.31 166 VAL A C 1
ATOM 1325 O O . VAL A 1 166 ? -4.168 -16.953 -6.895 1 98.31 166 VAL A O 1
ATOM 1328 N N . PRO A 1 167 ? -5.984 -17.75 -8.055 1 98.19 167 PRO A N 1
ATOM 1329 C CA . PRO A 1 167 ? -6.844 -16.75 -7.414 1 98.19 167 PRO A CA 1
ATOM 1330 C C . PRO A 1 167 ? -7.09 -17.047 -5.938 1 98.19 167 PRO A C 1
ATOM 1332 O O . PRO A 1 167 ? -7.293 -18.203 -5.562 1 98.19 167 PRO A O 1
ATOM 1335 N N . TYR A 1 168 ? -7.027 -15.977 -5.125 1 98.25 168 TYR A N 1
ATOM 1336 C CA . TYR A 1 168 ? -7.395 -16.125 -3.721 1 98.25 168 TYR A CA 1
ATOM 1337 C C . TYR A 1 168 ? -8.156 -14.906 -3.221 1 98.25 168 TYR A C 1
ATOM 1339 O O . TYR A 1 168 ? -8.016 -13.812 -3.764 1 98.25 168 TYR A O 1
ATOM 1347 N N . ALA A 1 169 ? -9.039 -15.133 -2.287 1 97.94 169 ALA A N 1
ATOM 1348 C CA . ALA A 1 169 ? -9.836 -14.094 -1.632 1 97.94 169 ALA A CA 1
ATOM 1349 C C . ALA A 1 169 ? -9.484 -13.984 -0.152 1 97.94 169 ALA A C 1
ATOM 1351 O O . ALA A 1 169 ? -9.438 -14.992 0.559 1 97.94 169 ALA A O 1
ATOM 1352 N N . SER A 1 170 ? -9.133 -12.727 0.188 1 97.81 170 SER A N 1
ATOM 1353 C CA . SER A 1 170 ? -8.711 -12.586 1.577 1 97.81 170 SER A CA 1
ATOM 1354 C C . SER A 1 170 ? -8.875 -11.141 2.053 1 97.81 170 SER A C 1
ATOM 1356 O O . SER A 1 170 ? -8.914 -10.219 1.241 1 97.81 170 SER A O 1
ATOM 1358 N N . ASN A 1 171 ? -9.016 -10.984 3.303 1 96.88 171 ASN A N 1
ATOM 1359 C CA . ASN A 1 171 ? -8.875 -9.742 4.051 1 96.88 171 ASN A CA 1
ATOM 1360 C C . ASN A 1 171 ? -8.266 -9.977 5.43 1 96.88 171 ASN A C 1
ATOM 1362 O O . ASN A 1 171 ? -7.902 -11.109 5.766 1 96.88 171 ASN A O 1
ATOM 1366 N N . PRO A 1 172 ? -8.031 -8.945 6.172 1 96.88 172 PRO A N 1
ATOM 1367 C CA . PRO A 1 172 ? -7.324 -9.172 7.434 1 96.88 172 PRO A CA 1
ATOM 1368 C C . PRO A 1 172 ? -8.039 -10.18 8.336 1 96.88 172 PRO A C 1
ATOM 1370 O O . PRO A 1 172 ? -7.418 -10.758 9.234 1 96.88 172 PRO A O 1
ATOM 1373 N N . PHE A 1 173 ? -9.242 -10.43 8.102 1 96.12 173 PHE A N 1
ATOM 1374 C CA . PHE A 1 173 ? -10.016 -11.273 9.008 1 96.12 173 PHE A CA 1
ATOM 1375 C C . PHE A 1 173 ? -9.906 -12.742 8.609 1 96.12 173 PHE A C 1
ATOM 1377 O O . PHE A 1 173 ? -10.016 -13.625 9.453 1 96.12 173 PHE A O 1
ATOM 1384 N N . ALA A 1 174 ? -9.719 -12.969 7.227 1 97.62 174 ALA A N 1
ATOM 1385 C CA . ALA A 1 174 ? -9.703 -14.383 6.844 1 97.62 174 ALA A CA 1
ATOM 1386 C C . ALA A 1 174 ? -9.141 -14.562 5.438 1 97.62 174 ALA A C 1
ATOM 1388 O O . ALA A 1 174 ? -9.164 -13.633 4.629 1 97.62 174 ALA A O 1
ATOM 1389 N N . LEU A 1 175 ? -8.586 -15.703 5.246 1 98 175 LEU A N 1
ATOM 1390 C CA . LEU A 1 175 ? -8.336 -16.25 3.916 1 98 175 LEU A CA 1
ATOM 1391 C C . LEU A 1 175 ? -9.492 -17.141 3.465 1 98 175 LEU A C 1
ATOM 1393 O O . LEU A 1 175 ? -9.641 -18.266 3.945 1 98 175 LEU A O 1
ATOM 1397 N N . TYR A 1 176 ? -10.266 -16.703 2.455 1 97.62 176 TYR A N 1
ATOM 1398 C CA . TYR A 1 176 ? -11.555 -17.312 2.152 1 97.62 176 TYR A CA 1
ATOM 1399 C C . TYR A 1 176 ? -11.406 -18.422 1.122 1 97.62 176 TYR A C 1
ATOM 1401 O O . TYR A 1 176 ? -12.164 -19.406 1.14 1 97.62 176 TYR A O 1
ATOM 1409 N N . SER A 1 177 ? -10.477 -18.234 0.256 1 97.12 177 SER A N 1
ATOM 1410 C CA . SER A 1 177 ? -10.297 -19.234 -0.79 1 97.12 177 SER A CA 1
ATOM 1411 C C . SER A 1 177 ? -8.898 -19.156 -1.396 1 97.12 177 SER A C 1
ATOM 1413 O O . SER A 1 177 ? -8.25 -18.109 -1.35 1 97.12 177 SER A O 1
ATOM 1415 N N . VAL A 1 178 ? -8.375 -20.25 -1.808 1 98.12 178 VAL A N 1
ATOM 1416 C CA . VAL A 1 178 ? -7.188 -20.438 -2.633 1 98.12 178 VAL A CA 1
ATOM 1417 C C . VAL A 1 178 ? -7.469 -21.484 -3.719 1 98.12 178 VAL A C 1
ATOM 1419 O O . VAL A 1 178 ? -7.73 -22.656 -3.416 1 98.12 178 VAL A O 1
ATOM 1422 N N . ASP A 1 179 ? -7.461 -21.047 -4.949 1 97.81 179 ASP A N 1
ATOM 1423 C CA . ASP A 1 179 ? -7.73 -21.922 -6.086 1 97.81 179 ASP A CA 1
ATOM 1424 C C . ASP A 1 179 ? -6.605 -21.859 -7.117 1 97.81 179 ASP A C 1
ATOM 1426 O O . ASP A 1 179 ? -5.668 -21.062 -6.965 1 97.81 179 ASP A O 1
ATOM 1430 N N . TRP A 1 180 ? -6.629 -22.797 -8.016 1 98.25 180 TRP A N 1
ATOM 1431 C CA . TRP A 1 180 ? -5.688 -22.656 -9.125 1 98.25 180 TRP A CA 1
ATOM 1432 C C . TRP A 1 180 ? -6.219 -23.328 -10.383 1 98.25 180 TRP A C 1
ATOM 1434 O O . TRP A 1 180 ? -7.07 -24.219 -10.312 1 98.25 180 TRP A O 1
ATOM 1444 N N . GLY A 1 181 ? -5.824 -22.844 -11.562 1 97.75 181 GLY A N 1
ATOM 1445 C CA . GLY A 1 181 ? -6.141 -23.391 -12.875 1 97.75 181 GLY A CA 1
ATOM 1446 C C . GLY A 1 181 ? -5.434 -22.656 -14.008 1 97.75 181 GLY A C 1
ATOM 1447 O O . GLY A 1 181 ? -4.988 -21.531 -13.844 1 97.75 181 GLY A O 1
ATOM 1448 N N . GLU A 1 182 ? -5.273 -23.375 -15.07 1 96.69 182 GLU A N 1
ATOM 1449 C CA . GLU A 1 182 ? -4.75 -22.719 -16.266 1 96.69 182 GLU A CA 1
ATOM 1450 C C . GLU A 1 182 ? -5.777 -21.766 -16.875 1 96.69 182 GLU A C 1
ATOM 1452 O O . GLU A 1 182 ? -6.953 -22.109 -17 1 96.69 182 GLU A O 1
ATOM 1457 N N . ALA A 1 183 ? -5.277 -20.562 -17.156 1 96.88 183 ALA A N 1
ATOM 1458 C CA . ALA A 1 183 ? -6.219 -19.531 -17.547 1 96.88 183 ALA A CA 1
ATOM 1459 C C . ALA A 1 183 ? -5.875 -18.969 -18.922 1 96.88 183 ALA A C 1
ATOM 1461 O O . ALA A 1 183 ? -4.73 -19.078 -19.375 1 96.88 183 ALA A O 1
ATOM 1462 N N . THR A 1 184 ? -6.891 -18.5 -19.625 1 94.19 184 THR A N 1
ATOM 1463 C CA . THR A 1 184 ? -6.75 -17.672 -20.828 1 94.19 184 THR A CA 1
ATOM 1464 C C . THR A 1 184 ? -7.363 -16.297 -20.625 1 94.19 184 THR A C 1
ATOM 1466 O O . THR A 1 184 ? -8.32 -16.141 -19.859 1 94.19 184 THR A O 1
ATOM 1469 N N . LEU A 1 185 ? -6.742 -15.383 -21.281 1 94.62 185 LEU A N 1
ATOM 1470 C CA . LEU A 1 185 ? -7.215 -14.008 -21.156 1 94.62 185 LEU A CA 1
ATOM 1471 C C . LEU A 1 185 ? -8.078 -13.609 -22.344 1 94.62 185 LEU A C 1
ATOM 1473 O O . LEU A 1 185 ? -7.625 -13.664 -23.484 1 94.62 185 LEU A O 1
ATOM 1477 N N . GLY A 1 186 ? -9.336 -13.188 -21.938 1 92.81 186 GLY A N 1
ATOM 1478 C CA . GLY A 1 186 ? -10.227 -12.711 -22.984 1 92.81 186 GLY A CA 1
ATOM 1479 C C . GLY A 1 186 ? -9.93 -11.289 -23.438 1 92.81 186 GLY A C 1
ATOM 1480 O O . GLY A 1 186 ? -9.266 -10.539 -22.703 1 92.81 186 GLY A O 1
ATOM 1481 N N . SER A 1 187 ? -10.445 -10.953 -24.562 1 89.56 187 SER A N 1
ATOM 1482 C CA . SER A 1 187 ? -10.289 -9.594 -25.062 1 89.56 187 SER A CA 1
ATOM 1483 C C . SER A 1 187 ? -10.977 -8.586 -24.156 1 89.56 187 SER A C 1
ATOM 1485 O O . SER A 1 187 ? -10.648 -7.395 -24.172 1 89.56 187 SER A O 1
ATOM 1487 N N . ASP A 1 188 ? -11.891 -9.125 -23.359 1 91.81 188 ASP A N 1
ATOM 1488 C CA . ASP A 1 188 ? -12.609 -8.258 -22.422 1 91.81 188 ASP A CA 1
ATOM 1489 C C . ASP A 1 188 ? -11.812 -8.039 -21.141 1 91.81 188 ASP A C 1
ATOM 1491 O O . ASP A 1 188 ? -12.234 -7.285 -20.266 1 91.81 188 ASP A O 1
ATOM 1495 N N . GLY A 1 189 ? -10.766 -8.727 -21.031 1 93.19 189 GLY A N 1
ATOM 1496 C CA . GLY A 1 189 ? -9.891 -8.516 -19.891 1 93.19 189 GLY A CA 1
ATOM 1497 C C . GLY A 1 189 ? -10.172 -9.477 -18.734 1 93.19 189 GLY A C 1
ATOM 1498 O O . GLY A 1 189 ? -9.578 -9.352 -17.672 1 93.19 189 GLY A O 1
ATOM 1499 N N . TYR A 1 190 ? -11.125 -10.438 -19 1 95.31 190 TYR A N 1
ATOM 1500 C CA . TYR A 1 190 ? -11.484 -11.406 -17.969 1 95.31 190 TYR A CA 1
ATOM 1501 C C . TYR A 1 190 ? -10.852 -12.766 -18.25 1 95.31 190 TYR A C 1
ATOM 1503 O O . TYR A 1 190 ? -10.547 -13.086 -19.406 1 95.31 190 TYR A O 1
ATOM 1511 N N . LEU A 1 191 ? -10.656 -13.523 -17.172 1 97 191 LEU A N 1
ATOM 1512 C CA . LEU A 1 191 ? -10.039 -14.836 -17.312 1 97 191 LEU A CA 1
ATOM 1513 C C . LEU A 1 191 ? -11.102 -15.914 -17.531 1 97 191 LEU A C 1
ATOM 1515 O O . LEU A 1 191 ? -12.211 -15.812 -16.984 1 97 191 LEU A O 1
ATOM 1519 N N . THR A 1 192 ? -10.688 -16.859 -18.312 1 96.19 192 THR A N 1
ATOM 1520 C CA . THR A 1 192 ? -11.445 -18.094 -18.438 1 96.19 192 THR A CA 1
ATOM 1521 C C . THR A 1 192 ? -10.586 -19.297 -18.031 1 96.19 192 THR A C 1
ATOM 1523 O O . THR A 1 192 ? -9.422 -19.391 -18.406 1 96.19 192 THR A O 1
ATOM 1526 N N . PHE A 1 193 ? -11.234 -20.141 -17.172 1 96.19 193 PHE A N 1
ATOM 1527 C CA . PHE A 1 193 ? -10.578 -21.359 -16.719 1 96.19 193 PHE A CA 1
ATOM 1528 C C . PHE A 1 193 ? -11.258 -22.594 -17.297 1 96.19 193 PHE A C 1
ATOM 1530 O O . PHE A 1 193 ? -12.492 -22.688 -17.266 1 96.19 193 PHE A O 1
ATOM 1537 N N . ALA A 1 194 ? -10.438 -23.469 -17.859 1 89.31 194 ALA A N 1
ATOM 1538 C CA . ALA A 1 194 ? -11.039 -24.734 -18.266 1 89.31 194 ALA A CA 1
ATOM 1539 C C . ALA A 1 194 ? -11.445 -25.562 -17.062 1 89.31 194 ALA A C 1
ATOM 1541 O O . ALA A 1 194 ? -12.516 -26.172 -17.047 1 89.31 194 ALA A O 1
ATOM 1542 N N . SER A 1 195 ? -10.664 -25.609 -16.031 1 92.94 195 SER A N 1
ATOM 1543 C CA . SER A 1 195 ? -10.922 -26.266 -14.75 1 92.94 195 SER A CA 1
ATOM 1544 C C . SER A 1 195 ? -10.188 -25.578 -13.609 1 92.94 195 SER A C 1
ATOM 1546 O O . SER A 1 195 ? -9.156 -24.938 -13.82 1 92.94 195 SER A O 1
ATOM 1548 N N . MET A 1 196 ? -10.852 -25.656 -12.484 1 95.44 196 MET A N 1
ATOM 1549 C CA . MET A 1 196 ? -10.242 -25.094 -11.281 1 95.44 196 MET A CA 1
ATOM 1550 C C . MET A 1 196 ? -10.32 -26.078 -10.117 1 95.44 196 MET A C 1
ATOM 1552 O O . MET A 1 196 ? -11.266 -26.859 -10.031 1 95.44 196 MET A O 1
ATOM 1556 N N . GLU A 1 197 ? -9.336 -26.031 -9.32 1 96.81 197 GLU A N 1
ATOM 1557 C CA . GLU A 1 197 ? -9.297 -26.812 -8.102 1 96.81 197 GLU A CA 1
ATOM 1558 C C . GLU A 1 197 ? -9.055 -25.938 -6.875 1 96.81 197 GLU A C 1
ATOM 1560 O O . GLU A 1 197 ? -8.219 -25.031 -6.914 1 96.81 197 GLU A O 1
ATOM 1565 N N . SER A 1 198 ? -9.859 -26.188 -5.812 1 96.31 198 SER A N 1
ATOM 1566 C CA . SER A 1 198 ? -9.578 -25.531 -4.539 1 96.31 198 SER A CA 1
ATOM 1567 C C . SER A 1 198 ? -8.367 -26.156 -3.854 1 96.31 198 SER A C 1
ATOM 1569 O O . SER A 1 198 ? -8.258 -27.375 -3.779 1 96.31 198 SER A O 1
ATOM 1571 N N . LEU A 1 199 ? -7.477 -25.281 -3.414 1 96.44 199 LEU A N 1
ATOM 1572 C CA . LEU A 1 199 ? -6.25 -25.781 -2.791 1 96.44 199 LEU A CA 1
ATOM 1573 C C . LEU A 1 199 ? -6.266 -25.531 -1.288 1 96.44 199 LEU A C 1
ATOM 1575 O O . LEU A 1 199 ? -5.344 -25.922 -0.577 1 96.44 199 LEU A O 1
ATOM 1579 N N . LEU A 1 200 ? -7.254 -24.906 -0.805 1 90.25 200 LEU A N 1
ATOM 1580 C CA . LEU A 1 200 ? -7.289 -24.484 0.591 1 90.25 200 LEU A CA 1
ATOM 1581 C C . LEU A 1 200 ? -7.086 -25.672 1.523 1 90.25 200 LEU A C 1
ATOM 1583 O O . LEU A 1 200 ? -6.418 -25.562 2.553 1 90.25 200 LEU A O 1
ATOM 1587 N N . GLU A 1 201 ? -7.586 -26.875 1.147 1 83.56 201 GLU A N 1
ATOM 1588 C CA . GLU A 1 201 ? -7.488 -28.047 2.023 1 83.56 201 GLU A CA 1
ATOM 1589 C C . GLU A 1 201 ? -6.422 -29.016 1.53 1 83.56 201 GLU A C 1
ATOM 1591 O O . GLU A 1 201 ? -6.219 -30.078 2.127 1 83.56 201 GLU A O 1
ATOM 1596 N N . VAL A 1 202 ? -5.797 -28.578 0.466 1 79.38 202 VAL A N 1
ATOM 1597 C CA . VAL A 1 202 ? -4.766 -29.438 -0.097 1 79.38 202 VAL A CA 1
ATOM 1598 C C . VAL A 1 202 ? -3.471 -29.281 0.693 1 79.38 202 VAL A C 1
ATOM 1600 O O . VAL A 1 202 ? -3.014 -28.172 0.931 1 79.38 202 VAL A O 1
ATOM 1603 N N . GLY A 1 203 ? -2.934 -30.281 1.171 1 64.5 203 GLY A N 1
ATOM 1604 C CA . GLY A 1 203 ? -1.664 -30.266 1.88 1 64.5 203 GLY A CA 1
ATOM 1605 C C . GLY A 1 203 ? -1.823 -30.141 3.385 1 64.5 203 GLY A C 1
ATOM 1606 O O . GLY A 1 203 ? -0.853 -30.281 4.129 1 64.5 203 GLY A O 1
ATOM 1607 N N . ALA A 1 204 ? -3.047 -29.531 3.799 1 59.09 204 ALA A N 1
ATOM 1608 C CA . ALA A 1 204 ? -3.303 -29.5 5.234 1 59.09 204 ALA A CA 1
ATOM 1609 C C . ALA A 1 204 ? -3.273 -30.891 5.836 1 59.09 204 ALA A C 1
ATOM 1611 O O . ALA A 1 204 ? -3.043 -31.062 7.035 1 59.09 204 ALA A O 1
ATOM 1612 N N . GLY A 1 205 ? -3.645 -31.891 5.055 1 47.97 205 GLY A N 1
ATOM 1613 C CA . GLY A 1 205 ? -3.711 -33.25 5.547 1 47.97 205 GLY A CA 1
ATOM 1614 C C . GLY A 1 205 ? -2.385 -33.781 6.082 1 47.97 205 GLY A C 1
ATOM 1615 O O . GLY A 1 205 ? -2.326 -34.812 6.715 1 47.97 205 GLY A O 1
ATOM 1616 N N . SER A 1 206 ? -1.285 -33.344 5.395 1 41.31 206 SER A N 1
ATOM 1617 C CA . SER A 1 206 ? -0.108 -34.031 5.918 1 41.31 206 SER A CA 1
ATOM 1618 C C . SER A 1 206 ? 0.112 -33.719 7.391 1 41.31 206 SER A C 1
ATOM 1620 O O . SER A 1 206 ? 1.033 -34.25 8.016 1 41.31 206 SER A O 1
ATOM 1622 N N . LEU A 1 207 ? -0.458 -32.594 7.809 1 39.88 207 LEU A N 1
ATOM 1623 C CA . LEU A 1 207 ? -0.344 -32.438 9.258 1 39.88 207 LEU A CA 1
ATOM 1624 C C . LEU A 1 207 ? -1.306 -33.375 9.977 1 39.88 207 LEU A C 1
ATOM 1626 O O . LEU A 1 207 ? -1.388 -33.375 11.211 1 39.88 207 LEU A O 1
ATOM 1630 N N . VAL A 1 208 ? -2.27 -33.906 9.305 1 36.47 208 VAL A N 1
ATOM 1631 C CA . VAL A 1 208 ? -3.209 -34.688 10.102 1 36.47 208 VAL A CA 1
ATOM 1632 C C . VAL A 1 208 ? -2.471 -35.844 10.781 1 36.47 208 VAL A C 1
ATOM 1634 O O . VAL A 1 208 ? -2.623 -36.062 11.984 1 36.47 208 VAL A O 1
ATOM 1637 N N . ASP A 1 209 ? -2.244 -36.969 9.891 1 36.16 209 ASP A N 1
ATOM 1638 C CA . ASP A 1 209 ? -2.312 -38.312 10.461 1 36.16 209 ASP A CA 1
ATOM 1639 C C . ASP A 1 209 ? -1.063 -38.625 11.281 1 36.16 209 ASP A C 1
ATOM 1641 O O . ASP A 1 209 ? -0.238 -39.438 10.883 1 36.16 209 ASP A O 1
ATOM 1645 N N . VAL A 1 210 ? -0.221 -37.688 11.516 1 33.53 210 VAL A N 1
ATOM 1646 C CA . VAL A 1 210 ? 0.7 -38.219 12.516 1 33.53 210 VAL A CA 1
ATOM 1647 C C . VAL A 1 210 ? -0.082 -38.719 13.734 1 33.53 210 VAL A C 1
ATOM 1649 O O . VAL A 1 210 ? -0.678 -37.906 14.453 1 33.53 210 VAL A O 1
ATOM 1652 N N . ASP A 1 211 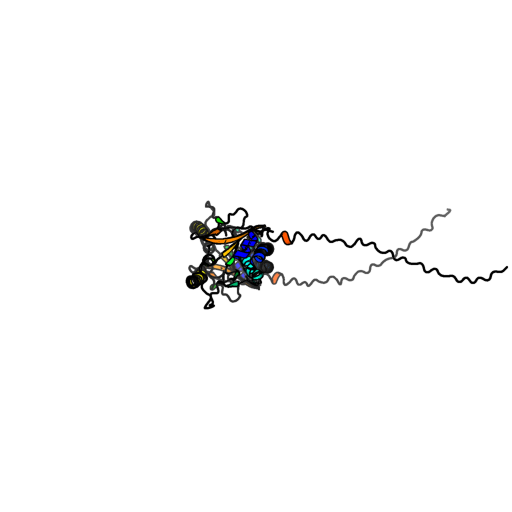? -0.801 -39.781 13.523 1 33.25 211 ASP A N 1
ATOM 1653 C CA . ASP A 1 211 ? -1.229 -40.625 14.625 1 33.25 211 ASP A CA 1
ATOM 1654 C C . ASP A 1 211 ? -0.188 -40.656 15.742 1 33.25 211 ASP A C 1
ATOM 1656 O O . ASP A 1 211 ? 0.9 -41.219 15.578 1 33.25 211 ASP A O 1
ATOM 1660 N N . LEU A 1 212 ? -0.033 -39.5 16.312 1 31.98 212 LEU A N 1
ATOM 1661 C CA . LEU A 1 212 ? 0.705 -39.531 17.578 1 31.98 212 LEU A CA 1
ATOM 1662 C C . LEU A 1 212 ? 0.334 -40.75 18.391 1 31.98 212 LEU A C 1
ATOM 1664 O O . LEU A 1 212 ? -0.414 -40.656 19.375 1 31.98 212 LEU A O 1
ATOM 1668 N N . THR A 1 213 ? -0.121 -41.781 17.703 1 33.41 213 THR A N 1
ATOM 1669 C CA . THR A 1 213 ? -0.156 -42.969 18.531 1 33.41 213 THR A CA 1
ATOM 1670 C C . THR A 1 213 ? 1.206 -43.25 19.172 1 33.41 213 THR A C 1
ATOM 1672 O O . THR A 1 213 ? 2.096 -43.812 18.547 1 33.41 213 THR A O 1
ATOM 1675 N N . ASP A 1 214 ? 1.919 -42.188 19.516 1 30.92 214 ASP A N 1
ATOM 1676 C CA . ASP A 1 214 ? 3.129 -42.438 20.297 1 30.92 214 ASP A CA 1
ATOM 1677 C C . ASP A 1 214 ? 2.881 -43.5 21.359 1 30.92 214 ASP A C 1
ATOM 1679 O O . ASP A 1 214 ? 1.974 -43.344 22.188 1 30.92 214 ASP A O 1
ATOM 1683 N N . GLU A 1 215 ? 3.061 -44.75 21.062 1 34.31 215 GLU A N 1
ATOM 1684 C CA . GLU A 1 215 ? 3.33 -45.812 22 1 34.31 215 GLU A CA 1
ATOM 1685 C C . GLU A 1 215 ? 4.148 -45.312 23.188 1 34.31 215 GLU A C 1
ATOM 1687 O O . GLU A 1 215 ? 5.27 -44.844 23.016 1 34.31 215 GLU A O 1
ATOM 1692 N N . SER A 1 216 ? 3.484 -44.531 24.141 1 32.72 216 SER A N 1
ATOM 1693 C CA . SER A 1 216 ? 4.047 -44.219 25.438 1 32.72 216 SER A CA 1
ATOM 1694 C C . SER A 1 216 ? 4.871 -45.375 26 1 32.72 216 SER A C 1
ATOM 1696 O O . SER A 1 216 ? 4.352 -46.469 26.203 1 32.72 216 SER A O 1
ATOM 1698 N N . PHE A 1 217 ? 6.059 -45.531 25.391 1 36.06 217 PHE A N 1
ATOM 1699 C CA . PHE A 1 217 ? 7.051 -46.5 25.859 1 36.06 217 PHE A CA 1
ATOM 1700 C C . PHE A 1 217 ? 7.105 -46.5 27.391 1 36.06 217 PHE A C 1
ATOM 1702 O O . PHE A 1 217 ? 8.008 -47.094 27.984 1 36.06 217 PHE A O 1
ATOM 1709 N N . PHE A 1 218 ? 6.305 -45.625 28.016 1 34.25 218 PHE A N 1
ATOM 1710 C CA . PHE A 1 218 ? 6.574 -45.5 29.453 1 34.25 218 PHE A CA 1
ATOM 1711 C C . PHE A 1 218 ? 6.469 -46.844 30.141 1 34.25 218 PHE A C 1
ATOM 1713 O O . PHE A 1 218 ? 6.891 -47 31.281 1 34.25 218 PHE A O 1
ATOM 1720 N N . ASP A 1 219 ? 5.629 -47.656 29.609 1 34 219 ASP A N 1
ATOM 1721 C CA . ASP A 1 219 ? 5.273 -48.719 30.562 1 34 219 ASP A CA 1
ATOM 1722 C C . ASP A 1 219 ? 6.391 -49.75 30.672 1 34 219 ASP A C 1
ATOM 1724 O O . ASP A 1 219 ? 6.133 -50.969 30.594 1 34 219 ASP A O 1
ATOM 1728 N N . GLY A 1 220 ? 7.527 -49.5 30.094 1 34.41 220 GLY A N 1
ATOM 1729 C CA . GLY A 1 220 ? 8.445 -50.625 30.219 1 34.41 220 GLY A CA 1
ATOM 1730 C C . GLY A 1 220 ? 8.797 -50.938 31.656 1 34.41 220 GLY A C 1
ATOM 1731 O O . GLY A 1 220 ? 8.648 -50.094 32.531 1 34.41 220 GLY A O 1
ATOM 1732 N N . PRO A 1 221 ? 8.695 -52.125 32.156 1 36.31 221 PRO A N 1
ATOM 1733 C CA . PRO A 1 221 ? 8.945 -52.469 33.562 1 36.31 221 PRO A CA 1
ATOM 1734 C C . PRO A 1 221 ? 10.305 -52 34.031 1 36.31 221 PRO A C 1
ATOM 1736 O O . PRO A 1 221 ? 11.266 -51.969 33.281 1 36.31 221 PRO A O 1
ATOM 1739 N N . ILE A 1 222 ? 10.406 -50.781 34.719 1 35.97 222 ILE A N 1
ATOM 1740 C CA . ILE A 1 222 ? 11.648 -50.281 35.281 1 35.97 222 ILE A CA 1
ATOM 1741 C C . ILE A 1 222 ? 12.391 -51.438 35.969 1 35.97 222 ILE A C 1
ATOM 1743 O O . ILE A 1 222 ? 11.852 -52.062 36.875 1 35.97 222 ILE A O 1
ATOM 1747 N N . PRO A 1 223 ? 13.453 -52.031 35.406 1 36.94 223 PRO A N 1
ATOM 1748 C CA . PRO A 1 223 ? 14.18 -53.156 36.031 1 36.94 223 PRO A CA 1
ATOM 1749 C C . PRO A 1 223 ? 14.734 -52.781 37.406 1 36.94 223 PRO A C 1
ATOM 1751 O O . PRO A 1 223 ? 15.219 -51.688 37.625 1 36.94 223 PRO A O 1
ATOM 1754 N N . ARG A 1 224 ? 14.164 -53.219 38.562 1 31.17 224 ARG A N 1
ATOM 1755 C CA . ARG A 1 224 ? 14.609 -53 39.938 1 31.17 224 ARG A CA 1
ATOM 1756 C C . ARG A 1 224 ? 16.047 -53.5 40.125 1 31.17 224 ARG A C 1
ATOM 1758 O O . ARG A 1 224 ? 16.375 -54.625 39.75 1 31.17 224 ARG A O 1
ATOM 1765 N N . PRO A 1 225 ? 17.047 -52.531 40.125 1 30.19 225 PRO A N 1
ATOM 1766 C CA . PRO A 1 225 ? 18.438 -52.969 40.281 1 30.19 225 PRO A CA 1
ATOM 1767 C C . PRO A 1 225 ? 18.672 -53.781 41.531 1 30.19 225 PRO A C 1
ATOM 1769 O O . PRO A 1 225 ? 18.094 -53.469 42.594 1 30.19 225 PRO A O 1
ATOM 1772 N N . ASP A 1 226 ? 18.938 -55.094 41.469 1 30.41 226 ASP A N 1
ATOM 1773 C CA . ASP A 1 226 ? 19.328 -56 42.562 1 30.41 226 ASP A CA 1
ATOM 1774 C C . ASP A 1 226 ? 20.594 -55.5 43.25 1 30.41 226 ASP A C 1
ATOM 1776 O O . ASP A 1 226 ? 21.641 -55.375 42.625 1 30.41 226 ASP A O 1
ATOM 1780 N N . LEU A 1 227 ? 20.547 -54.5 44.062 1 27.61 227 LEU A N 1
ATOM 1781 C CA . LEU A 1 227 ? 21.688 -54.031 44.875 1 27.61 227 LEU A CA 1
ATOM 1782 C C . LEU A 1 227 ? 22.328 -55.219 45.594 1 27.61 227 LEU A C 1
ATOM 1784 O O . LEU A 1 227 ? 21.719 -55.812 46.5 1 27.61 227 LEU A O 1
ATOM 1788 N N . GLY A 1 228 ? 23.062 -56.125 45 1 25.31 228 GLY A N 1
ATOM 1789 C CA . GLY A 1 228 ? 23.875 -57.156 45.625 1 25.31 228 GLY A CA 1
ATOM 1790 C C . GLY A 1 228 ? 24.953 -56.594 46.562 1 25.31 228 GLY A C 1
ATOM 1791 O O . GLY A 1 228 ? 25.828 -55.844 46.125 1 25.31 228 GLY A O 1
ATOM 1792 N N . VAL A 1 229 ? 24.594 -56.156 47.75 1 27.11 229 VAL A N 1
ATOM 1793 C CA . VAL A 1 229 ? 25.594 -55.781 48.75 1 27.11 229 VAL A CA 1
ATOM 1794 C C . VAL A 1 229 ? 26.672 -56.844 48.812 1 27.11 229 VAL A C 1
ATOM 1796 O O . VAL A 1 229 ? 26.359 -58.062 48.906 1 27.11 229 VAL A O 1
ATOM 1799 N N . LYS A 1 230 ? 27.984 -56.562 48.594 1 25.94 230 LYS A N 1
ATOM 1800 C CA . LYS A 1 230 ? 29.312 -57.156 48.562 1 25.94 230 LYS A CA 1
ATOM 1801 C C . LYS A 1 230 ? 29.734 -57.656 49.938 1 25.94 230 LYS A C 1
ATOM 1803 O O . LYS A 1 230 ? 29.656 -56.906 50.938 1 25.94 230 LYS A O 1
ATOM 1808 N N . GLY A 1 231 ? 29.719 -59 50.281 1 24.38 231 GLY A N 1
ATOM 1809 C CA . GLY A 1 231 ? 30.25 -59.75 51.406 1 24.38 231 GLY A CA 1
ATOM 1810 C C . GLY A 1 231 ? 31.75 -59.594 51.562 1 24.38 231 GLY A C 1
ATOM 1811 O O . GLY A 1 231 ? 32.5 -59.844 50.656 1 24.38 231 GLY A O 1
ATOM 1812 N N . ASP A 1 232 ? 32.312 -58.625 52.312 1 25.05 232 ASP A N 1
ATOM 1813 C CA . ASP A 1 232 ? 33.75 -58.438 52.562 1 25.05 232 ASP A CA 1
ATOM 1814 C C . ASP A 1 232 ? 34.344 -59.656 53.25 1 25.05 232 ASP A C 1
ATOM 1816 O O . ASP A 1 232 ? 33.875 -60.031 54.312 1 25.05 232 ASP A O 1
ATOM 1820 N N . GLU A 1 233 ? 34.938 -60.625 52.625 1 24.34 233 GLU A N 1
ATOM 1821 C CA . GLU A 1 233 ? 35.75 -61.75 53.062 1 24.34 233 GLU A CA 1
ATOM 1822 C C . GLU A 1 233 ? 37.094 -61.25 53.594 1 24.34 233 GLU A C 1
ATOM 1824 O O . GLU A 1 233 ? 37.938 -60.75 52.844 1 24.34 233 GLU A O 1
ATOM 1829 N N . VAL A 1 234 ? 37.312 -60.625 54.719 1 25.52 234 VAL A N 1
ATOM 1830 C CA . VAL A 1 234 ? 38.594 -60.25 55.312 1 25.52 234 VAL A CA 1
ATOM 1831 C C . VAL A 1 234 ? 39.375 -61.5 55.625 1 25.52 234 VAL A C 1
ATOM 1833 O O . VAL A 1 234 ? 38.812 -62.5 56.094 1 25.52 234 VAL A O 1
ATOM 1836 N N . ASP A 1 235 ? 40.781 -61.688 55.188 1 23.95 235 ASP A N 1
ATOM 1837 C CA . ASP A 1 235 ? 41.938 -62.594 55.031 1 23.95 235 ASP A CA 1
ATOM 1838 C C . ASP A 1 235 ? 42.625 -62.812 56.344 1 23.95 235 ASP A C 1
ATOM 1840 O O . ASP A 1 235 ? 42.969 -61.875 57.062 1 23.95 235 ASP A O 1
ATOM 1844 N N . GLY A 1 236 ? 42.625 -63.969 57.031 1 25.36 236 GLY A N 1
ATOM 1845 C CA . GLY A 1 236 ? 43.25 -64.562 58.219 1 25.36 236 GLY A CA 1
ATOM 1846 C C . GLY A 1 236 ? 44.719 -64.875 58 1 25.36 236 GLY A C 1
ATOM 1847 O O . GLY A 1 236 ? 45.344 -65.562 58.844 1 25.36 236 GLY A O 1
ATOM 1848 N N . GLU A 1 237 ? 45.625 -64.562 57.094 1 21.47 237 GLU A N 1
ATOM 1849 C CA . GLU A 1 237 ? 46.781 -65.438 56.906 1 21.47 237 GLU A CA 1
ATOM 1850 C C . GLU A 1 237 ? 47.688 -65.438 58.125 1 21.47 237 GLU A C 1
ATOM 1852 O O . GLU A 1 237 ? 48.156 -66.5 58.531 1 21.47 237 GLU A O 1
ATOM 1857 N N . ALA A 1 238 ? 48.75 -64.75 58.594 1 27.44 238 ALA A N 1
ATOM 1858 C CA . ALA A 1 238 ? 50.094 -65 58.062 1 27.44 238 ALA A CA 1
ATOM 1859 C C . ALA A 1 238 ? 50.75 -66.125 58.844 1 27.44 238 ALA A C 1
ATOM 1861 O O . ALA A 1 238 ? 51.875 -66.5 58.562 1 27.44 238 ALA A O 1
ATOM 1862 N N . ASP A 1 239 ? 50.438 -66.688 59.812 1 22.89 239 ASP A N 1
ATOM 1863 C CA . ASP A 1 239 ? 51.406 -67.062 60.875 1 22.89 239 ASP A CA 1
ATOM 1864 C C . ASP A 1 239 ? 52.062 -68.375 60.594 1 22.89 239 ASP A C 1
ATOM 1866 O O . ASP A 1 239 ? 53.062 -68.75 61.25 1 22.89 239 ASP A O 1
ATOM 1870 N N . GLY A 1 240 ? 51.594 -69.375 59.906 1 19.86 240 GLY A N 1
ATOM 1871 C CA . GLY A 1 240 ? 52.156 -70.688 60.188 1 19.86 240 GLY A CA 1
ATOM 1872 C C . GLY A 1 240 ? 53.656 -70.75 59.906 1 19.86 240 GLY A C 1
ATOM 1873 O O . GLY A 1 240 ? 54.219 -69.938 59.188 1 19.86 240 GLY A O 1
ATOM 1874 N N . ARG A 1 241 ? 54.344 -71.688 60.719 1 23.16 241 ARG A N 1
ATOM 1875 C CA . ARG A 1 241 ? 55.281 -72.75 61.156 1 23.16 241 ARG A CA 1
ATOM 1876 C C . ARG A 1 241 ? 55.625 -73.688 60.062 1 23.16 241 ARG A C 1
ATOM 1878 O O . ARG A 1 241 ? 56.812 -74 59.844 1 23.16 241 ARG A O 1
ATOM 1885 N N . PRO A 1 242 ? 55.125 -74.75 59.656 1 23.94 242 PRO A N 1
ATOM 1886 C CA . PRO A 1 242 ? 55.969 -75.75 58.969 1 23.94 242 PRO A CA 1
ATOM 1887 C C . PRO A 1 242 ? 56.5 -75.188 57.625 1 23.94 242 PRO A C 1
ATOM 1889 O O . PRO A 1 242 ? 55.906 -74.25 57.062 1 23.94 242 PRO A O 1
ATOM 1892 N N . MET B 1 1 ? 10.07 37.719 27.5 1 41.97 1 MET B N 1
ATOM 1893 C CA . MET B 1 1 ? 10.945 36.938 26.641 1 41.97 1 MET B CA 1
ATOM 1894 C C . MET B 1 1 ? 10.375 36.781 25.234 1 41.97 1 MET B C 1
ATOM 1896 O O . MET B 1 1 ? 9.156 36.656 25.078 1 41.97 1 MET B O 1
ATOM 1900 N N . ALA B 1 2 ? 11.039 37.312 24.266 1 53.56 2 ALA B N 1
ATOM 1901 C CA . ALA B 1 2 ? 10.555 37.438 22.891 1 53.56 2 ALA B CA 1
ATOM 1902 C C . ALA B 1 2 ? 9.984 36.125 22.375 1 53.56 2 ALA B C 1
ATOM 1904 O O . ALA B 1 2 ? 10.57 35.062 22.594 1 53.56 2 ALA B O 1
ATOM 1905 N N . ILE B 1 3 ? 8.766 36.094 22.219 1 70.44 3 ILE B N 1
ATOM 1906 C CA . ILE B 1 3 ? 8.102 34.906 21.703 1 70.44 3 ILE B CA 1
ATOM 1907 C C . ILE B 1 3 ? 8.836 34.406 20.469 1 70.44 3 ILE B C 1
ATOM 1909 O O . ILE B 1 3 ? 9.227 35.188 19.609 1 70.44 3 ILE B O 1
ATOM 1913 N N . ASP B 1 4 ? 9.367 33.156 20.438 1 85.31 4 ASP B N 1
ATOM 1914 C CA . ASP B 1 4 ? 9.969 32.469 19.297 1 85.31 4 ASP B CA 1
ATOM 1915 C C . ASP B 1 4 ? 9.102 32.625 18.047 1 85.31 4 ASP B C 1
ATOM 1917 O O . ASP B 1 4 ? 7.871 32.594 18.141 1 85.31 4 ASP B O 1
ATOM 1921 N N . GLU B 1 5 ? 9.648 33.156 16.969 1 87.44 5 GLU B N 1
ATOM 1922 C CA . GLU B 1 5 ? 8.977 33.438 15.703 1 87.44 5 GLU B CA 1
ATOM 1923 C C . GLU B 1 5 ? 8.07 32.281 15.281 1 87.44 5 GLU B C 1
ATOM 1925 O O . GLU B 1 5 ? 6.996 32.5 14.719 1 87.44 5 GLU B O 1
ATOM 1930 N N . GLY B 1 6 ? 8.5 31.156 15.633 1 91.12 6 GLY B N 1
ATOM 1931 C CA . GLY B 1 6 ? 7.699 29.984 15.305 1 91.12 6 GLY B CA 1
ATOM 1932 C C . GLY B 1 6 ? 6.418 29.891 16.125 1 91.12 6 GLY B C 1
ATOM 1933 O O . GLY B 1 6 ? 5.363 29.547 15.586 1 91.12 6 GLY B O 1
ATOM 1934 N N . ARG B 1 7 ? 6.504 30.25 17.328 1 91.12 7 ARG B N 1
ATOM 1935 C CA . ARG B 1 7 ? 5.336 30.25 18.203 1 91.12 7 ARG B CA 1
ATOM 1936 C C . ARG B 1 7 ? 4.344 31.328 17.797 1 91.12 7 ARG B C 1
ATOM 1938 O O . ARG B 1 7 ? 3.137 31.094 17.734 1 91.12 7 ARG B O 1
ATOM 1945 N N . ALA B 1 8 ? 4.891 32.469 17.516 1 93.19 8 ALA B N 1
ATOM 1946 C CA . ALA B 1 8 ? 4.039 33.562 17.078 1 93.19 8 ALA B CA 1
ATOM 1947 C C . ALA B 1 8 ? 3.303 33.219 15.789 1 93.19 8 ALA B C 1
ATOM 1949 O O . ALA B 1 8 ? 2.111 33.531 15.648 1 93.19 8 ALA B O 1
ATOM 1950 N N . TRP B 1 9 ? 4.016 32.625 14.898 1 95.5 9 TRP B N 1
ATOM 1951 C CA . TRP B 1 9 ? 3.422 32.25 13.625 1 95.5 9 TRP B CA 1
ATOM 1952 C C . TRP B 1 9 ? 2.299 31.234 13.836 1 95.5 9 TRP B C 1
ATOM 1954 O O . TRP B 1 9 ? 1.229 31.344 13.234 1 95.5 9 TRP B O 1
ATOM 1964 N N . ALA B 1 10 ? 2.51 30.297 14.719 1 96.19 10 ALA B N 1
ATOM 1965 C CA . ALA B 1 10 ? 1.522 29.25 15 1 96.19 10 ALA B CA 1
ATOM 1966 C C . ALA B 1 10 ? 0.241 29.859 15.57 1 96.19 10 ALA B C 1
ATOM 1968 O O . ALA B 1 10 ? -0.862 29.469 15.172 1 96.19 10 ALA B O 1
ATOM 1969 N N . LEU B 1 11 ? 0.432 30.812 16.422 1 94.19 11 LEU B N 1
ATOM 1970 C CA . LEU B 1 11 ? -0.713 31.469 17.047 1 94.19 11 LEU B CA 1
ATOM 1971 C C . LEU B 1 11 ? -1.483 32.312 16.016 1 94.19 11 LEU B C 1
ATOM 1973 O O . LEU B 1 11 ? -2.715 32.25 15.969 1 94.19 11 LEU B O 1
ATOM 1977 N N . ARG B 1 12 ? -0.788 32.969 15.211 1 94.81 12 ARG B N 1
ATOM 1978 C CA . ARG B 1 12 ? -1.412 33.844 14.211 1 94.81 12 ARG B CA 1
ATOM 1979 C C . ARG B 1 12 ? -2.137 33 13.156 1 94.81 12 ARG B C 1
ATOM 1981 O O . ARG B 1 12 ? -3.219 33.375 12.695 1 94.81 12 ARG B O 1
ATOM 1988 N N . THR B 1 13 ? -1.585 31.891 12.844 1 95.25 13 THR B N 1
ATOM 1989 C CA . THR B 1 13 ? -2.084 31.109 11.711 1 95.25 13 THR B CA 1
ATOM 1990 C C . THR B 1 13 ? -3.178 30.156 12.164 1 95.25 13 THR B C 1
ATOM 1992 O O . THR B 1 13 ? -4.219 30.031 11.516 1 95.25 13 THR B O 1
ATOM 1995 N N . LEU B 1 14 ? -2.986 29.484 13.359 1 96.25 14 LEU B N 1
ATOM 1996 C CA . LEU B 1 14 ? -3.867 28.375 13.719 1 96.25 14 LEU B CA 1
ATOM 1997 C C . LEU B 1 14 ? -4.723 28.75 14.93 1 96.25 14 LEU B C 1
ATOM 1999 O O . LEU B 1 14 ? -5.617 27.984 15.312 1 96.25 14 LEU B O 1
ATOM 2003 N N . GLY B 1 15 ? -4.473 29.844 15.492 1 95.5 15 GLY B N 1
ATOM 2004 C CA . GLY B 1 15 ? -5.281 30.281 16.609 1 95.5 15 GLY B CA 1
ATOM 2005 C C . GLY B 1 15 ? -4.785 29.734 17.953 1 95.5 15 GLY B C 1
ATOM 2006 O O . GLY B 1 15 ? -3.592 29.484 18.109 1 95.5 15 GLY B O 1
ATOM 2007 N N . ALA B 1 16 ? -5.711 29.609 18.906 1 94.19 16 ALA B N 1
ATOM 2008 C CA . ALA B 1 16 ? -5.41 29.375 20.328 1 94.19 16 ALA B CA 1
ATOM 2009 C C . ALA B 1 16 ? -4.613 28.094 20.516 1 94.19 16 ALA B C 1
ATOM 2011 O O . ALA B 1 16 ? -3.73 28.016 21.375 1 94.19 16 ALA B O 1
ATOM 2012 N N . ASP B 1 17 ? -4.895 27.156 19.672 1 96.56 17 ASP B N 1
ATOM 2013 C CA . ASP B 1 17 ? -4.242 25.859 19.844 1 96.56 17 ASP B CA 1
ATOM 2014 C C . ASP B 1 17 ? -3 25.75 18.969 1 96.56 17 ASP B C 1
ATOM 2016 O O . ASP B 1 17 ? -2.381 24.688 18.875 1 96.56 17 ASP B O 1
ATOM 2020 N N . GLY B 1 18 ? -2.641 26.781 18.344 1 96.69 18 GLY B N 1
ATOM 2021 C CA . GLY B 1 18 ? -1.567 26.766 17.359 1 96.69 18 GLY B CA 1
ATOM 2022 C C . GLY B 1 18 ? -0.247 26.281 17.922 1 96.69 18 GLY B C 1
ATOM 2023 O O . GLY B 1 18 ? 0.456 25.484 17.297 1 96.69 18 GLY B O 1
ATOM 2024 N N . VAL B 1 19 ? 0.092 26.734 19.125 1 94.25 19 VAL B N 1
ATOM 2025 C CA . VAL B 1 19 ? 1.371 26.375 19.734 1 94.25 19 VAL B CA 1
ATOM 2026 C C . VAL B 1 19 ? 1.377 24.906 20.094 1 94.25 19 VAL B C 1
ATOM 2028 O O . VAL B 1 19 ? 2.381 24.203 19.891 1 94.25 19 VAL B O 1
ATOM 2031 N N . LEU B 1 20 ? 0.278 24.438 20.562 1 95.38 20 LEU B N 1
ATOM 2032 C CA . LEU B 1 20 ? 0.168 23.016 20.906 1 95.38 20 LEU B CA 1
ATOM 2033 C C . LEU B 1 20 ? 0.277 22.156 19.656 1 95.38 20 LEU B C 1
ATOM 2035 O O . LEU B 1 20 ? 0.932 21.109 19.672 1 95.38 20 LEU B O 1
ATOM 2039 N N . VAL B 1 21 ? -0.33 22.578 18.594 1 97.62 21 VAL B N 1
ATOM 2040 C CA . VAL B 1 21 ? -0.244 21.875 17.312 1 97.62 21 VAL B CA 1
ATOM 2041 C C . VAL B 1 21 ? 1.213 21.797 16.859 1 97.62 21 VAL B C 1
ATOM 2043 O O . VAL B 1 21 ? 1.704 20.719 16.516 1 97.62 21 VAL B O 1
ATOM 2046 N N . ARG B 1 22 ? 1.886 22.922 16.938 1 96.88 22 ARG B N 1
ATOM 2047 C CA . ARG B 1 22 ? 3.295 23.016 16.562 1 96.88 22 ARG B CA 1
ATOM 2048 C C . ARG B 1 22 ? 4.137 22.016 17.344 1 96.88 22 ARG B C 1
ATOM 2050 O O . ARG B 1 22 ? 4.996 21.344 16.766 1 96.88 22 ARG B O 1
ATOM 2057 N N . GLU B 1 23 ? 3.838 21.797 18.531 1 95.12 23 GLU B N 1
ATOM 2058 C CA . GLU B 1 23 ? 4.641 20.969 19.422 1 95.12 23 GLU B CA 1
ATOM 2059 C C . GLU B 1 23 ? 4.301 19.484 19.234 1 95.12 23 GLU B C 1
ATOM 2061 O O . GLU B 1 23 ? 5.125 18.609 19.516 1 95.12 23 GLU B O 1
ATOM 2066 N N . GLN B 1 24 ? 3.113 19.188 18.703 1 97.19 24 GLN B N 1
ATOM 2067 C CA . GLN B 1 24 ? 2.645 17.812 18.672 1 97.19 24 GLN B CA 1
ATOM 2068 C C . GLN B 1 24 ? 2.938 17.172 17.312 1 97.19 24 GLN B C 1
ATOM 2070 O O . GLN B 1 24 ? 3.027 15.945 17.203 1 97.19 24 GLN B O 1
ATOM 2075 N N . ILE B 1 25 ? 3.137 17.938 16.281 1 98.19 25 ILE B N 1
ATOM 2076 C CA . ILE B 1 25 ? 3.227 17.438 14.914 1 98.19 25 ILE B CA 1
ATOM 2077 C C . ILE B 1 25 ? 4.359 16.422 14.805 1 98.19 25 ILE B C 1
ATOM 2079 O O . ILE B 1 25 ? 4.16 15.305 14.32 1 98.19 25 ILE B O 1
ATOM 2083 N N . SER B 1 26 ? 5.535 16.797 15.281 1 97.69 26 SER B N 1
ATOM 2084 C CA . SER B 1 26 ? 6.688 15.914 15.133 1 97.69 26 SER B CA 1
ATOM 2085 C C . SER B 1 26 ? 6.488 14.609 15.891 1 97.69 26 SER B C 1
ATOM 2087 O O . SER B 1 26 ? 6.867 13.539 15.406 1 97.69 26 SER B O 1
ATOM 2089 N N . ALA B 1 27 ? 5.875 14.695 17.062 1 97.06 27 ALA B N 1
ATOM 2090 C CA . ALA B 1 27 ? 5.629 13.5 17.859 1 97.06 27 ALA B CA 1
ATOM 2091 C C . ALA B 1 27 ? 4.648 12.562 17.156 1 97.06 27 ALA B C 1
ATOM 2093 O O . ALA B 1 27 ? 4.832 11.344 17.172 1 97.06 27 ALA B O 1
ATOM 2094 N N . ILE B 1 28 ? 3.646 13.133 16.547 1 98.19 28 ILE B N 1
ATOM 2095 C CA . ILE B 1 28 ? 2.654 12.336 15.844 1 98.19 28 ILE B CA 1
ATOM 2096 C C . ILE B 1 28 ? 3.318 11.609 14.672 1 98.19 28 ILE B C 1
ATOM 2098 O O . ILE B 1 28 ? 3.137 10.398 14.508 1 98.19 28 ILE B O 1
ATOM 2102 N N . ILE B 1 29 ? 4.129 12.312 13.867 1 98.44 29 ILE B N 1
ATOM 2103 C CA . ILE B 1 29 ? 4.746 11.727 12.68 1 98.44 29 ILE B CA 1
ATOM 2104 C C . ILE B 1 29 ? 5.789 10.688 13.094 1 98.44 29 ILE B C 1
ATOM 2106 O O . ILE B 1 29 ? 5.93 9.648 12.453 1 98.44 29 ILE B O 1
ATOM 2110 N N . ARG B 1 30 ? 6.461 10.93 14.188 1 98 30 ARG B N 1
ATOM 2111 C CA . ARG B 1 30 ? 7.418 9.961 14.703 1 98 30 ARG B CA 1
ATOM 2112 C C . ARG B 1 30 ? 6.723 8.672 15.125 1 98 30 ARG B C 1
ATOM 2114 O O . ARG B 1 30 ? 7.211 7.57 14.844 1 98 30 ARG B O 1
ATOM 2121 N N . ASP B 1 31 ? 5.652 8.844 15.805 1 98.06 31 ASP B N 1
ATOM 2122 C CA . ASP B 1 31 ? 4.891 7.668 16.203 1 98.06 31 ASP B CA 1
ATOM 2123 C C . ASP B 1 31 ? 4.402 6.883 14.992 1 98.06 31 ASP B C 1
ATOM 2125 O O . ASP B 1 31 ? 4.5 5.656 14.961 1 98.06 31 ASP B O 1
ATOM 2129 N N . CYS B 1 32 ? 3.854 7.602 13.992 1 98.5 32 CYS B N 1
ATOM 2130 C CA . CYS B 1 32 ? 3.461 6.957 12.75 1 98.5 32 CYS B CA 1
ATOM 2131 C C . CYS B 1 32 ? 4.637 6.215 12.125 1 98.5 32 CYS B C 1
ATOM 2133 O O . CYS B 1 32 ? 4.496 5.066 11.703 1 98.5 32 CYS B O 1
ATOM 2135 N N . HIS B 1 33 ? 5.812 6.883 12.125 1 98.5 33 HIS B N 1
ATOM 2136 C CA . HIS B 1 33 ? 7.02 6.301 11.547 1 98.5 33 HIS B CA 1
ATOM 2137 C C . HIS B 1 33 ? 7.391 5 12.25 1 98.5 33 HIS B C 1
ATOM 2139 O O . HIS B 1 33 ? 7.609 3.975 11.594 1 98.5 33 HIS B O 1
ATOM 2145 N N . GLU B 1 34 ? 7.363 5.016 13.508 1 98.31 34 GLU B N 1
ATOM 2146 C CA . GLU B 1 34 ? 7.762 3.848 14.289 1 98.31 34 GLU B CA 1
ATOM 2147 C C . GLU B 1 34 ? 6.797 2.686 14.07 1 98.31 34 GLU B C 1
ATOM 2149 O O . GLU B 1 34 ? 7.227 1.547 13.867 1 98.31 34 GLU B O 1
ATOM 2154 N N . LYS B 1 35 ? 5.535 2.99 14.094 1 98.5 35 LYS B N 1
ATOM 2155 C CA . LYS B 1 35 ? 4.535 1.948 13.875 1 98.5 35 LYS B CA 1
ATOM 2156 C C . LYS B 1 35 ? 4.684 1.327 12.492 1 98.5 35 LYS B C 1
ATOM 2158 O O . LYS B 1 35 ? 4.605 0.106 12.344 1 98.5 35 LYS B O 1
ATOM 2163 N N . MET B 1 36 ? 4.977 2.158 11.539 1 98.5 36 MET B N 1
ATOM 2164 C CA . MET B 1 36 ? 5.051 1.656 10.164 1 98.5 36 MET B CA 1
ATOM 2165 C C . MET B 1 36 ? 6.359 0.911 9.93 1 98.5 36 MET B C 1
ATOM 2167 O O . MET B 1 36 ? 6.402 -0.049 9.156 1 98.5 36 MET B O 1
ATOM 2171 N N . VAL B 1 37 ? 7.426 1.336 10.641 1 98.5 37 VAL B N 1
ATOM 2172 C CA . VAL B 1 37 ? 8.68 0.584 10.602 1 98.5 37 VAL B CA 1
ATOM 2173 C C . VAL B 1 37 ? 8.453 -0.821 11.156 1 98.5 37 VAL B C 1
ATOM 2175 O O . VAL B 1 37 ? 8.875 -1.808 10.547 1 98.5 37 VAL B O 1
ATOM 2178 N N . ASN B 1 38 ? 7.777 -0.854 12.219 1 98.38 38 ASN B N 1
ATOM 2179 C CA . ASN B 1 38 ? 7.477 -2.143 12.836 1 98.38 38 ASN B CA 1
ATOM 2180 C C . ASN B 1 38 ? 6.59 -2.998 11.938 1 98.38 38 ASN B C 1
ATOM 2182 O O . ASN B 1 38 ? 6.812 -4.203 11.805 1 98.38 38 ASN B O 1
ATOM 2186 N N . AL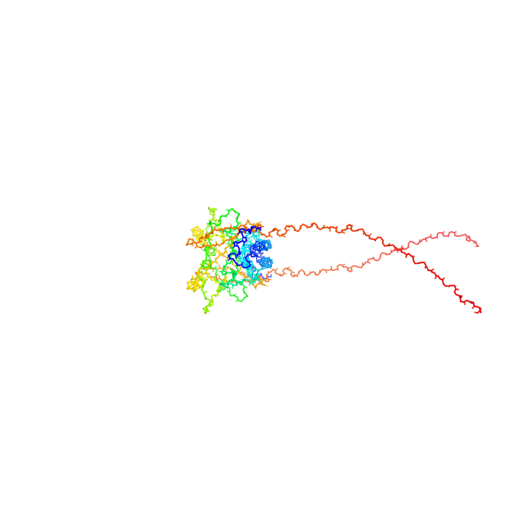A B 1 39 ? 5.602 -2.432 11.352 1 98.56 39 ALA B N 1
ATOM 2187 C CA . ALA B 1 39 ? 4.715 -3.154 10.445 1 98.56 39 ALA B CA 1
ATOM 2188 C C . ALA B 1 39 ? 5.48 -3.684 9.234 1 98.56 39 ALA B C 1
ATOM 2190 O O . ALA B 1 39 ? 5.27 -4.82 8.805 1 98.56 39 ALA B O 1
ATOM 2191 N N . GLN B 1 40 ? 6.383 -2.855 8.719 1 98.06 40 GLN B N 1
ATOM 2192 C CA . GLN B 1 40 ? 7.215 -3.268 7.594 1 98.06 40 GLN B CA 1
ATOM 2193 C C . GLN B 1 40 ? 8.078 -4.469 7.961 1 98.06 40 GLN B C 1
ATOM 2195 O O . GLN B 1 40 ? 8.211 -5.41 7.176 1 98.06 40 GLN B O 1
ATOM 2200 N N . ALA B 1 41 ? 8.656 -4.434 9.109 1 97.69 41 ALA B N 1
ATOM 2201 C CA . ALA B 1 41 ? 9.492 -5.531 9.578 1 97.69 41 ALA B CA 1
ATOM 2202 C C . ALA B 1 41 ? 8.672 -6.812 9.734 1 97.69 41 ALA B C 1
ATOM 2204 O O . ALA B 1 41 ? 9.125 -7.895 9.344 1 97.69 41 ALA B O 1
ATOM 2205 N N . GLU B 1 42 ? 7.465 -6.668 10.266 1 97.62 42 GLU B N 1
ATOM 2206 C CA . GLU B 1 42 ? 6.594 -7.816 10.469 1 97.62 42 GLU B CA 1
ATOM 2207 C C . GLU B 1 42 ? 6.195 -8.445 9.141 1 97.62 42 GLU B C 1
ATOM 2209 O O . GLU B 1 42 ? 6.082 -9.672 9.031 1 97.62 42 GLU B O 1
ATOM 2214 N N . ALA B 1 43 ? 5.949 -7.668 8.164 1 97.5 43 ALA B N 1
ATOM 2215 C CA . ALA B 1 43 ? 5.547 -8.156 6.848 1 97.5 43 ALA B CA 1
ATOM 2216 C C . ALA B 1 43 ? 6.656 -8.984 6.211 1 97.5 43 ALA B C 1
ATOM 2218 O O . ALA B 1 43 ? 6.387 -9.883 5.402 1 97.5 43 ALA B O 1
ATOM 2219 N N . ASP B 1 44 ? 7.91 -8.695 6.578 1 96.5 44 ASP B N 1
ATOM 2220 C CA . ASP B 1 44 ? 9.062 -9.43 6.059 1 96.5 44 ASP B CA 1
ATOM 2221 C C . ASP B 1 44 ? 9.078 -9.406 4.531 1 96.5 44 ASP B C 1
ATOM 2223 O O . ASP B 1 44 ? 9.109 -10.461 3.895 1 96.5 44 ASP B O 1
ATOM 2227 N N . MET B 1 45 ? 8.977 -8.203 4.016 1 94.88 45 MET B N 1
ATOM 2228 C CA . MET B 1 45 ? 9 -7.973 2.576 1 94.88 45 MET B CA 1
ATOM 2229 C C . MET B 1 45 ? 10.219 -7.145 2.18 1 94.88 45 MET B C 1
ATOM 2231 O O . MET B 1 45 ? 10.656 -6.27 2.932 1 94.88 45 MET B O 1
ATOM 2235 N N . LYS B 1 46 ? 10.688 -7.422 0.974 1 88.81 46 LYS B N 1
ATOM 2236 C CA . LYS B 1 46 ? 11.773 -6.613 0.432 1 88.81 46 LYS B CA 1
ATOM 2237 C C . LYS B 1 46 ? 11.266 -5.246 -0.022 1 88.81 46 LYS B C 1
ATOM 2239 O O . LYS B 1 46 ? 11.922 -4.227 0.208 1 88.81 46 LYS B O 1
ATOM 2244 N N . HIS B 1 47 ? 10.086 -5.219 -0.569 1 89.69 47 HIS B N 1
ATOM 2245 C CA . HIS B 1 47 ? 9.469 -3.967 -0.991 1 89.69 47 HIS B CA 1
ATOM 2246 C C . HIS B 1 47 ? 8.914 -3.195 0.202 1 89.69 47 HIS B C 1
ATOM 2248 O O . HIS B 1 47 ? 8.438 -3.795 1.166 1 89.69 47 HIS B O 1
ATOM 2254 N N . THR B 1 48 ? 8.898 -1.938 0.058 1 92.69 48 THR B N 1
ATOM 2255 C CA . THR B 1 48 ? 8.539 -1.109 1.205 1 92.69 48 THR B CA 1
ATOM 2256 C C . THR B 1 48 ? 7.098 -0.627 1.099 1 92.69 48 THR B C 1
ATOM 2258 O O . THR B 1 48 ? 6.766 0.461 1.573 1 92.69 48 THR B O 1
ATOM 2261 N N . GLY B 1 49 ? 6.32 -1.358 0.418 1 91.38 49 GLY B N 1
ATOM 2262 C CA . GLY B 1 49 ? 4.93 -0.97 0.222 1 91.38 49 GLY B CA 1
ATOM 2263 C C . GLY B 1 49 ? 4.16 -0.83 1.521 1 91.38 49 GLY B C 1
ATOM 2264 O O . GLY B 1 49 ? 3.277 0.022 1.637 1 91.38 49 GLY B O 1
ATOM 2265 N N . VAL B 1 50 ? 4.492 -1.628 2.488 1 94.88 50 VAL B N 1
ATOM 2266 C CA . VAL B 1 50 ? 3.844 -1.565 3.795 1 94.88 50 VAL B CA 1
ATOM 2267 C C . VAL B 1 50 ? 4.172 -0.237 4.473 1 94.88 50 VAL B C 1
ATOM 2269 O O . VAL B 1 50 ? 3.27 0.512 4.852 1 94.88 50 VAL B O 1
ATOM 2272 N N . TYR B 1 51 ? 5.465 0.119 4.512 1 97.31 51 TYR B N 1
ATOM 2273 C CA . TYR B 1 51 ? 5.871 1.393 5.098 1 97.31 51 TYR B CA 1
ATOM 2274 C C . TYR B 1 51 ? 5.238 2.561 4.348 1 97.31 51 TYR B C 1
ATOM 2276 O O . TYR B 1 51 ? 4.875 3.57 4.957 1 97.31 51 TYR B O 1
ATOM 2284 N N . GLY B 1 52 ? 5.121 2.4 3.133 1 93.75 52 GLY B N 1
ATOM 2285 C CA . GLY B 1 52 ? 4.602 3.465 2.289 1 93.75 52 GLY B CA 1
ATOM 2286 C C . GLY B 1 52 ? 3.203 3.906 2.674 1 93.75 52 GLY B C 1
ATOM 2287 O O . GLY B 1 52 ? 2.775 5.008 2.322 1 93.75 52 GLY B O 1
ATOM 2288 N N . GLN B 1 53 ? 2.512 3.127 3.461 1 94.06 53 GLN B N 1
ATOM 2289 C CA . GLN B 1 53 ? 1.166 3.479 3.902 1 94.06 53 GLN B CA 1
ATOM 2290 C C . GLN B 1 53 ? 1.206 4.543 4.996 1 94.06 53 GLN B C 1
ATOM 2292 O O . GLN B 1 53 ? 0.161 4.98 5.48 1 94.06 53 GLN B O 1
ATOM 2297 N N . ILE B 1 54 ? 2.365 5.078 5.281 1 96.69 54 ILE B N 1
ATOM 2298 C CA . ILE B 1 54 ? 2.539 6.047 6.355 1 96.69 54 ILE B CA 1
ATOM 2299 C C . ILE B 1 54 ? 1.771 7.328 6.027 1 96.69 54 ILE B C 1
ATOM 2301 O O . ILE B 1 54 ? 1.253 7.996 6.926 1 96.69 54 ILE B O 1
ATOM 2305 N N . TRP B 1 55 ? 1.67 7.613 4.859 1 93.62 55 TRP B N 1
ATOM 2306 C CA . TRP B 1 55 ? 0.975 8.844 4.508 1 93.62 55 TRP B CA 1
ATOM 2307 C C . TRP B 1 55 ? -0.463 8.828 5.012 1 93.62 55 TRP B C 1
ATOM 2309 O O . TRP B 1 55 ? -0.958 9.828 5.539 1 93.62 55 TRP B O 1
ATOM 2319 N N . ARG B 1 56 ? -1.118 7.727 4.844 1 92.94 56 ARG B N 1
ATOM 2320 C CA . ARG B 1 56 ? -2.494 7.59 5.309 1 92.94 56 ARG B CA 1
ATOM 2321 C C . ARG B 1 56 ? -2.557 7.574 6.832 1 92.94 56 ARG B C 1
ATOM 2323 O O . ARG B 1 56 ? -3.463 8.164 7.43 1 92.94 56 ARG B O 1
ATOM 2330 N N . LYS B 1 57 ? -1.631 6.895 7.43 1 96.06 57 LYS B N 1
ATOM 2331 C CA . LYS B 1 57 ? -1.596 6.84 8.891 1 96.06 57 LYS B CA 1
ATOM 2332 C C . LYS B 1 57 ? -1.444 8.234 9.484 1 96.06 57 LYS B C 1
ATOM 2334 O O . LYS B 1 57 ? -2.143 8.586 10.438 1 96.06 57 LYS B O 1
ATOM 2339 N N . CYS B 1 58 ? -0.517 9.023 8.898 1 97 58 CYS B N 1
ATOM 2340 C CA . CYS B 1 58 ? -0.28 10.367 9.414 1 97 58 CYS B CA 1
ATOM 2341 C C . CYS B 1 58 ? -1.527 11.227 9.273 1 97 58 CYS B C 1
ATOM 2343 O O . CYS B 1 58 ? -1.868 11.984 10.188 1 97 58 CYS B O 1
ATOM 2345 N N . LEU B 1 59 ? -2.162 11.094 8.164 1 95.12 59 LEU B N 1
ATOM 2346 C CA . LEU B 1 59 ? -3.395 11.844 7.953 1 95.12 59 LEU B CA 1
ATOM 2347 C C . LEU B 1 59 ? -4.43 11.5 9.023 1 95.12 59 LEU B C 1
ATOM 2349 O O . LEU B 1 59 ? -4.992 12.398 9.656 1 95.12 59 LEU B O 1
ATOM 2353 N N . ASP B 1 60 ? -4.602 10.273 9.297 1 96.19 60 ASP B N 1
ATOM 2354 C CA . ASP B 1 60 ? -5.574 9.812 10.281 1 96.19 60 ASP B CA 1
ATOM 2355 C C . ASP B 1 60 ? -5.172 10.227 11.688 1 96.19 60 ASP B C 1
ATOM 2357 O O . ASP B 1 60 ? -6.02 10.625 12.492 1 96.19 60 ASP B O 1
ATOM 2361 N N . GLU B 1 61 ? -3.891 10.117 11.961 1 97.88 61 GLU B N 1
ATOM 2362 C CA . GLU B 1 61 ? -3.416 10.43 13.305 1 97.88 61 GLU B CA 1
ATOM 2363 C C . GLU B 1 61 ? -3.492 11.93 13.578 1 97.88 61 GLU B C 1
ATOM 2365 O O . GLU B 1 61 ? -3.711 12.344 14.719 1 97.88 61 GLU B O 1
ATOM 2370 N N . PHE B 1 62 ? -3.293 12.773 12.508 1 98.25 62 PHE B N 1
ATOM 2371 C CA . PHE B 1 62 ? -3.527 14.203 12.68 1 98.25 62 PHE B CA 1
ATOM 2372 C C . PHE B 1 62 ? -4.945 14.469 13.164 1 98.25 62 PHE B C 1
ATOM 2374 O O . PHE B 1 62 ? -5.156 15.242 14.102 1 98.25 62 PHE B O 1
ATOM 2381 N N . VAL B 1 63 ? -5.898 13.719 12.586 1 97.38 63 VAL B N 1
ATOM 2382 C CA . VAL B 1 63 ? -7.297 13.883 12.961 1 97.38 63 VAL B CA 1
ATOM 2383 C C . VAL B 1 63 ? -7.535 13.305 14.359 1 97.38 63 VAL B C 1
ATOM 2385 O O . VAL B 1 63 ? -8.164 13.953 15.203 1 97.38 63 VAL B O 1
ATOM 2388 N N . THR B 1 64 ? -7 12.141 14.633 1 97.31 64 THR B N 1
ATOM 2389 C CA . THR B 1 64 ? -7.238 11.438 15.891 1 97.31 64 THR B CA 1
ATOM 2390 C C . THR B 1 64 ? -6.633 12.195 17.062 1 97.31 64 THR B C 1
ATOM 2392 O O . THR B 1 64 ? -7.266 12.344 18.109 1 97.31 64 THR B O 1
ATOM 2395 N N . VAL B 1 65 ? -5.422 12.742 16.906 1 97.94 65 VAL B N 1
ATOM 2396 C CA . VAL B 1 65 ? -4.695 13.344 18.016 1 97.94 65 VAL B CA 1
ATOM 2397 C C . VAL B 1 65 ? -5.016 14.836 18.094 1 97.94 65 VAL B C 1
ATOM 2399 O O . VAL B 1 65 ? -5.465 15.328 19.125 1 97.94 65 VAL B O 1
ATOM 2402 N N . LEU B 1 66 ? -4.883 15.562 16.969 1 98.38 66 LEU B N 1
ATOM 2403 C CA . LEU B 1 66 ? -5.074 17.016 16.984 1 98.38 66 LEU B CA 1
ATOM 2404 C C . LEU B 1 66 ? -6.559 17.359 16.969 1 98.38 66 LEU B C 1
ATOM 2406 O O . LEU B 1 66 ? -6.938 18.469 17.375 1 98.38 66 LEU B O 1
ATOM 2410 N N . GLY B 1 67 ? -7.355 16.406 16.5 1 97.5 67 GLY B N 1
ATOM 2411 C CA . GLY B 1 67 ? -8.797 16.625 16.469 1 97.5 67 GLY B CA 1
ATOM 2412 C C . GLY B 1 67 ? -9.414 16.703 17.844 1 97.5 67 GLY B C 1
ATOM 2413 O O . GLY B 1 67 ? -10.555 17.156 17.984 1 97.5 67 GLY B O 1
ATOM 2414 N N . ARG B 1 68 ? -8.664 16.391 18.844 1 97.25 68 ARG B N 1
ATOM 2415 C CA . ARG B 1 68 ? -9.164 16.422 20.219 1 97.25 68 ARG B CA 1
ATOM 2416 C C . ARG B 1 68 ? -8.969 17.781 20.844 1 97.25 68 ARG B C 1
ATOM 2418 O O . ARG B 1 68 ? -9.516 18.062 21.922 1 97.25 68 ARG B O 1
ATOM 2425 N N . LEU B 1 69 ? -8.219 18.641 20.188 1 97 69 LEU B N 1
ATOM 2426 C CA . LEU B 1 69 ? -7.977 19.969 20.734 1 97 69 LEU B CA 1
ATOM 2427 C C . LEU B 1 69 ? -9.234 20.828 20.641 1 97 69 LEU B C 1
ATOM 2429 O O . LEU B 1 69 ? -10.031 20.672 19.719 1 97 69 LEU B O 1
ATOM 2433 N N . PRO B 1 70 ? -9.422 21.766 21.562 1 96 70 PRO B N 1
ATOM 2434 C CA . PRO B 1 70 ? -10.672 22.5 21.703 1 96 70 PRO B CA 1
ATOM 2435 C C . PRO B 1 70 ? -11.047 23.266 20.438 1 96 70 PRO B C 1
ATOM 2437 O O . PRO B 1 70 ? -12.227 23.328 20.062 1 96 70 PRO B O 1
ATOM 2440 N N . SER B 1 71 ? -10.109 23.828 19.734 1 96 71 SER B N 1
ATOM 2441 C CA . SER B 1 71 ? -10.445 24.688 18.609 1 96 71 SER B CA 1
ATOM 2442 C C . SER B 1 71 ? -10.414 23.922 17.297 1 96 71 SER B C 1
ATOM 2444 O O . SER B 1 71 ? -10.586 24.5 16.219 1 96 71 SER B O 1
ATOM 2446 N N . ALA B 1 72 ? -10.25 22.578 17.391 1 97.62 72 ALA B N 1
ATOM 2447 C CA . ALA B 1 72 ? -10.109 21.766 16.188 1 97.62 72 ALA B CA 1
ATOM 2448 C C . ALA B 1 72 ? -11.43 21.656 15.438 1 97.62 72 ALA B C 1
ATOM 2450 O O . ALA B 1 72 ? -12.492 21.531 16.062 1 97.62 72 ALA B O 1
ATOM 2451 N N . GLU B 1 73 ? -11.352 21.75 14.125 1 95.69 73 GLU B N 1
ATOM 2452 C CA . GLU B 1 73 ? -12.469 21.469 13.219 1 95.69 73 GLU B CA 1
ATOM 2453 C C . GLU B 1 73 ? -12.156 20.266 12.32 1 95.69 73 GLU B C 1
ATOM 2455 O O . GLU B 1 73 ? -11.086 20.203 11.703 1 95.69 73 GLU B O 1
ATOM 2460 N N . ILE B 1 74 ? -13.047 19.359 12.344 1 95.81 74 ILE B N 1
ATOM 2461 C CA . ILE B 1 74 ? -12.883 18.219 11.453 1 95.81 74 ILE B CA 1
ATOM 2462 C C . ILE B 1 74 ? -13.531 18.516 10.102 1 95.81 74 ILE B C 1
ATOM 2464 O O . ILE B 1 74 ? -14.695 18.906 10.039 1 95.81 74 ILE B O 1
ATOM 2468 N N . VAL B 1 75 ? -12.773 18.391 9.047 1 91.69 75 VAL B N 1
ATOM 2469 C CA . VAL B 1 75 ? -13.219 18.688 7.688 1 91.69 75 VAL B CA 1
ATOM 2470 C C . VAL B 1 75 ? -13.352 17.391 6.895 1 91.69 75 VAL B C 1
ATOM 2472 O O . VAL B 1 75 ? -12.352 16.812 6.457 1 91.69 75 VAL B O 1
ATOM 2475 N N . PRO B 1 76 ? -14.547 17.016 6.707 1 88.88 76 PRO B N 1
ATOM 2476 C CA . PRO B 1 76 ? -14.75 15.773 5.945 1 88.88 76 PRO B CA 1
ATOM 2477 C C . PRO B 1 76 ? -14.375 15.922 4.473 1 88.88 76 PRO B C 1
ATOM 2479 O O . PRO B 1 76 ? -14.617 16.969 3.871 1 88.88 76 PRO B O 1
ATOM 2482 N N . ARG B 1 77 ? -13.672 14.961 4.004 1 82.88 77 ARG B N 1
ATOM 2483 C CA . ARG B 1 77 ? -13.375 14.82 2.584 1 82.88 77 ARG B CA 1
ATOM 2484 C C . ARG B 1 77 ? -13.875 13.484 2.051 1 82.88 77 ARG B C 1
ATOM 2486 O O . ARG B 1 77 ? -14.422 12.672 2.805 1 82.88 77 ARG B O 1
ATOM 2493 N N . ARG B 1 78 ? -13.75 13.344 0.765 1 72 78 ARG B N 1
ATOM 2494 C CA . ARG B 1 78 ? -14.117 12.062 0.187 1 72 78 ARG B CA 1
ATOM 2495 C C . ARG B 1 78 ? -13.133 10.969 0.595 1 72 78 ARG B C 1
ATOM 2497 O O . ARG B 1 78 ? -11.984 10.969 0.153 1 72 78 ARG B O 1
ATOM 2504 N N . GLY B 1 79 ? -13.523 10.164 1.526 1 75.38 79 GLY B N 1
ATOM 2505 C CA . GLY B 1 79 ? -12.711 9.016 1.879 1 75.38 79 GLY B CA 1
ATOM 2506 C C . GLY B 1 79 ? -11.828 9.25 3.088 1 75.38 79 GLY B C 1
ATOM 2507 O O . GLY B 1 79 ? -11.133 8.336 3.547 1 75.38 79 GLY B O 1
ATOM 2508 N N . TYR B 1 80 ? -11.727 10.562 3.434 1 83.38 80 TYR B N 1
ATOM 2509 C CA . TYR B 1 80 ? -10.93 10.805 4.633 1 83.38 80 TYR B CA 1
ATOM 2510 C C . TYR B 1 80 ? -11.344 12.117 5.301 1 83.38 80 TYR B C 1
ATOM 2512 O O . TYR B 1 80 ? -12.266 12.789 4.836 1 83.38 80 TYR B O 1
ATOM 2520 N N . LYS B 1 81 ? -10.805 12.383 6.418 1 90.19 81 LYS B N 1
ATOM 2521 C CA . LYS B 1 81 ? -11.031 13.609 7.176 1 90.19 81 LYS B CA 1
ATOM 2522 C C . LYS B 1 81 ? -9.734 14.391 7.359 1 90.19 81 LYS B C 1
ATOM 2524 O O . LYS B 1 81 ? -8.641 13.812 7.289 1 90.19 81 LYS B O 1
ATOM 2529 N N . LEU B 1 82 ? -9.961 15.664 7.516 1 94.69 82 LEU B N 1
ATOM 2530 C CA . LEU B 1 82 ? -8.859 16.562 7.832 1 94.69 82 LEU B CA 1
ATOM 2531 C C . LEU B 1 82 ? -9.148 17.359 9.094 1 94.69 82 LEU B C 1
ATOM 2533 O O . LEU B 1 82 ? -10.289 17.391 9.562 1 94.69 82 LEU B O 1
ATOM 2537 N N . VAL B 1 83 ? -8.125 17.891 9.633 1 97.06 83 VAL B N 1
ATOM 2538 C CA . VAL B 1 83 ? -8.289 18.781 10.789 1 97.06 83 VAL B CA 1
ATOM 2539 C C . VAL B 1 83 ? -7.902 20.203 10.406 1 97.06 83 VAL B C 1
ATOM 2541 O O . VAL B 1 83 ? -6.945 20.406 9.656 1 97.06 83 VAL B O 1
ATOM 2544 N N . ALA B 1 84 ? -8.711 21.141 10.883 1 96.44 84 ALA B N 1
ATOM 2545 C CA . ALA B 1 84 ? -8.453 22.562 10.648 1 96.44 84 ALA B CA 1
ATOM 2546 C C . ALA B 1 84 ? -8.5 23.344 11.961 1 96.44 84 ALA B C 1
ATOM 2548 O O . ALA B 1 84 ? -9.141 22.922 12.922 1 96.44 84 ALA B O 1
ATOM 2549 N N . PHE B 1 85 ? -7.746 24.391 12 1 95.31 85 PHE B N 1
ATOM 2550 C CA . PHE B 1 85 ? -7.723 25.359 13.086 1 95.31 85 PHE B CA 1
ATOM 2551 C C . PHE B 1 85 ? -7.848 26.781 12.539 1 95.31 85 PHE B C 1
ATOM 2553 O O . PHE B 1 85 ? -7.125 27.156 11.617 1 95.31 85 PHE B O 1
ATOM 2560 N N . ASN B 1 86 ? -8.695 27.5 13.086 1 94.38 86 ASN B N 1
ATOM 2561 C CA . ASN B 1 86 ? -8.859 28.875 12.641 1 94.38 86 ASN B CA 1
ATOM 2562 C C . ASN B 1 86 ? -9.102 28.953 11.133 1 94.38 86 ASN B C 1
ATOM 2564 O O . ASN B 1 86 ? -8.547 29.828 10.453 1 94.38 86 ASN B O 1
ATOM 2568 N N . GLY B 1 87 ? -9.797 27.922 10.625 1 90.62 87 GLY B N 1
ATOM 2569 C CA . GLY B 1 87 ? -10.148 27.891 9.219 1 90.62 87 GLY B CA 1
ATOM 2570 C C . GLY B 1 87 ? -9 27.438 8.328 1 90.62 87 GLY B C 1
ATOM 2571 O O . GLY B 1 87 ? -9.125 27.453 7.098 1 90.62 87 GLY B O 1
ATOM 2572 N N . VAL B 1 88 ? -7.891 27.062 8.906 1 93.75 88 VAL B N 1
ATOM 2573 C CA . VAL B 1 88 ? -6.711 26.656 8.148 1 93.75 88 VAL B CA 1
ATOM 2574 C C . VAL B 1 88 ? -6.57 25.141 8.188 1 93.75 88 VAL B C 1
ATOM 2576 O O . VAL B 1 88 ? -6.449 24.547 9.266 1 93.75 88 VAL B O 1
ATOM 2579 N N . ILE B 1 89 ? -6.496 24.516 7.047 1 95.81 89 ILE B N 1
ATOM 2580 C CA . ILE B 1 89 ? -6.383 23.062 6.941 1 95.81 89 ILE B CA 1
ATOM 2581 C C . ILE B 1 89 ? -4.938 22.641 7.191 1 95.81 89 ILE B C 1
ATOM 2583 O O . ILE B 1 89 ? -4.004 23.281 6.703 1 95.81 89 ILE B O 1
ATOM 2587 N N . LEU B 1 90 ? -4.785 21.625 8 1 97.19 90 LEU B N 1
ATOM 2588 C CA . LEU B 1 90 ? -3.48 21.016 8.227 1 97.19 90 LEU B CA 1
ATOM 2589 C C . LEU B 1 90 ? -3.346 19.703 7.445 1 97.19 90 LEU B C 1
ATOM 2591 O O . LEU B 1 90 ? -4.176 18.812 7.586 1 97.19 90 LEU B O 1
ATOM 2595 N N . PHE B 1 91 ? -2.248 19.609 6.617 1 96.94 91 PHE B N 1
ATOM 2596 C CA . PHE B 1 91 ? -2.145 18.453 5.727 1 96.94 91 PHE B CA 1
ATOM 2597 C C . PHE B 1 91 ? -0.734 17.875 5.75 1 96.94 91 PHE B C 1
ATOM 2599 O O . PHE B 1 91 ? 0.205 18.5 5.25 1 96.94 91 PHE B O 1
ATOM 2606 N N . PRO B 1 92 ? -0.577 16.625 6.32 1 97.94 92 PRO B N 1
ATOM 2607 C CA . PRO B 1 92 ? 0.726 15.969 6.207 1 97.94 92 PRO B CA 1
ATOM 2608 C C . PRO B 1 92 ? 1.005 15.445 4.801 1 97.94 92 PRO B C 1
ATOM 2610 O O . PRO B 1 92 ? 0.104 14.914 4.145 1 97.94 92 PRO B O 1
ATOM 2613 N N . TRP B 1 93 ? 2.252 15.688 4.359 1 97.44 93 TRP B N 1
ATOM 2614 C CA . TRP B 1 93 ? 2.633 15.312 3.002 1 97.44 93 TRP B CA 1
ATOM 2615 C C . TRP B 1 93 ? 4.008 14.648 2.984 1 97.44 93 TRP B C 1
ATOM 2617 O O . TRP B 1 93 ? 5.023 15.312 3.205 1 97.44 93 TRP B O 1
ATOM 2627 N N . ARG B 1 94 ? 4.023 13.359 2.699 1 97.25 94 ARG B N 1
ATOM 2628 C CA . ARG B 1 94 ? 5.309 12.703 2.49 1 97.25 94 ARG B CA 1
ATOM 2629 C C . ARG B 1 94 ? 5.875 13.031 1.115 1 97.25 94 ARG B C 1
ATOM 2631 O O . ARG B 1 94 ? 5.605 12.328 0.138 1 97.25 94 ARG B O 1
ATOM 2638 N N . PHE B 1 95 ? 6.734 14 1.075 1 95.06 95 PHE B N 1
ATOM 2639 C CA . PHE B 1 95 ? 7.156 14.516 -0.222 1 95.06 95 PHE B CA 1
ATOM 2640 C C . PHE B 1 95 ? 8.336 13.727 -0.763 1 95.06 95 PHE B C 1
ATOM 2642 O O . PHE B 1 95 ? 8.641 13.781 -1.957 1 95.06 95 PHE B O 1
ATOM 2649 N N . ALA B 1 96 ? 9.031 12.961 0.205 1 94.81 96 ALA B N 1
ATOM 2650 C CA . ALA B 1 96 ? 10.242 12.273 -0.251 1 94.81 96 ALA B CA 1
ATOM 2651 C C . ALA B 1 96 ? 10.523 11.039 0.602 1 94.81 96 ALA B C 1
ATOM 2653 O O . ALA B 1 96 ? 10.07 10.953 1.745 1 94.81 96 ALA B O 1
ATOM 2654 N N . ARG B 1 97 ? 11.383 10.133 0.011 1 94.75 97 ARG B N 1
ATOM 2655 C CA . ARG B 1 97 ? 11.82 8.922 0.699 1 94.75 97 ARG B CA 1
ATOM 2656 C C . ARG B 1 97 ? 13.273 9.047 1.15 1 94.75 97 ARG B C 1
ATOM 2658 O O . ARG B 1 97 ? 13.773 8.195 1.895 1 94.75 97 ARG B O 1
ATOM 2665 N N . GLU B 1 98 ? 13.844 10.148 0.612 1 94.5 98 GLU B N 1
ATOM 2666 C CA . GLU B 1 98 ? 15.258 10.359 0.892 1 94.5 98 GLU B CA 1
ATOM 2667 C C . GLU B 1 98 ? 15.516 11.766 1.424 1 94.5 98 GLU B C 1
ATOM 2669 O O . GLU B 1 98 ? 14.742 12.688 1.158 1 94.5 98 GLU B O 1
ATOM 2674 N N . ARG B 1 99 ? 16.656 11.891 2.031 1 93.44 99 ARG B N 1
ATOM 2675 C CA . ARG B 1 99 ? 17.016 13.141 2.689 1 93.44 99 ARG B CA 1
ATOM 2676 C C . ARG B 1 99 ? 17.328 14.227 1.668 1 93.44 99 ARG B C 1
ATOM 2678 O O . ARG B 1 99 ? 17.031 15.406 1.893 1 93.44 99 ARG B O 1
ATOM 2685 N N . SER B 1 100 ? 17.828 13.875 0.586 1 94.88 100 SER B N 1
ATOM 2686 C CA . SER B 1 100 ? 18.422 14.836 -0.337 1 94.88 100 SER B CA 1
ATOM 2687 C C . SER B 1 100 ? 17.375 15.438 -1.263 1 94.88 100 SER B C 1
ATOM 2689 O O . SER B 1 100 ? 17.656 16.375 -2.016 1 94.88 100 SER B O 1
ATOM 2691 N N . THR B 1 101 ? 16.203 14.984 -1.181 1 94 101 THR B N 1
ATOM 2692 C CA . THR B 1 101 ? 15.18 15.461 -2.107 1 94 101 THR B CA 1
ATOM 2693 C C . THR B 1 101 ? 14.68 16.844 -1.701 1 94 101 THR B C 1
ATOM 2695 O O . THR B 1 101 ? 14.398 17.078 -0.526 1 94 101 THR B O 1
ATOM 2698 N N . ASP B 1 102 ? 14.555 17.641 -2.682 1 94.19 102 ASP B N 1
ATOM 2699 C CA . ASP B 1 102 ? 14.047 19 -2.455 1 94.19 102 ASP B CA 1
ATOM 2700 C C . ASP B 1 102 ? 12.523 19.031 -2.521 1 94.19 102 ASP B C 1
ATOM 2702 O O . ASP B 1 102 ? 11.93 18.469 -3.441 1 94.19 102 ASP B O 1
ATOM 2706 N N . ILE B 1 103 ? 11.922 19.719 -1.6 1 94.62 103 ILE B N 1
ATOM 2707 C CA . ILE B 1 103 ? 10.469 19.828 -1.528 1 94.62 103 ILE B CA 1
ATOM 2708 C C . ILE B 1 103 ? 9.938 20.453 -2.818 1 94.62 103 ILE B C 1
ATOM 2710 O O . ILE B 1 103 ? 8.914 20.016 -3.348 1 94.62 103 ILE B O 1
ATOM 2714 N N . GLY B 1 104 ? 10.641 21.375 -3.33 1 92.94 104 GLY B N 1
ATOM 2715 C CA . GLY B 1 104 ? 10.211 22.094 -4.52 1 92.94 104 GLY B CA 1
ATOM 2716 C C . GLY B 1 104 ? 10.312 21.266 -5.785 1 92.94 104 GLY B C 1
ATOM 2717 O O . GLY B 1 104 ? 9.789 21.641 -6.832 1 92.94 104 GLY B O 1
ATOM 2718 N N . SER B 1 105 ? 10.914 20.172 -5.742 1 91.56 105 SER B N 1
ATOM 2719 C CA . SER B 1 105 ? 11.109 19.344 -6.926 1 91.56 105 SER B CA 1
ATOM 2720 C C . SER B 1 105 ? 9.992 18.312 -7.059 1 91.56 105 SER B C 1
ATOM 2722 O O . SER B 1 105 ? 9.938 17.562 -8.047 1 91.56 105 SER B O 1
ATOM 2724 N N . ARG B 1 106 ? 9.102 18.297 -6.035 1 92.12 106 ARG B N 1
ATOM 2725 C CA . ARG B 1 106 ? 8.055 17.281 -6.023 1 92.12 106 ARG B CA 1
ATOM 2726 C C . ARG B 1 106 ? 6.68 17.906 -6.23 1 92.12 106 ARG B C 1
ATOM 2728 O O . ARG B 1 106 ? 6.305 18.844 -5.516 1 92.12 106 ARG B O 1
ATOM 2735 N N . PRO B 1 107 ? 6.008 17.406 -7.246 1 90.81 107 PRO B N 1
ATOM 2736 C CA . PRO B 1 107 ? 4.648 17.938 -7.418 1 90.81 107 PRO B CA 1
ATOM 2737 C C . PRO B 1 107 ? 3.705 17.516 -6.293 1 90.81 107 PRO B C 1
ATOM 2739 O O . PRO B 1 107 ? 3.771 16.375 -5.828 1 90.81 107 PRO B O 1
ATOM 2742 N N . PHE B 1 108 ? 2.912 18.453 -5.922 1 90.62 108 PHE B N 1
ATOM 2743 C CA . PHE B 1 108 ? 1.909 18.172 -4.906 1 90.62 108 PHE B CA 1
ATOM 2744 C C . PHE B 1 108 ? 0.595 17.734 -5.547 1 90.62 108 PHE B C 1
ATOM 2746 O O . PHE B 1 108 ? -0.057 16.812 -5.074 1 90.62 108 PHE B O 1
ATOM 2753 N N . ALA B 1 109 ? 0.18 18.391 -6.613 1 85 109 ALA B N 1
ATOM 2754 C CA . ALA B 1 109 ? -1.117 18.219 -7.262 1 85 109 ALA B CA 1
ATOM 2755 C C . ALA B 1 109 ? -1.127 16.969 -8.141 1 85 109 ALA B C 1
ATOM 2757 O O . ALA B 1 109 ? -1.234 17.062 -9.367 1 85 109 ALA B O 1
ATOM 2758 N N . VAL B 1 110 ? -1.131 15.891 -7.5 1 80.88 110 VAL B N 1
ATOM 2759 C CA . VAL B 1 110 ? -1.074 14.633 -8.242 1 80.88 110 VAL B CA 1
ATOM 2760 C C . VAL B 1 110 ? -2.475 14.039 -8.359 1 80.88 110 VAL B C 1
ATOM 2762 O O . VAL B 1 110 ? -2.66 12.992 -8.977 1 80.88 110 VAL B O 1
ATOM 2765 N N . SER B 1 111 ? -3.447 14.703 -7.715 1 74.75 111 SER B N 1
ATOM 2766 C CA . SER B 1 111 ? -4.84 14.266 -7.77 1 74.75 111 SER B CA 1
ATOM 2767 C C . SER B 1 111 ? -5.797 15.445 -7.613 1 74.75 111 SER B C 1
ATOM 2769 O O . SER B 1 111 ? -5.414 16.5 -7.098 1 74.75 111 SER B O 1
ATOM 2771 N N . ASP B 1 112 ? -7 15.203 -7.953 1 74.31 112 ASP B N 1
ATOM 2772 C CA . ASP B 1 112 ? -8.031 16.234 -7.797 1 74.31 112 ASP B CA 1
ATOM 2773 C C . ASP B 1 112 ? -8.266 16.547 -6.324 1 74.31 112 ASP B C 1
ATOM 2775 O O . ASP B 1 112 ? -8.555 17.703 -5.973 1 74.31 112 ASP B O 1
ATOM 2779 N N . THR B 1 113 ? -8.078 15.586 -5.539 1 74.31 113 THR B N 1
ATOM 2780 C CA . THR B 1 113 ? -8.281 15.758 -4.105 1 74.31 113 THR B CA 1
ATOM 2781 C C . THR B 1 113 ? -7.258 16.719 -3.521 1 74.31 113 THR B C 1
ATOM 2783 O O . THR B 1 113 ? -7.605 17.625 -2.752 1 74.31 113 THR B O 1
ATOM 2786 N N . ARG B 1 114 ? -6.023 16.609 -3.977 1 85.19 114 ARG B N 1
ATOM 2787 C CA . ARG B 1 114 ? -4.961 17.484 -3.51 1 85.19 114 ARG B CA 1
ATOM 2788 C C . ARG B 1 114 ? -5.168 18.922 -4.02 1 85.19 114 ARG B C 1
ATOM 2790 O O . ARG B 1 114 ? -4.953 19.875 -3.283 1 85.19 114 ARG B O 1
ATOM 2797 N N . VAL B 1 115 ? -5.633 18.922 -5.199 1 83.75 115 VAL B N 1
ATOM 2798 C CA . VAL B 1 115 ? -5.887 20.234 -5.793 1 83.75 115 VAL B CA 1
ATOM 2799 C C . VAL B 1 115 ? -7.035 20.922 -5.059 1 83.75 115 VAL B C 1
ATOM 2801 O O . VAL B 1 115 ? -6.965 22.125 -4.766 1 83.75 115 VAL B O 1
ATOM 2804 N N . SER B 1 116 ? -8 20.109 -4.703 1 84.12 116 SER B N 1
ATOM 2805 C CA . SER B 1 116 ? -9.211 20.641 -4.09 1 84.12 116 SER B CA 1
ATOM 2806 C C . SER B 1 116 ? -8.922 21.188 -2.695 1 84.12 116 SER B C 1
ATOM 2808 O O . SER B 1 116 ? -9.703 21.984 -2.164 1 84.12 116 SER B O 1
ATOM 2810 N N . LEU B 1 117 ? -7.844 20.828 -2.139 1 88.69 117 LEU B N 1
ATOM 2811 C CA . LEU B 1 117 ? -7.465 21.359 -0.834 1 88.69 117 LEU B CA 1
ATOM 2812 C C . LEU B 1 117 ? -7.332 22.875 -0.885 1 88.69 117 LEU B C 1
ATOM 2814 O O . LEU B 1 117 ? -7.574 23.562 0.113 1 88.69 117 LEU B O 1
ATOM 2818 N N . PHE B 1 118 ? -6.887 23.281 -2.006 1 88.88 118 PHE B N 1
ATOM 2819 C CA . PHE B 1 118 ? -6.57 24.703 -2.148 1 88.88 118 PHE B CA 1
ATOM 2820 C C . PHE B 1 118 ? -7.703 25.438 -2.852 1 88.88 118 PHE B C 1
ATOM 2822 O O . PHE B 1 118 ? -7.637 26.656 -3.041 1 88.88 118 PHE B O 1
ATOM 2829 N N . GLY B 1 119 ? -8.586 24.609 -3.203 1 74.69 119 GLY B N 1
ATOM 2830 C CA . GLY B 1 119 ? -9.695 25.219 -3.93 1 74.69 119 GLY B CA 1
ATOM 2831 C C . GLY B 1 119 ? -10.812 25.688 -3.023 1 74.69 119 GLY B C 1
ATOM 2832 O O . GLY B 1 119 ? -10.812 25.406 -1.823 1 74.69 119 GLY B O 1
ATOM 2833 N N . GLU B 1 120 ? -11.719 26.469 -3.234 1 54.72 120 GLU B N 1
ATOM 2834 C CA . GLU B 1 120 ? -12.828 27.172 -2.602 1 54.72 120 GLU B CA 1
ATOM 2835 C C . GLU B 1 120 ? -13.719 26.203 -1.82 1 54.72 120 GLU B C 1
ATOM 2837 O O . GLU B 1 120 ? -14.109 25.156 -2.336 1 54.72 120 GLU B O 1
ATOM 2842 N N . GLN B 1 121 ? -13.617 26.266 -0.339 1 47 121 GLN B N 1
ATOM 2843 C CA . GLN B 1 121 ? -14.531 25.641 0.612 1 47 121 GLN B CA 1
ATOM 2844 C C . GLN B 1 121 ? -15.984 25.812 0.18 1 47 121 GLN B C 1
ATOM 2846 O O . GLN B 1 121 ? -16.469 26.938 0.037 1 47 121 GLN B O 1
ATOM 2851 N N . ARG B 1 122 ? -16.641 25.094 -0.501 1 39.66 122 ARG B N 1
ATOM 2852 C CA . ARG B 1 122 ? -18.094 25.266 -0.602 1 39.66 122 ARG B CA 1
ATOM 2853 C C . ARG B 1 122 ? -18.766 25.094 0.759 1 39.66 122 ARG B C 1
ATOM 2855 O O . ARG B 1 122 ? -18.281 24.312 1.596 1 39.66 122 ARG B O 1
ATOM 2862 N N . GLU B 1 123 ? -19.5 26.094 1.375 1 37.31 123 GLU B N 1
ATOM 2863 C CA . GLU B 1 123 ? -20.438 25.891 2.473 1 37.31 123 GLU B CA 1
ATOM 2864 C C . GLU B 1 123 ? -21.047 24.484 2.428 1 37.31 123 GLU B C 1
ATOM 2866 O O . GLU B 1 123 ? -21.375 23.984 1.353 1 37.31 123 GLU B O 1
ATOM 2871 N N . SER B 1 124 ? -20.859 23.734 3.467 1 33.88 124 SER B N 1
ATOM 2872 C CA . SER B 1 124 ? -21.469 22.484 3.918 1 33.88 124 SER B CA 1
ATOM 2873 C C . SER B 1 124 ? -22.969 22.484 3.658 1 33.88 124 SER B C 1
ATOM 2875 O O . SER B 1 124 ? -23.719 21.766 4.32 1 33.88 124 SER B O 1
ATOM 2877 N N . THR B 1 125 ? -23.625 23.312 3.053 1 30.31 125 THR B N 1
ATOM 2878 C CA . THR B 1 125 ? -24.969 22.781 3.277 1 30.31 125 THR B CA 1
ATOM 2879 C C . THR B 1 125 ? -25 21.281 3.047 1 30.31 125 THR B C 1
ATOM 2881 O O . THR B 1 125 ? -25.484 20.531 3.896 1 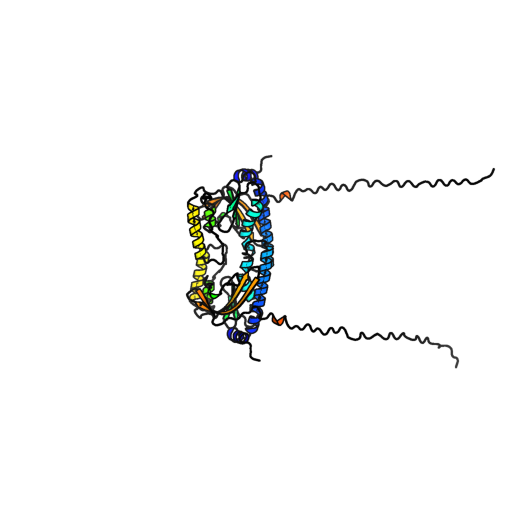30.31 125 THR B O 1
ATOM 2884 N N . GLN B 1 126 ? -25.891 20.703 2.01 1 31.41 126 GLN B N 1
ATOM 2885 C CA . GLN B 1 126 ? -26.406 19.344 1.979 1 31.41 126 GLN B CA 1
ATOM 2886 C C . GLN B 1 126 ? -25.281 18.312 1.872 1 31.41 126 GLN B C 1
ATOM 2888 O O . GLN B 1 126 ? -24.344 18.5 1.088 1 31.41 126 GLN B O 1
ATOM 2893 N N . GLN B 1 127 ? -25.016 17.328 2.918 1 30.36 127 GLN B N 1
ATOM 2894 C CA . GLN B 1 127 ? -24.328 16.234 3.596 1 30.36 127 GLN B CA 1
ATOM 2895 C C . GLN B 1 127 ? -23.891 15.164 2.604 1 30.36 127 GLN B C 1
ATOM 2897 O O . GLN B 1 127 ? -23.609 14.023 2.992 1 30.36 127 GLN B O 1
ATOM 2902 N N . ARG B 1 128 ? -24.266 15.211 1.396 1 28.14 128 ARG B N 1
ATOM 2903 C CA . ARG B 1 128 ? -24.547 13.906 0.803 1 28.14 128 ARG B CA 1
ATOM 2904 C C . ARG B 1 128 ? -23.297 13.047 0.729 1 28.14 128 ARG B C 1
ATOM 2906 O O . ARG B 1 128 ? -22.172 13.562 0.825 1 28.14 128 ARG B O 1
ATOM 2913 N N . LEU B 1 129 ? -23.328 11.719 0.048 1 27.33 129 LEU B N 1
ATOM 2914 C CA . LEU B 1 129 ? -22.906 10.32 0.069 1 27.33 129 LEU B CA 1
ATOM 2915 C C . LEU B 1 129 ? -21.547 10.141 -0.599 1 27.33 129 LEU B C 1
ATOM 2917 O O . LEU B 1 129 ? -21.125 9.008 -0.841 1 27.33 129 LEU B O 1
ATOM 2921 N N . ASP B 1 130 ? -20.828 11.18 -0.863 1 28.39 130 ASP B N 1
ATOM 2922 C CA . ASP B 1 130 ? -19.859 10.773 -1.886 1 28.39 130 ASP B CA 1
ATOM 2923 C C . ASP B 1 130 ? -18.703 9.977 -1.272 1 28.39 130 ASP B C 1
ATOM 2925 O O . ASP B 1 130 ? -17.906 10.531 -0.523 1 28.39 130 ASP B O 1
ATOM 2929 N N . ILE B 1 131 ? -18.828 8.75 -0.869 1 27.5 131 I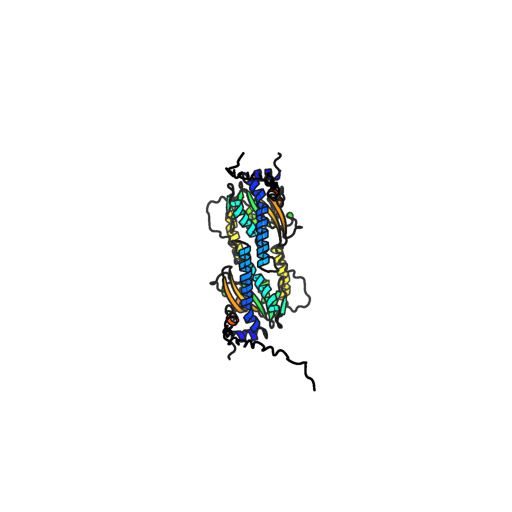LE B N 1
ATOM 2930 C CA . ILE B 1 131 ? -17.953 7.699 -0.339 1 27.5 131 ILE B CA 1
ATOM 2931 C C . ILE B 1 131 ? -16.703 7.578 -1.207 1 27.5 131 ILE B C 1
ATOM 2933 O O . ILE B 1 131 ? -16.766 7.086 -2.334 1 27.5 131 ILE B O 1
ATOM 2937 N N . GLU B 1 132 ? -15.969 8.516 -1.194 1 29.66 132 GLU B N 1
ATOM 2938 C CA . GLU B 1 132 ? -14.719 8.359 -1.938 1 29.66 132 GLU B CA 1
ATOM 2939 C C . GLU B 1 132 ? -13.891 7.207 -1.391 1 29.66 132 GLU B C 1
ATOM 2941 O O . GLU B 1 132 ? -13.203 7.352 -0.373 1 29.66 132 GLU B O 1
ATOM 2946 N N . PHE B 1 133 ? -14.445 6 -1.369 1 28.44 133 PHE B N 1
ATOM 2947 C CA . PHE B 1 133 ? -13.734 4.77 -1.039 1 28.44 133 PHE B CA 1
ATOM 2948 C C . PHE B 1 133 ? -12.445 4.664 -1.836 1 28.44 133 PHE B C 1
ATOM 2950 O O . PHE B 1 133 ? -12.453 4.777 -3.062 1 28.44 133 PHE B O 1
ATOM 2957 N N . GLU B 1 134 ? -11.57 5.258 -1.396 1 32.19 134 GLU B N 1
ATOM 2958 C CA . GLU B 1 134 ? -10.312 4.805 -1.977 1 32.19 134 GLU B CA 1
ATOM 2959 C C . GLU B 1 134 ? -10.273 3.283 -2.098 1 32.19 134 GLU B C 1
ATOM 2961 O O . GLU B 1 134 ? -10.227 2.576 -1.09 1 32.19 134 GLU B O 1
ATOM 2966 N N . HIS B 1 135 ? -11.211 2.768 -2.879 1 30.3 135 HIS B N 1
ATOM 2967 C CA . HIS B 1 135 ? -11.352 1.354 -3.209 1 30.3 135 HIS B CA 1
ATOM 2968 C C . HIS B 1 135 ? -10.219 0.884 -4.117 1 30.3 135 HIS B C 1
ATOM 2970 O O . HIS B 1 135 ? -10.312 0.993 -5.34 1 30.3 135 HIS B O 1
ATOM 2976 N N . PRO B 1 136 ? -9.219 0.921 -3.578 1 37.72 136 PRO B N 1
ATOM 2977 C CA . PRO B 1 136 ? -8.102 0.424 -4.383 1 37.72 136 PRO B CA 1
ATOM 2978 C C . PRO B 1 136 ? -8.5 -0.734 -5.293 1 37.72 136 PRO B C 1
ATOM 2980 O O . PRO B 1 136 ? -7.754 -1.089 -6.211 1 37.72 136 PRO B O 1
ATOM 2983 N N . GLU B 1 137 ? -9.641 -1.33 -5.047 1 35.41 137 GLU B N 1
ATOM 2984 C CA . GLU B 1 137 ? -10.336 -2.314 -5.871 1 35.41 137 GLU B CA 1
ATOM 2985 C C . GLU B 1 137 ? -11.156 -1.638 -6.965 1 35.41 137 GLU B C 1
ATOM 2987 O O . GLU B 1 137 ? -11.695 -2.307 -7.848 1 35.41 137 GLU B O 1
ATOM 2992 N N . LEU B 1 138 ? -11.383 -0.298 -6.949 1 38.94 138 LEU B N 1
ATOM 2993 C CA . LEU B 1 138 ? -12.109 0.425 -7.988 1 38.94 138 LEU B CA 1
ATOM 2994 C C . LEU B 1 138 ? -11.211 0.686 -9.195 1 38.94 138 LEU B C 1
ATOM 2996 O O . LEU B 1 138 ? -10.023 0.99 -9.039 1 38.94 138 LEU B O 1
ATOM 3000 N N . THR B 1 139 ? -11.742 0.36 -10.422 1 36.84 139 THR B N 1
ATOM 3001 C CA . THR B 1 139 ? -11.062 0.61 -11.688 1 36.84 139 THR B CA 1
ATOM 3002 C C . THR B 1 139 ? -10.797 2.102 -11.883 1 36.84 139 THR B C 1
ATOM 3004 O O . THR B 1 139 ? -11.414 2.936 -11.211 1 36.84 139 THR B O 1
ATOM 3007 N N . GLU B 1 140 ? -9.812 2.533 -12.617 1 42.09 140 GLU B N 1
ATOM 3008 C CA . GLU B 1 140 ? -9.508 3.91 -13 1 42.09 140 GLU B CA 1
ATOM 3009 C C . GLU B 1 140 ? -10.773 4.672 -13.367 1 42.09 140 GLU B C 1
ATOM 3011 O O . GLU B 1 140 ? -10.93 5.84 -13.008 1 42.09 140 GLU B O 1
ATOM 3016 N N . GLU B 1 141 ? -11.625 4.012 -13.945 1 42.53 141 GLU B N 1
ATOM 3017 C CA . GLU B 1 141 ? -12.875 4.609 -14.406 1 42.53 141 GLU B CA 1
ATOM 3018 C C . GLU B 1 141 ? -13.773 4.996 -13.242 1 42.53 141 GLU B C 1
ATOM 3020 O O . GLU B 1 141 ? -14.383 6.062 -13.242 1 42.53 141 GLU B O 1
ATOM 3025 N N . GLU B 1 142 ? -13.82 4.102 -12.305 1 43.41 142 GLU B N 1
ATOM 3026 C CA . GLU B 1 142 ? -14.703 4.383 -11.172 1 43.41 142 GLU B CA 1
ATOM 3027 C C . GLU B 1 142 ? -14.156 5.523 -10.32 1 43.41 142 GLU B C 1
ATOM 3029 O O . GLU B 1 142 ? -14.922 6.359 -9.828 1 43.41 142 GLU B O 1
ATOM 3034 N N . ARG B 1 143 ? -12.883 5.594 -10.328 1 46.38 143 ARG B N 1
ATOM 3035 C CA . ARG B 1 143 ? -12.227 6.684 -9.617 1 46.38 143 ARG B CA 1
ATOM 3036 C C . ARG B 1 143 ? -12.461 8.016 -10.32 1 46.38 143 ARG B C 1
ATOM 3038 O O . ARG B 1 143 ? -12.703 9.031 -9.664 1 46.38 143 ARG B O 1
ATOM 3045 N N . GLU B 1 144 ? -12.422 7.957 -11.594 1 46.06 144 GLU B N 1
ATOM 3046 C CA . GLU B 1 144 ? -12.688 9.156 -12.391 1 46.06 144 GLU B CA 1
ATOM 3047 C C . GLU B 1 144 ? -14.117 9.648 -12.18 1 46.06 144 GLU B C 1
ATOM 3049 O O . GLU B 1 144 ? -14.352 10.859 -12.109 1 46.06 144 GLU B O 1
ATOM 3054 N N . LEU B 1 145 ? -14.977 8.688 -12.062 1 43.44 145 LEU B N 1
ATOM 3055 C CA . LEU B 1 145 ? -16.391 9.047 -11.898 1 43.44 145 LEU B CA 1
ATOM 3056 C C . LEU B 1 145 ? -16.625 9.688 -10.531 1 43.44 145 LEU B C 1
ATOM 3058 O O . LEU B 1 145 ? -17.344 10.688 -10.43 1 43.44 145 LEU B O 1
ATOM 3062 N N . LEU B 1 146 ? -16.031 9.117 -9.586 1 44.28 146 LEU B N 1
ATOM 3063 C CA . LEU B 1 146 ? -16.188 9.695 -8.258 1 44.28 146 LEU B CA 1
ATOM 3064 C C . LEU B 1 146 ? -15.516 11.062 -8.172 1 44.28 146 LEU B C 1
ATOM 3066 O O . LEU B 1 146 ? -16.047 11.984 -7.555 1 44.28 146 LEU B O 1
ATOM 3070 N N . ASP B 1 147 ? -14.445 11.117 -8.898 1 46.22 147 ASP B N 1
ATOM 3071 C CA . ASP B 1 147 ? -13.742 12.398 -8.922 1 46.22 147 ASP B CA 1
ATOM 3072 C C . ASP B 1 147 ? -14.562 13.461 -9.648 1 46.22 147 ASP B C 1
ATOM 3074 O O . ASP B 1 147 ? -14.602 14.617 -9.234 1 46.22 147 ASP B O 1
ATOM 3078 N N . ALA B 1 148 ? -15.266 13.055 -10.672 1 44.53 148 ALA B N 1
ATOM 3079 C CA . ALA B 1 148 ? -16.047 14.016 -11.453 1 44.53 148 ALA B CA 1
ATOM 3080 C C . ALA B 1 148 ? -17.203 14.578 -10.633 1 44.53 148 ALA B C 1
ATOM 3082 O O . ALA B 1 148 ? -17.453 15.781 -10.656 1 44.53 148 ALA B O 1
ATOM 3083 N N . GLU B 1 149 ? -17.922 13.758 -10 1 41.56 149 GLU B N 1
ATOM 3084 C CA . GLU B 1 149 ? -19.078 14.211 -9.242 1 41.56 149 GLU B CA 1
ATOM 3085 C C . GLU B 1 149 ? -18.656 15.07 -8.055 1 41.56 149 GLU B C 1
ATOM 3087 O O . GLU B 1 149 ? -19.312 16.078 -7.746 1 41.56 149 GLU B O 1
ATOM 3092 N N . SER B 1 150 ? -17.516 14.719 -7.535 1 41.34 150 SER B N 1
ATOM 3093 C CA . SER B 1 150 ? -17.016 15.5 -6.406 1 41.34 150 SER B CA 1
ATOM 3094 C C . SER B 1 150 ? -16.5 16.859 -6.867 1 41.34 150 SER B C 1
ATOM 3096 O O . SER B 1 150 ? -16.688 17.859 -6.168 1 41.34 150 SER B O 1
ATOM 3098 N N . LYS B 1 151 ? -16.016 16.938 -8.102 1 42.28 151 LYS B N 1
ATOM 3099 C CA . LYS B 1 151 ? -15.531 18.188 -8.695 1 42.28 151 LYS B CA 1
ATOM 3100 C C . LYS B 1 151 ? -16.641 19.219 -8.789 1 42.28 151 LYS B C 1
ATOM 3102 O O . LYS B 1 151 ? -16.422 20.406 -8.523 1 42.28 151 LYS B O 1
ATOM 3107 N N . ALA B 1 152 ? -17.812 18.828 -9.266 1 40.19 152 ALA B N 1
ATOM 3108 C CA . ALA B 1 152 ? -18.906 19.781 -9.508 1 40.19 152 ALA B CA 1
ATOM 3109 C C . ALA B 1 152 ? -19.359 20.438 -8.211 1 40.19 152 ALA B C 1
ATOM 3111 O O . ALA B 1 152 ? -19.641 21.641 -8.188 1 40.19 152 ALA B O 1
ATOM 3112 N N . LEU B 1 153 ? -19.391 19.688 -7.195 1 37.44 153 LEU B N 1
ATOM 3113 C CA . LEU B 1 153 ? -19.859 20.234 -5.926 1 37.44 153 LEU B CA 1
ATOM 3114 C C . LEU B 1 153 ? -18.812 21.156 -5.312 1 37.44 153 LEU B C 1
ATOM 3116 O O . LEU B 1 153 ? -19.156 22.203 -4.75 1 37.44 153 LEU B O 1
ATOM 3120 N N . GLU B 1 154 ? -17.5 20.875 -5.543 1 43.12 154 GLU B N 1
ATOM 3121 C CA . GLU B 1 154 ? -16.391 21.672 -5.035 1 43.12 154 GLU B CA 1
ATOM 3122 C C . GLU B 1 154 ? -16.328 23.031 -5.719 1 43.12 154 GLU B C 1
ATOM 3124 O O . GLU B 1 154 ? -15.969 24.031 -5.094 1 43.12 154 GLU B O 1
ATOM 3129 N N . GLU B 1 155 ? -16.719 23.172 -6.945 1 39.81 155 GLU B N 1
ATOM 3130 C CA . GLU B 1 155 ? -16.609 24.422 -7.688 1 39.81 155 GLU B CA 1
ATOM 3131 C C . GLU B 1 155 ? -17.484 25.5 -7.074 1 39.81 155 GLU B C 1
ATOM 3133 O O . GLU B 1 155 ? -17.141 26.688 -7.109 1 39.81 155 GLU B O 1
ATOM 3138 N N . ALA B 1 156 ? -18.594 25.281 -6.559 1 38.03 156 ALA B N 1
ATOM 3139 C CA . ALA B 1 156 ? -19.547 26.344 -6.223 1 38.03 156 ALA B CA 1
ATOM 3140 C C . ALA B 1 156 ? -19.109 27.078 -4.953 1 38.03 156 ALA B C 1
ATOM 3142 O O . ALA B 1 156 ? -19.547 28.203 -4.703 1 38.03 156 ALA B O 1
ATOM 3143 N N . LEU B 1 157 ? -18.406 26.531 -3.887 1 40.69 157 LEU B N 1
ATOM 3144 C CA . LEU B 1 157 ? -18.078 27.25 -2.656 1 40.69 157 LEU B CA 1
ATOM 3145 C C . LEU B 1 157 ? -16.703 27.891 -2.752 1 40.69 157 LEU B C 1
ATOM 3147 O O . LEU B 1 157 ? -15.68 27.203 -2.631 1 40.69 157 LEU B O 1
ATOM 3151 N N . SER B 1 158 ? -16.375 29 -3.363 1 41.41 158 SER B N 1
ATOM 3152 C CA . SER B 1 158 ? -15.219 29.672 -3.957 1 41.41 158 SER B CA 1
ATOM 3153 C C . SER B 1 158 ? -14.227 30.109 -2.889 1 41.41 158 SER B C 1
ATOM 3155 O O . SER B 1 158 ? -13.258 30.812 -3.1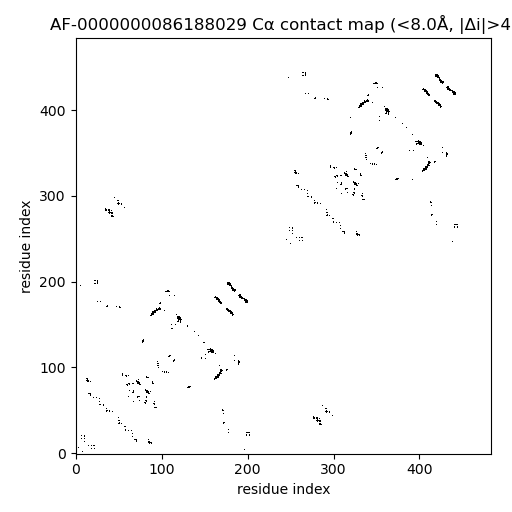89 1 41.41 158 SER B O 1
ATOM 3157 N N . THR B 1 159 ? -14.445 30.312 -1.487 1 50.53 159 THR B N 1
ATOM 3158 C CA . THR B 1 159 ? -13.328 30.906 -0.76 1 50.53 159 THR B CA 1
ATOM 3159 C C . THR B 1 159 ? -12.156 29.922 -0.689 1 50.53 159 THR B C 1
ATOM 3161 O O . THR B 1 159 ? -12.344 28.734 -0.447 1 50.53 159 THR B O 1
ATOM 3164 N N . HIS B 1 160 ? -10.984 30.312 -1.169 1 61.03 160 HIS B N 1
ATOM 3165 C CA . HIS B 1 160 ? -9.742 29.547 -1.196 1 61.03 160 HIS B CA 1
ATOM 3166 C C . HIS B 1 160 ? -9.32 29.125 0.207 1 61.03 160 HIS B C 1
ATOM 3168 O O . HIS B 1 160 ? -9.297 29.938 1.128 1 61.03 160 HIS B O 1
ATOM 3174 N N . SER B 1 161 ? -9.281 27.938 0.549 1 82.06 161 SER B N 1
ATOM 3175 C CA . SER B 1 161 ? -8.883 27.391 1.845 1 82.06 161 SER B CA 1
ATOM 3176 C C . SER B 1 161 ? -7.406 27.641 2.117 1 82.06 161 SER B C 1
ATOM 3178 O O . SER B 1 161 ? -6.578 27.562 1.205 1 82.06 161 SER B O 1
ATOM 3180 N N . ARG B 1 162 ? -7.109 28.344 3.27 1 92 162 ARG B N 1
ATOM 3181 C CA . ARG B 1 162 ? -5.727 28.391 3.738 1 92 162 ARG B CA 1
ATOM 3182 C C . ARG B 1 162 ? -5.262 27.016 4.199 1 92 162 ARG B C 1
ATOM 3184 O O . ARG B 1 162 ? -5.992 26.312 4.906 1 92 162 ARG B O 1
ATOM 3191 N N . VAL B 1 163 ? -4.078 26.656 3.639 1 96.19 163 VAL B N 1
ATOM 3192 C CA . VAL B 1 163 ? -3.596 25.312 3.922 1 96.19 163 VAL B CA 1
ATOM 3193 C C . VAL B 1 163 ? -2.176 25.375 4.477 1 96.19 163 VAL B C 1
ATOM 3195 O O . VAL B 1 163 ? -1.296 26 3.879 1 96.19 163 VAL B O 1
ATOM 3198 N N . VAL B 1 164 ? -2.039 24.828 5.672 1 97.56 164 VAL B N 1
ATOM 3199 C CA . VAL B 1 164 ? -0.702 24.531 6.176 1 97.56 164 VAL B CA 1
ATOM 3200 C C . VAL B 1 164 ? -0.318 23.094 5.816 1 97.56 164 VAL B C 1
ATOM 3202 O O . VAL B 1 164 ? -1.027 22.156 6.164 1 97.56 164 VAL B O 1
ATOM 3205 N N . VAL B 1 165 ? 0.787 22.953 5.074 1 98.06 165 VAL B N 1
ATOM 3206 C CA . VAL B 1 165 ? 1.3 21.641 4.695 1 98.06 165 VAL B CA 1
ATOM 3207 C C . VAL B 1 165 ? 2.457 21.266 5.613 1 98.06 165 VAL B C 1
ATOM 3209 O O . VAL B 1 165 ? 3.273 22.109 5.984 1 98.06 165 VAL B O 1
ATOM 3212 N N . VAL B 1 166 ? 2.471 19.969 6.012 1 98.31 166 VAL B N 1
ATOM 3213 C CA . VAL B 1 166 ? 3.545 19.391 6.816 1 98.31 166 VAL B CA 1
ATOM 3214 C C . VAL B 1 166 ? 4.324 18.375 5.988 1 98.31 166 VAL B C 1
ATOM 3216 O O . VAL B 1 166 ? 4.098 17.172 6.102 1 98.31 166 VAL B O 1
ATOM 3219 N N . PRO B 1 167 ? 5.266 18.906 5.168 1 98.12 167 PRO B N 1
ATOM 3220 C CA . PRO B 1 167 ? 6.094 17.969 4.41 1 98.12 167 PRO B CA 1
ATOM 3221 C C . PRO B 1 167 ? 7.062 17.188 5.297 1 98.12 167 PRO B C 1
ATOM 3223 O O . PRO B 1 167 ? 7.656 17.75 6.215 1 98.12 167 PRO B O 1
ATOM 3226 N N . TYR B 1 168 ? 7.164 15.883 5.008 1 98.19 168 TYR B N 1
ATOM 3227 C CA . TYR B 1 168 ? 8.172 15.078 5.691 1 98.19 168 TYR B CA 1
ATOM 3228 C C . TYR B 1 168 ? 8.797 14.062 4.742 1 98.19 168 TYR B C 1
ATOM 3230 O O . TYR B 1 168 ? 8.18 13.664 3.756 1 98.19 168 TYR B O 1
ATOM 3238 N N . ALA B 1 169 ? 10.047 13.758 4.98 1 97.69 169 ALA B N 1
ATOM 3239 C CA . ALA B 1 169 ? 10.805 12.766 4.227 1 97.69 169 ALA B CA 1
ATOM 3240 C C . ALA B 1 169 ? 11.18 11.578 5.109 1 97.69 169 ALA B C 1
ATOM 3242 O O . ALA B 1 169 ? 11.695 11.758 6.219 1 97.69 169 ALA B O 1
ATOM 3243 N N . SER B 1 170 ? 10.781 10.406 4.574 1 97.62 170 SER B N 1
ATOM 3244 C CA . SER B 1 170 ? 11.047 9.242 5.414 1 97.62 170 SER B CA 1
ATOM 3245 C C . SER B 1 170 ? 11.102 7.961 4.582 1 97.62 170 SER B C 1
ATOM 3247 O O . SER B 1 170 ? 10.555 7.91 3.479 1 97.62 170 SER B O 1
ATOM 3249 N N . ASN B 1 171 ? 11.766 7.004 5.082 1 96.44 171 ASN B N 1
ATOM 3250 C CA . ASN B 1 171 ? 11.734 5.602 4.672 1 96.44 171 ASN B CA 1
ATOM 3251 C C . ASN B 1 171 ? 11.914 4.668 5.863 1 96.44 171 ASN B C 1
ATOM 3253 O O . ASN B 1 171 ? 12 5.121 7.008 1 96.44 171 ASN B O 1
ATOM 3257 N N . PRO B 1 172 ? 11.852 3.391 5.648 1 96.62 172 PRO B N 1
ATOM 3258 C CA . PRO B 1 172 ? 11.891 2.51 6.82 1 96.62 172 PRO B CA 1
ATOM 3259 C C . PRO B 1 172 ? 13.141 2.715 7.672 1 96.62 172 PRO B C 1
ATOM 3261 O O . PRO B 1 172 ? 13.156 2.342 8.844 1 96.62 172 PRO B O 1
ATOM 3264 N N . PHE B 1 173 ? 14.109 3.318 7.152 1 96.06 173 PHE B N 1
ATOM 3265 C CA . PHE B 1 173 ? 15.375 3.42 7.859 1 96.06 173 PHE B CA 1
ATOM 3266 C C . PHE B 1 173 ? 15.414 4.676 8.727 1 96.06 173 PHE B C 1
ATOM 3268 O O . PHE B 1 173 ? 16.094 4.707 9.75 1 96.06 173 PHE B O 1
ATOM 3275 N N . ALA B 1 174 ? 14.648 5.758 8.234 1 97.56 174 ALA B N 1
ATOM 3276 C CA . ALA B 1 174 ? 14.758 6.984 9.023 1 97.56 174 ALA B CA 1
ATOM 3277 C C . ALA B 1 174 ? 13.656 7.969 8.664 1 97.56 174 ALA B C 1
ATOM 3279 O O . ALA B 1 174 ? 13.094 7.91 7.566 1 97.56 174 ALA B O 1
ATOM 3280 N N . LEU B 1 175 ? 13.336 8.766 9.617 1 98 175 LEU B N 1
ATOM 3281 C CA . LEU B 1 175 ? 12.617 10.016 9.414 1 98 175 LEU B CA 1
ATOM 3282 C C . LEU B 1 175 ? 13.586 11.188 9.242 1 98 175 LEU B C 1
ATOM 3284 O O . LEU B 1 175 ? 14.188 11.641 10.219 1 98 175 LEU B O 1
ATOM 3288 N N . TYR B 1 176 ? 13.672 11.773 8.039 1 97.62 176 TYR B N 1
ATOM 3289 C CA . TYR B 1 176 ? 14.766 12.672 7.688 1 97.62 176 TYR B CA 1
ATOM 3290 C C . TYR B 1 176 ? 14.391 14.117 7.992 1 97.62 176 TYR B C 1
ATOM 3292 O O . TYR B 1 176 ? 15.258 14.93 8.328 1 97.62 176 TYR B O 1
ATOM 3300 N N . SER B 1 177 ? 13.141 14.398 7.828 1 97.12 177 SER B N 1
ATOM 3301 C CA . SER B 1 177 ? 12.711 15.773 8.055 1 97.12 177 SER B CA 1
ATOM 3302 C C . SER B 1 177 ? 11.219 15.844 8.336 1 97.12 177 SER B C 1
ATOM 3304 O O . SER B 1 177 ? 10.461 14.961 7.934 1 97.12 177 SER B O 1
ATOM 3306 N N . VAL B 1 178 ? 10.82 16.766 9.133 1 98.12 178 VAL B N 1
ATOM 3307 C CA . VAL B 1 178 ? 9.453 17.219 9.383 1 98.12 178 VAL B CA 1
ATOM 3308 C C . VAL B 1 178 ? 9.406 18.734 9.391 1 98.12 178 VAL B C 1
ATOM 3310 O O . VAL B 1 178 ? 10.023 19.375 10.25 1 98.12 178 VAL B O 1
ATOM 3313 N N . ASP B 1 179 ? 8.711 19.297 8.438 1 97.75 179 ASP B N 1
ATOM 3314 C CA . ASP B 1 179 ? 8.586 20.75 8.32 1 97.75 179 ASP B CA 1
ATOM 3315 C C . ASP B 1 179 ? 7.125 21.188 8.25 1 97.75 179 ASP B C 1
ATOM 3317 O O . ASP B 1 179 ? 6.227 20.344 8.219 1 97.75 179 ASP B O 1
ATOM 3321 N N . TRP B 1 180 ? 6.922 22.453 8.414 1 98.19 180 TRP B N 1
ATOM 3322 C CA . TRP B 1 180 ? 5.562 22.922 8.164 1 98.19 180 TRP B CA 1
ATOM 3323 C C . TRP B 1 180 ? 5.57 24.375 7.707 1 98.19 180 TRP B C 1
ATOM 3325 O O . TRP B 1 180 ? 6.523 25.125 7.961 1 98.19 180 TRP B O 1
ATOM 3335 N N . GLY B 1 181 ? 4.574 24.797 6.93 1 97.69 181 GLY B N 1
ATOM 3336 C CA . GLY B 1 181 ? 4.34 26.156 6.457 1 97.69 181 GLY B CA 1
ATOM 3337 C C . GLY B 1 181 ? 3.047 26.312 5.68 1 97.69 181 GLY B C 1
ATOM 3338 O O . GLY B 1 181 ? 2.498 25.312 5.184 1 97.69 181 GLY B O 1
ATOM 3339 N N . GLU B 1 182 ? 2.566 27.5 5.688 1 96.56 182 GLU B N 1
ATOM 3340 C CA . GLU B 1 182 ? 1.413 27.781 4.84 1 96.56 182 GLU B CA 1
ATOM 3341 C C . GLU B 1 182 ? 1.798 27.766 3.361 1 96.56 182 GLU B C 1
ATOM 3343 O O . GLU B 1 182 ? 2.818 28.344 2.977 1 96.56 182 GLU B O 1
ATOM 3348 N N . ALA B 1 183 ? 0.974 27.047 2.607 1 96.88 183 ALA B N 1
ATOM 3349 C CA . ALA B 1 183 ? 1.369 26.812 1.221 1 96.88 183 ALA B CA 1
ATOM 3350 C C . ALA B 1 183 ? 0.304 27.328 0.255 1 96.88 183 ALA B C 1
ATOM 3352 O O . ALA B 1 183 ? -0.865 27.453 0.624 1 96.88 183 ALA B O 1
ATOM 3353 N N . THR B 1 184 ? 0.742 27.719 -0.945 1 94.19 184 THR B N 1
ATOM 3354 C CA . THR B 1 184 ? -0.121 27.969 -2.094 1 94.19 184 THR B CA 1
ATOM 3355 C C . THR B 1 184 ? 0.203 27.016 -3.234 1 94.19 184 THR B C 1
ATOM 3357 O O . THR B 1 184 ? 1.35 26.578 -3.385 1 94.19 184 THR B O 1
ATOM 3360 N N . LEU B 1 185 ? -0.847 26.719 -3.93 1 94.62 185 LEU B N 1
ATOM 3361 C CA . LEU B 1 185 ? -0.679 25.797 -5.039 1 94.62 185 LEU B CA 1
ATOM 3362 C C . LEU B 1 185 ? -0.591 26.531 -6.367 1 94.62 185 LEU B C 1
ATOM 3364 O O . LEU B 1 185 ? -1.511 27.281 -6.73 1 94.62 185 LEU B O 1
ATOM 3368 N N . GLY B 1 186 ? 0.584 26.25 -7.039 1 92.94 186 GLY B N 1
ATOM 3369 C CA . GLY B 1 186 ? 0.747 26.844 -8.352 1 92.94 186 GLY B CA 1
ATOM 3370 C C . GLY B 1 186 ? -0.025 26.125 -9.438 1 92.94 186 GLY B C 1
ATOM 3371 O O . GLY B 1 186 ? -0.409 24.969 -9.266 1 92.94 186 GLY B O 1
ATOM 3372 N N . SER B 1 187 ? -0.191 26.781 -10.531 1 89.81 187 SER B N 1
ATOM 3373 C CA . SER B 1 187 ? -0.855 26.188 -11.68 1 89.81 187 SER B CA 1
ATOM 3374 C C . SER B 1 187 ? -0.054 25 -12.227 1 89.81 187 SER B C 1
ATOM 3376 O O . SER B 1 187 ? -0.601 24.141 -12.914 1 89.81 187 SER B O 1
ATOM 3378 N N . ASP B 1 188 ? 1.217 25.016 -11.844 1 91.56 188 ASP B N 1
ATOM 3379 C CA . ASP B 1 188 ? 2.088 23.938 -12.297 1 91.56 188 ASP B CA 1
ATOM 3380 C C . ASP B 1 188 ? 1.963 22.719 -11.391 1 91.56 188 ASP B C 1
ATOM 3382 O O . ASP B 1 188 ? 2.576 21.672 -11.648 1 91.56 188 ASP B O 1
ATOM 3386 N N . GLY B 1 189 ? 1.273 22.875 -10.367 1 92.75 189 GLY B N 1
ATOM 3387 C CA . GLY B 1 189 ? 1.022 21.734 -9.484 1 92.75 189 GLY B CA 1
ATOM 3388 C C . GLY B 1 189 ? 2.004 21.641 -8.336 1 92.75 189 GLY B C 1
ATOM 3389 O O . GLY B 1 189 ? 1.981 20.688 -7.566 1 92.75 189 GLY B O 1
ATOM 3390 N N . TYR B 1 190 ? 2.902 22.703 -8.242 1 95 190 TYR B N 1
ATOM 3391 C CA . TYR B 1 190 ? 3.906 22.719 -7.184 1 95 190 TYR B CA 1
ATOM 3392 C C . TYR B 1 190 ? 3.525 23.703 -6.086 1 95 190 TYR B C 1
ATOM 3394 O O . TYR B 1 190 ? 2.787 24.656 -6.332 1 95 190 TYR B O 1
ATOM 3402 N N . LEU B 1 191 ? 4.035 23.406 -4.891 1 96.94 191 LEU B N 1
ATOM 3403 C CA . LEU B 1 191 ? 3.734 24.266 -3.75 1 96.94 191 LEU B CA 1
ATOM 3404 C C . LEU B 1 191 ? 4.77 25.375 -3.617 1 96.94 191 LEU B C 1
ATOM 3406 O O . LEU B 1 191 ? 5.945 25.188 -3.928 1 96.94 191 LEU B O 1
ATOM 3410 N N . THR B 1 192 ? 4.234 26.5 -3.184 1 96.12 192 THR B N 1
ATOM 3411 C CA . THR B 1 192 ? 5.09 27.594 -2.74 1 96.12 192 THR B CA 1
ATOM 3412 C C . THR B 1 192 ? 4.816 27.938 -1.277 1 96.12 192 THR B C 1
ATOM 3414 O O . THR B 1 192 ? 3.658 28.016 -0.861 1 96.12 192 THR B O 1
ATOM 3417 N N . PHE B 1 193 ? 5.957 28.047 -0.535 1 96.12 193 PHE B N 1
ATOM 3418 C CA . PHE B 1 193 ? 5.879 28.406 0.875 1 96.12 193 PHE B CA 1
ATOM 3419 C C . PHE B 1 193 ? 6.453 29.797 1.106 1 96.12 193 PHE B C 1
ATOM 3421 O O . PHE B 1 193 ? 7.531 30.125 0.606 1 96.12 193 PHE B O 1
ATOM 3428 N N . ALA B 1 194 ? 5.664 30.609 1.802 1 89.25 194 ALA B N 1
ATOM 3429 C CA . ALA B 1 194 ? 6.25 31.891 2.188 1 89.25 194 ALA B CA 1
ATOM 3430 C C . ALA B 1 194 ? 7.352 31.703 3.225 1 89.25 194 ALA B C 1
ATOM 3432 O O . ALA B 1 194 ? 8.398 32.344 3.154 1 89.25 194 ALA B O 1
ATOM 3433 N N . SER B 1 195 ? 7.184 30.844 4.18 1 92.88 195 SER B N 1
ATOM 3434 C CA . SER B 1 195 ? 8.156 30.453 5.199 1 92.88 195 SER B CA 1
ATOM 3435 C C . SER B 1 195 ? 7.914 29.031 5.684 1 92.88 195 SER B C 1
ATOM 3437 O O . SER B 1 195 ? 6.789 28.531 5.621 1 92.88 195 SER B O 1
ATOM 3439 N N . MET B 1 196 ? 9.039 28.438 6.027 1 95.44 196 MET B N 1
ATOM 3440 C CA . MET B 1 196 ? 8.961 27.078 6.57 1 95.44 196 MET B CA 1
ATOM 3441 C C . MET B 1 196 ? 9.789 26.953 7.844 1 95.44 196 MET B C 1
ATOM 3443 O O . MET B 1 196 ? 10.797 27.641 8 1 95.44 196 MET B O 1
ATOM 3447 N N . GLU B 1 197 ? 9.312 26.141 8.695 1 96.81 197 GLU B N 1
ATOM 3448 C CA . GLU B 1 197 ? 10.039 25.828 9.93 1 96.81 197 GLU B CA 1
ATOM 3449 C C . GLU B 1 197 ? 10.211 24.312 10.078 1 96.81 197 GLU B C 1
ATOM 3451 O O . GLU B 1 197 ? 9.289 23.547 9.82 1 96.81 197 GLU B O 1
ATOM 3456 N N . SER B 1 198 ? 11.469 23.906 10.422 1 96.31 198 SER B N 1
ATOM 3457 C CA . SER B 1 198 ? 11.688 22.516 10.781 1 96.31 198 SER B CA 1
ATOM 3458 C C . SER B 1 198 ? 11.117 22.203 12.164 1 96.31 198 SER B C 1
ATOM 3460 O O . SER B 1 198 ? 11.336 22.953 13.117 1 96.31 198 SER B O 1
ATOM 3462 N N . LEU B 1 199 ? 10.367 21.109 12.211 1 96.44 199 LEU B N 1
ATOM 3463 C CA . LEU B 1 199 ? 9.727 20.75 13.469 1 96.44 199 LEU B CA 1
ATOM 3464 C C . LEU B 1 199 ? 10.391 19.516 14.086 1 96.44 199 LEU B C 1
ATOM 3466 O O . LEU B 1 199 ? 10.023 19.094 15.188 1 96.44 199 LEU B O 1
ATOM 3470 N N . LEU B 1 200 ? 11.328 18.969 13.438 1 90.31 200 LEU B N 1
ATOM 3471 C CA . LEU B 1 200 ? 11.922 17.719 13.867 1 90.31 200 LEU B CA 1
ATOM 3472 C C . LEU B 1 200 ? 12.445 17.828 15.297 1 90.31 200 LEU B C 1
ATOM 3474 O O . LEU B 1 200 ? 12.328 16.875 16.078 1 90.31 200 LEU B O 1
ATOM 3478 N N . GLU B 1 201 ? 12.969 19 15.703 1 83.88 201 GLU B N 1
ATOM 3479 C CA . GLU B 1 201 ? 13.547 19.156 17.031 1 83.88 201 GLU B CA 1
ATOM 3480 C C . GLU B 1 201 ? 12.617 19.938 17.953 1 83.88 201 GLU B C 1
ATOM 3482 O O . GLU B 1 201 ? 12.953 20.188 19.125 1 83.88 201 GLU B O 1
ATOM 3487 N N . VAL B 1 202 ? 11.477 20.25 17.391 1 79.69 202 VAL B N 1
ATOM 3488 C CA . VAL B 1 202 ? 10.523 21.031 18.188 1 79.69 202 VAL B CA 1
ATOM 3489 C C . VAL B 1 202 ? 9.758 20.094 19.109 1 79.69 202 VAL B C 1
ATOM 3491 O O . VAL B 1 202 ? 9.227 19.062 18.672 1 79.69 202 VAL B O 1
ATOM 3494 N N . GLY B 1 203 ? 9.742 20.328 20.328 1 64.88 203 GLY B N 1
ATOM 3495 C CA . GLY B 1 203 ? 8.984 19.547 21.297 1 64.88 203 GLY B CA 1
ATOM 3496 C C . GLY B 1 203 ? 9.805 18.453 21.938 1 64.88 203 GLY B C 1
ATOM 3497 O O . GLY B 1 203 ? 9.359 17.812 22.906 1 64.88 203 GLY B O 1
ATOM 3498 N N . ALA B 1 204 ? 10.922 18 21.188 1 59.25 204 ALA B N 1
ATOM 3499 C CA . ALA B 1 204 ? 11.805 17.016 21.812 1 59.25 204 ALA B CA 1
ATOM 3500 C C . ALA B 1 204 ? 12.359 17.547 23.141 1 59.25 204 ALA B C 1
ATOM 3502 O O . ALA B 1 204 ? 12.742 16.766 24.016 1 59.25 204 ALA B O 1
ATOM 3503 N N . GLY B 1 205 ? 12.516 18.859 23.266 1 48.03 205 GLY B N 1
ATOM 3504 C CA . GLY B 1 205 ? 13.094 19.438 24.469 1 48.03 205 GLY B CA 1
ATOM 3505 C C . GLY B 1 205 ? 12.297 19.109 25.719 1 48.03 205 GLY B C 1
ATOM 3506 O O . GLY B 1 205 ? 12.773 19.344 26.828 1 48.03 205 GLY B O 1
ATOM 3507 N N . SER B 1 206 ? 10.945 19.094 25.578 1 41.66 206 SER B N 1
ATOM 3508 C CA . SER B 1 206 ? 10.312 18.953 26.875 1 41.66 206 SER B CA 1
ATOM 3509 C C . SER B 1 206 ? 10.719 17.641 27.547 1 41.66 206 SER B C 1
ATOM 3511 O O . SER B 1 206 ? 10.336 17.375 28.688 1 41.66 206 SER B O 1
ATOM 3513 N N . LEU B 1 207 ? 11.148 16.688 26.75 1 39.91 207 LEU B N 1
ATOM 3514 C CA . LEU B 1 207 ? 11.656 15.531 27.469 1 39.91 207 LEU B CA 1
ATOM 3515 C C . LEU B 1 207 ? 13.016 15.828 28.078 1 39.91 207 LEU B C 1
ATOM 3517 O O . LEU B 1 207 ? 13.586 14.977 28.781 1 39.91 207 LEU B O 1
ATOM 3521 N N . VAL B 1 208 ? 13.711 16.812 27.641 1 37.03 208 VAL B N 1
ATOM 3522 C CA . VAL B 1 208 ? 15.055 16.938 28.188 1 37.03 208 VAL B CA 1
ATOM 3523 C C . VAL B 1 208 ? 14.977 17.312 29.672 1 37.03 208 VAL B C 1
ATOM 3525 O O . VAL B 1 208 ? 15.711 16.75 30.5 1 37.03 208 VAL B O 1
ATOM 3528 N N . ASP B 1 209 ? 14.461 18.609 29.938 1 36.28 209 ASP B N 1
ATOM 3529 C CA . ASP B 1 209 ? 15.016 19.25 31.125 1 36.28 209 ASP B CA 1
ATOM 3530 C C . ASP B 1 209 ? 14.414 18.656 32.406 1 36.28 209 ASP B C 1
ATOM 3532 O O . ASP B 1 209 ? 13.773 19.359 33.188 1 36.28 209 ASP B O 1
ATOM 3536 N N . VAL B 1 210 ? 13.617 17.656 32.312 1 33.72 210 VAL B N 1
ATOM 3537 C CA . VAL B 1 210 ? 13.414 17.172 33.688 1 33.72 210 VAL B CA 1
ATOM 3538 C C . VAL B 1 210 ? 14.758 16.812 34.312 1 33.72 210 VAL B C 1
ATOM 3540 O O . VAL B 1 210 ? 15.398 15.844 33.906 1 33.72 210 VAL B O 1
ATOM 3543 N N . ASP B 1 211 ? 15.523 17.812 34.531 1 33.12 211 ASP B N 1
ATOM 3544 C CA . ASP B 1 211 ? 16.609 17.734 35.531 1 33.12 211 ASP B CA 1
ATOM 3545 C C . ASP B 1 211 ? 16.188 16.906 36.75 1 33.12 211 ASP B C 1
ATOM 3547 O O . ASP B 1 211 ? 15.328 17.328 37.5 1 33.12 211 ASP B O 1
ATOM 3551 N N . LEU B 1 212 ? 15.992 15.633 36.5 1 31.48 212 LEU B N 1
ATOM 3552 C CA . LEU B 1 212 ? 15.938 14.766 37.688 1 31.48 212 LEU B CA 1
ATOM 3553 C C . LEU B 1 212 ? 16.953 15.195 38.719 1 31.48 212 LEU B C 1
ATOM 3555 O O . LEU B 1 212 ? 18.109 14.75 38.719 1 31.48 212 LEU B O 1
ATOM 3559 N N . THR B 1 213 ? 17.156 16.469 38.906 1 33.41 213 THR B N 1
ATOM 3560 C CA . THR B 1 213 ? 17.844 16.812 40.156 1 33.41 213 THR B CA 1
ATOM 3561 C C . THR B 1 213 ? 17.141 16.188 41.344 1 33.41 213 THR B C 1
ATOM 3563 O O . THR B 1 213 ? 16.125 16.719 41.812 1 33.41 213 THR B O 1
ATOM 3566 N N . ASP B 1 214 ? 16.734 14.922 41.25 1 31.48 214 ASP B N 1
ATOM 3567 C CA . ASP B 1 214 ? 16.281 14.242 42.469 1 31.48 214 ASP B CA 1
ATOM 3568 C C . ASP B 1 214 ? 17.203 14.539 43.625 1 31.48 214 ASP B C 1
ATOM 3570 O O . ASP B 1 214 ? 18.406 14.266 43.594 1 31.48 214 ASP B O 1
ATOM 3574 N N . GLU B 1 215 ? 17.031 15.625 44.344 1 34.72 215 GLU B N 1
ATOM 3575 C CA . GLU B 1 215 ? 17.469 15.812 45.719 1 34.72 215 GLU B CA 1
ATOM 3576 C C . GLU B 1 215 ? 17.297 14.531 46.531 1 34.72 215 GLU B C 1
ATOM 3578 O O . GLU B 1 215 ? 16.188 14.031 46.688 1 34.72 215 GLU B O 1
ATOM 3583 N N . SER B 1 216 ? 18.172 13.477 46.281 1 33.25 216 SER B N 1
ATOM 3584 C CA . SER B 1 216 ? 18.312 12.281 47.125 1 33.25 216 SER B CA 1
ATOM 3585 C C . SER B 1 216 ? 18.25 12.633 48.594 1 33.25 216 SER B C 1
ATOM 3587 O O . SER B 1 216 ? 19.047 13.43 49.094 1 33.25 216 SER B O 1
ATOM 3589 N N . PHE B 1 217 ? 17.047 12.906 49.125 1 36.22 217 PHE B N 1
ATOM 3590 C CA . PHE B 1 217 ? 16.734 13.086 50.531 1 36.22 217 PHE B CA 1
ATOM 3591 C C . PHE B 1 217 ? 17.5 12.078 51.375 1 36.22 217 PHE B C 1
ATOM 3593 O O . PHE B 1 217 ? 17.266 11.969 52.594 1 36.22 217 PHE B O 1
ATOM 3600 N N . PHE B 1 218 ? 18.234 11.141 50.75 1 34.28 218 PHE B N 1
ATOM 3601 C CA . PHE B 1 218 ? 18.688 10.031 51.594 1 34.28 218 PHE B CA 1
ATOM 3602 C C . PHE B 1 218 ? 19.547 10.531 52.719 1 34.28 218 PHE B C 1
ATOM 3604 O O . PHE B 1 218 ? 19.859 9.773 53.656 1 34.28 218 PHE B O 1
ATOM 3611 N N . ASP B 1 219 ? 20.203 11.609 52.594 1 34.31 219 ASP B N 1
ATOM 3612 C CA . ASP B 1 219 ? 21.312 11.711 53.531 1 34.31 219 ASP B CA 1
ATOM 3613 C C . ASP B 1 219 ? 20.828 12.156 54.906 1 34.31 219 ASP B C 1
ATOM 3615 O O . ASP B 1 219 ? 21.281 13.164 55.438 1 34.31 219 ASP B O 1
ATOM 3619 N N . GLY B 1 220 ? 19.547 12.102 55.156 1 35.19 220 GLY B N 1
ATOM 3620 C CA . GLY B 1 220 ? 19.219 12.602 56.5 1 35.19 220 GLY B CA 1
ATOM 3621 C C . GLY B 1 220 ? 19.844 11.781 57.594 1 35.19 220 GLY B C 1
ATOM 3622 O O . GLY B 1 220 ? 20.203 10.617 57.406 1 35.19 220 GLY B O 1
ATOM 3623 N N . PRO B 1 221 ? 20.531 12.273 58.594 1 36.72 221 PRO B N 1
ATOM 3624 C CA . PRO B 1 221 ? 21.234 11.547 59.625 1 36.72 221 PRO B CA 1
ATOM 3625 C C . PRO B 1 221 ? 20.328 10.555 60.375 1 36.72 221 PRO B C 1
ATOM 3627 O O . PRO B 1 221 ? 19.125 10.773 60.469 1 36.72 221 PRO B O 1
ATOM 3630 N N . ILE B 1 222 ? 20.406 9.211 60.031 1 36.5 222 ILE B N 1
ATOM 3631 C CA . ILE B 1 222 ? 19.688 8.148 60.719 1 36.5 222 ILE B CA 1
ATOM 3632 C C . ILE B 1 222 ? 19.766 8.344 62.219 1 36.5 222 ILE B C 1
ATOM 3634 O O . ILE B 1 222 ? 20.859 8.391 62.781 1 36.5 222 ILE B O 1
ATOM 3638 N N . PRO B 1 223 ? 18.75 8.906 62.875 1 37.41 223 PRO B N 1
ATOM 3639 C CA . PRO B 1 223 ? 18.812 9.117 64.312 1 37.41 223 PRO B CA 1
ATOM 3640 C C . PRO B 1 223 ? 19.078 7.824 65.125 1 37.41 223 PRO B C 1
ATOM 3642 O O . PRO B 1 223 ? 18.5 6.781 64.812 1 37.41 223 PRO B O 1
ATOM 3645 N N . ARG B 1 224 ? 20.281 7.52 65.562 1 32.28 224 ARG B N 1
ATOM 3646 C CA . ARG B 1 224 ? 20.688 6.348 66.312 1 32.28 224 ARG B CA 1
ATOM 3647 C C . ARG B 1 224 ? 19.875 6.223 67.625 1 32.28 224 ARG B C 1
ATOM 3649 O O . ARG B 1 224 ? 19.75 7.188 68.375 1 32.28 224 ARG B O 1
ATOM 3656 N N . PRO B 1 225 ? 18.828 5.25 67.562 1 32.38 225 PRO B N 1
ATOM 3657 C CA . PRO B 1 225 ? 18.016 5.094 68.812 1 32.38 225 PRO B CA 1
ATOM 3658 C C . PRO B 1 225 ? 18.844 4.805 70.062 1 32.38 225 PRO B C 1
ATOM 3660 O O . PRO B 1 225 ? 19.812 4.039 70 1 32.38 225 PRO B O 1
ATOM 3663 N N . ASP B 1 226 ? 19.078 5.777 70.875 1 31.44 226 ASP B N 1
ATOM 3664 C CA . ASP B 1 226 ? 19.766 5.652 72.188 1 31.44 226 ASP B CA 1
ATOM 3665 C C . ASP B 1 226 ? 19.125 4.566 73 1 31.44 226 ASP B C 1
ATOM 3667 O O . ASP B 1 226 ? 17.969 4.688 73.438 1 31.44 226 ASP B O 1
ATOM 3671 N N . LEU B 1 227 ? 19.234 3.305 72.562 1 29.7 227 LEU B N 1
ATOM 3672 C CA . LEU B 1 227 ? 18.719 2.203 73.375 1 29.7 227 LEU B CA 1
ATOM 3673 C C . LEU B 1 227 ? 19.219 2.312 74.812 1 29.7 227 LEU B C 1
ATOM 3675 O O . LEU B 1 227 ? 20.422 2.205 75.062 1 29.7 227 LEU B O 1
ATOM 3679 N N . GLY B 1 228 ? 18.703 3.225 75.562 1 26.31 228 GLY B N 1
ATOM 3680 C CA . GLY B 1 228 ? 18.969 3.35 77 1 26.31 228 GLY B CA 1
ATOM 3681 C C . GLY B 1 228 ? 18.781 2.049 77.75 1 26.31 228 GLY B C 1
ATOM 3682 O O . GLY B 1 228 ? 17.75 1.383 77.625 1 26.31 228 GLY B O 1
ATOM 3683 N N . VAL B 1 229 ? 19.891 1.291 77.875 1 30.83 229 VAL B N 1
ATOM 3684 C CA . VAL B 1 229 ? 20.031 0.09 78.688 1 30.83 229 VAL B CA 1
ATOM 3685 C C . VAL B 1 229 ? 19.391 0.32 80.062 1 30.83 229 VAL B C 1
ATOM 3687 O O . VAL B 1 229 ? 19.703 1.289 80.75 1 30.83 229 VAL B O 1
ATOM 3690 N N . LYS B 1 230 ? 18.141 -0.15 80.25 1 29.08 230 LYS B N 1
ATOM 3691 C CA . LYS B 1 230 ? 17.406 -0.178 81.5 1 29.08 230 LYS B CA 1
ATOM 3692 C C . LYS B 1 230 ? 18.25 -0.799 82.562 1 29.08 230 LYS B C 1
ATOM 3694 O O . LYS B 1 230 ? 18.781 -1.902 82.438 1 29.08 230 LYS B O 1
ATOM 3699 N N . GLY B 1 231 ? 18.953 -0.018 83.375 1 26.64 231 GLY B N 1
ATOM 3700 C CA . GLY B 1 231 ? 19.75 -0.261 84.562 1 26.64 231 GLY B CA 1
ATOM 3701 C C . GLY B 1 231 ? 19.031 -1.106 85.625 1 26.64 231 GLY B C 1
ATOM 3702 O O . GLY B 1 231 ? 17.938 -0.746 86.062 1 26.64 231 GLY B O 1
ATOM 3703 N N . ASP B 1 232 ? 19.047 -2.494 85.375 1 29.03 232 ASP B N 1
ATOM 3704 C CA . ASP B 1 232 ? 18.469 -3.4 86.375 1 29.03 232 ASP B CA 1
ATOM 3705 C C . ASP B 1 232 ? 18.938 -3.049 87.812 1 29.03 232 ASP B C 1
ATOM 3707 O O . ASP B 1 232 ? 20.141 -2.959 88.062 1 29.03 232 ASP B O 1
ATOM 3711 N N . GLU B 1 233 ? 18.219 -2.252 88.438 1 27.67 233 GLU B N 1
ATOM 3712 C CA . GLU B 1 233 ? 18.438 -1.916 89.812 1 27.67 233 GLU B CA 1
ATOM 3713 C C . GLU B 1 233 ? 18.375 -3.16 90.688 1 27.67 233 GLU B C 1
ATOM 3715 O O . GLU B 1 233 ? 17.344 -3.809 90.812 1 27.67 233 GLU B O 1
ATOM 3720 N N . VAL B 1 234 ? 19.453 -4.051 90.562 1 27.69 234 VAL B N 1
ATOM 3721 C CA . VAL B 1 234 ? 19.594 -5.176 91.5 1 27.69 234 VAL B CA 1
ATOM 3722 C C . VAL B 1 234 ? 19.484 -4.688 92.938 1 27.69 234 VAL B C 1
ATOM 3724 O O . VAL B 1 234 ? 20.172 -3.74 93.312 1 27.69 234 VAL B O 1
ATOM 3727 N N . ASP B 1 235 ? 18.297 -4.719 93.5 1 26.77 235 ASP B N 1
ATOM 3728 C CA . ASP B 1 235 ? 17.984 -4.406 94.938 1 26.77 235 ASP B CA 1
ATOM 3729 C C . ASP B 1 235 ? 18.703 -5.359 95.875 1 26.77 235 ASP B C 1
ATOM 3731 O O . ASP B 1 235 ? 18.375 -5.445 97.062 1 26.77 235 ASP B O 1
ATOM 3735 N N . GLY B 1 236 ? 20.047 -5.73 95.562 1 23.92 236 GLY B N 1
ATOM 3736 C CA . GLY B 1 236 ? 20.688 -6.609 96.5 1 23.92 236 GLY B CA 1
ATOM 3737 C C . GLY B 1 236 ? 20.609 -6.086 97.938 1 23.92 236 GLY B C 1
ATOM 3738 O O . GLY B 1 236 ? 21.172 -5.031 98.25 1 23.92 236 GLY B O 1
ATOM 3739 N N . GLU B 1 237 ? 19.578 -6.355 98.625 1 23.75 237 GLU B N 1
ATOM 3740 C CA . GLU B 1 237 ? 19.469 -6.129 100.062 1 23.75 237 GLU B CA 1
ATOM 3741 C C . GLU B 1 237 ? 20.453 -6.984 100.875 1 23.75 237 GLU B C 1
ATOM 3743 O O . GLU B 1 237 ? 20.125 -8.086 101.312 1 23.75 237 GLU B O 1
ATOM 3748 N N . ALA B 1 238 ? 21.641 -7.398 100.25 1 23.64 238 ALA B N 1
ATOM 3749 C CA . ALA B 1 238 ? 22.391 -8.258 101.125 1 23.64 238 ALA B CA 1
ATOM 3750 C C . ALA B 1 238 ? 22.469 -7.637 102.5 1 23.64 238 ALA B C 1
ATOM 3752 O O . ALA B 1 238 ? 22.406 -6.414 102.688 1 23.64 238 ALA B O 1
ATOM 3753 N N . ASP B 1 239 ? 22.656 -8.516 103.625 1 24.48 239 ASP B N 1
ATOM 3754 C CA . ASP B 1 239 ? 22.703 -8.703 105.062 1 24.48 239 ASP B CA 1
ATOM 3755 C C . ASP B 1 239 ? 23.891 -7.98 105.688 1 24.48 239 ASP B C 1
ATOM 3757 O O . ASP B 1 239 ? 23.969 -7.836 106.938 1 24.48 239 ASP B O 1
ATOM 3761 N N . GLY B 1 240 ? 25.109 -7.68 105 1 19.56 240 GLY B N 1
ATOM 3762 C CA . GLY B 1 240 ? 26.141 -7.648 106.062 1 19.56 240 GLY B CA 1
ATOM 3763 C C . GLY B 1 240 ? 25.672 -7.051 107.375 1 19.56 240 GLY B C 1
ATOM 3764 O O . GLY B 1 240 ? 24.625 -6.387 107.375 1 19.56 240 GLY B O 1
ATOM 3765 N N . ARG B 1 241 ? 26.609 -7.297 108.375 1 20.33 241 ARG B N 1
ATOM 3766 C CA . ARG B 1 241 ? 27.438 -7.375 109.562 1 20.33 241 ARG B CA 1
ATOM 3767 C C . ARG B 1 241 ? 27.625 -5.996 110.188 1 20.33 241 ARG B C 1
ATOM 3769 O O . ARG B 1 241 ? 27.406 -4.977 109.5 1 20.33 241 ARG B O 1
ATOM 3776 N N . PRO B 1 242 ? 28.938 -5.773 110.5 1 26.23 242 PRO B N 1
ATOM 3777 C CA . PRO B 1 242 ? 29.594 -5.07 111.562 1 26.23 242 PRO B CA 1
ATOM 3778 C C . PRO B 1 242 ? 29.359 -3.561 111.562 1 26.23 242 PRO B C 1
ATOM 3780 O O . PRO B 1 242 ? 29.094 -3.004 110.5 1 26.23 242 PRO B O 1
#

Nearest PDB structures (foldseek):
  7t10-assembly1_R  TM=3.038E-01  e=3.995E+00  Homo sapiens
  9big-assembly1_A  TM=4.069E-01  e=5.730E+00  Homo sapiens
  5i6g-assembly1_B  TM=2.079E-01  e=8.218E+00  Thermochaetoides thermophila DSM 1495
  7t10-assembly1_R  TM=3.039E-01  e=3.580E+00  Homo sapiens
  9big-assembly1_A  TM=4.114E-01  e=6.187E+00  Homo sapiens

Radius of gyration: 36.13 Å; Cα contacts (8 Å, |Δi|>4): 716; chains: 2; bounding box: 82×113×142 Å

Secondary structure (DSSP, 8-state):
----HHHHHHHHHH-TTHHHHHHHHHHHHHHHHHHHHHHHHHHT-SS-TTGGGHHHHHHHHIIIIITTSTTEEEEE-SS-EEEEETTEEEEEEEEESSTT--GGGS-S-SSHHHHHTTSEE----S---------TTS-HHHHHHHHHHHHHHHHHS-EE-EEEEEEEEEETTEEEEEEEEEEEE-TTS-EEES--EE-TTTTGGGGT--------GGGS-----------------TT---/----HHHHHHHHHHGGGHHHHHHHHHHHHHHHHHHHHHHHHHHT-SS-TTGGGHHHHHHHHIIIIITTSTTEEEEE-SS-EEEEETTEEEEEEEEESSTT--GGGS-S-SSHHHHHTTSEE----S---------TTS-HHHHHHHHHHHHHHHHT--EE-EEEEEEEEEETTEEEEEEEEEEEE-TTS-EEES--EE-TTTTGGGGT--------GGGS----------------------

Sequence (484 aa):
MAIDEGRAWALRTLGADGVLVREQISAIIRDCHEKMVNAQAEADMKHTGVYGQIWRKCLDEFVTVLGRLPSAEIVPRRGYKLVAFNGVILFPWRFARERSTDIGSRPFAVSDTRVSLFGEQRESTQQRLDIEFEHPELTEEERELLDAESKALEEALSTHSRVVVVPYASNPFALYSVDWGEATLGSDGYLTFASMESLLEVGAGSLVDVDLTDESFFDGPIPRPDLGVKGDEVDGEADGRPMAIDEGRAWALRTLGADGVLVREQISAIIRDCHEKMVNAQAEADMKHTGVYGQIWRKCLDEFVTVLGRLPSAEIVPRRGYKLVAFNGVILFPWRFARERSTDIGSRPFAVSDTRVSLFGEQRESTQQRLDIEFEHPELTEEERELLDAESKALEEALSTHSRVVVVPYASNPFALYSVDWGEATLGSDGYLTFASMESLLEVGAGSLVDVDLTDESFFDGPIPRPDLGVKGDEVDGEADGRP

Solvent-accessible surface area (backbone atoms only — not comparable to full-atom values): 27791 Å² total; per-residue (Å²): 128,82,73,54,69,67,49,51,49,26,35,73,55,30,30,92,53,14,49,58,50,59,41,41,49,41,57,53,49,49,50,41,49,52,28,22,36,51,13,30,60,51,43,69,53,92,65,61,67,43,34,61,46,40,55,59,47,40,37,49,45,47,31,66,60,52,45,69,42,91,68,42,38,79,44,83,52,70,71,44,59,35,29,23,22,70,75,25,36,52,42,70,35,72,71,32,63,45,76,86,60,56,71,79,78,37,72,60,52,81,43,70,70,56,46,50,55,53,34,16,56,45,82,77,73,80,87,85,81,64,68,39,60,84,38,87,84,50,53,75,65,55,51,51,50,49,50,48,56,48,47,60,58,43,60,73,18,57,55,61,38,48,33,33,38,30,44,25,19,39,44,82,87,44,80,65,46,35,32,39,30,51,46,45,80,42,96,84,25,33,66,44,62,89,54,75,44,77,28,65,70,39,55,57,56,75,69,53,76,65,67,75,67,66,76,71,70,73,75,56,80,77,79,77,78,78,79,75,82,82,81,81,82,86,86,82,71,88,69,87,75,134,126,84,73,54,69,66,48,51,47,26,35,72,56,29,31,93,52,13,50,59,49,59,40,42,50,38,57,53,48,48,51,41,48,51,28,22,35,52,13,30,59,51,44,69,54,92,65,60,65,42,35,62,46,41,53,60,47,39,37,50,45,47,31,66,60,54,45,67,43,90,69,41,37,80,43,81,50,65,63,46,59,34,27,22,23,70,74,25,36,54,43,71,36,72,70,33,63,46,76,85,61,57,71,79,77,38,73,59,50,82,42,69,68,55,45,49,55,53,34,20,54,37,80,73,69,91,83,73,79,69,70,32,62,83,38,86,86,53,53,73,64,54,51,50,50,54,48,50,61,51,47,62,60,41,62,75,16,64,56,62,38,48,32,32,38,30,42,27,20,39,46,82,88,45,78,64,46,34,32,38,29,52,45,44,79,42,96,85,26,32,64,46,61,88,53,74,45,76,28,66,70,39,54,58,55,73,71,56,72,65,68,76,70,68,77,72,73,71,78,57,80,76,78,75,79,79,75,72,77,79,75,77,76,75,74,77,73,74,73,87,80,130

Foldseek 3Di:
DPDDPCQVCQCVAFNPCRNVLLQCLLVLLVVLLVVQLVVQVVVVDPDSVSSVCSQVSSQQSCCVPVVVDPQWDWADDQPGIFIGGPQETEHEDAQAQDQPDDQQVGFQPPDLRSVLLFFAPAPPPDDDDLNSPPCCVDDPVVNVVSSVVVSVSSNVRGPTGWYKYWYWHHGSVDTNFTKIATWDADPVRGIDGPDMDTSNCRNVCVVPPPVCPVPPPVVDPPPPPPPPPDDPPDDPDDDDDD/DPDDPCQVVQCVAFNPCRNVLLQCLLVLLVVLLVVQLVVQVVVVDPDSVSSVCSQVSSQVSCCVPVVPDPQWDWADDQQGIFIGGPQETEHEDAQAQDQPDDQQVGFQPPDLRSVLLFFAPAPPDPPDDLNNPPCCVDDPVVNVVSSVVVVVSSHPRGDGGWYKYWYWHHGSVDTNFTKIATWDADPVRGIDGPDMDTSNCRNVVVVPPPPCPVPPPPPDPPPPPPPPPPPPPPPPPDDDDD

pLDDT: mean 74.04, std 28.15, range [19.56, 98.62]

Organism: NCBI:txid1656884